Protein AF-0000000086633856 (afdb_homodimer)

Organism: NCBI:txid1208366

Structure (mmCIF, N/CA/C/O backbone):
data_AF-0000000086633856-model_v1
#
loop_
_entity.id
_entity.type
_entity.pdbx_description
1 polymer 'DUF218 domain-containing protein'
#
loop_
_atom_site.group_PDB
_atom_site.id
_atom_site.type_symbol
_atom_site.label_atom_id
_atom_site.label_alt_id
_atom_site.label_comp_id
_atom_site.label_asym_id
_atom_site.label_entity_id
_atom_site.label_seq_id
_atom_site.pdbx_PDB_ins_code
_atom_site.Cartn_x
_atom_site.Cartn_y
_atom_site.Cartn_z
_atom_site.occupancy
_atom_site.B_iso_or_equiv
_atom_site.auth_seq_id
_atom_site.auth_comp_id
_atom_site.auth_asym_id
_atom_site.auth_atom_id
_atom_site.pdbx_PDB_model_num
ATOM 1 N N . MET A 1 1 ? 33.844 15.508 12.047 1 53.72 1 MET A N 1
ATOM 2 C CA . MET A 1 1 ? 34.438 14.461 11.203 1 53.72 1 MET A CA 1
ATOM 3 C C . MET A 1 1 ? 33.688 14.359 9.883 1 53.72 1 MET A C 1
ATOM 5 O O . MET A 1 1 ? 32.469 14.633 9.82 1 53.72 1 MET A O 1
ATOM 9 N N . ALA A 1 2 ? 34.375 14.266 8.812 1 73.94 2 ALA A N 1
ATOM 10 C CA . ALA A 1 2 ? 33.875 14.258 7.438 1 73.94 2 ALA A CA 1
ATOM 11 C C . ALA A 1 2 ? 32.906 13.109 7.215 1 73.94 2 ALA A C 1
ATOM 13 O O . ALA A 1 2 ? 33.156 11.977 7.633 1 73.94 2 ALA A O 1
ATOM 14 N N . ILE A 1 3 ? 31.656 13.414 6.906 1 84 3 ILE A N 1
ATOM 15 C CA . ILE A 1 3 ? 30.625 12.422 6.602 1 84 3 ILE A CA 1
ATOM 16 C C . ILE A 1 3 ? 31.062 11.594 5.391 1 84 3 ILE A C 1
ATOM 18 O O . ILE A 1 3 ? 31.406 12.156 4.344 1 84 3 ILE A O 1
ATOM 22 N N . SER A 1 4 ? 31.234 10.32 5.566 1 88.31 4 SER A N 1
ATOM 23 C CA . SER A 1 4 ? 31.672 9.453 4.477 1 88.31 4 SER A CA 1
ATOM 24 C C . SER A 1 4 ? 30.531 9.156 3.514 1 88.31 4 SER A C 1
ATOM 26 O O . SER A 1 4 ? 29.359 9.219 3.891 1 88.31 4 SER A O 1
ATOM 28 N N . GLN A 1 5 ? 30.906 8.852 2.312 1 87.25 5 GLN A N 1
ATOM 29 C CA . GLN A 1 5 ? 29.938 8.461 1.3 1 87.25 5 GLN A CA 1
ATOM 30 C C . GLN A 1 5 ? 29.172 7.211 1.727 1 87.25 5 GLN A C 1
ATOM 32 O O . GLN A 1 5 ? 27.984 7.066 1.411 1 87.25 5 GLN A O 1
ATOM 37 N N . GLU A 1 6 ? 29.812 6.414 2.412 1 88.25 6 GLU A N 1
ATOM 38 C CA . GLU A 1 6 ? 29.188 5.191 2.902 1 88.25 6 GLU A CA 1
ATOM 39 C C . GLU A 1 6 ? 28.125 5.496 3.947 1 88.25 6 GLU A C 1
ATOM 41 O O . GLU A 1 6 ? 27.047 4.879 3.949 1 88.25 6 GLU A O 1
ATOM 46 N N . GLU A 1 7 ? 28.422 6.402 4.785 1 92.25 7 GLU A N 1
ATOM 47 C CA . GLU A 1 7 ? 27.453 6.812 5.793 1 92.25 7 GLU A CA 1
ATOM 48 C C . GLU A 1 7 ? 26.219 7.426 5.148 1 92.25 7 GLU A C 1
ATOM 50 O O . GLU A 1 7 ? 25.094 7.156 5.57 1 92.25 7 GLU A O 1
ATOM 55 N N . VAL A 1 8 ? 26.422 8.188 4.137 1 94 8 VAL A N 1
ATOM 56 C CA . VAL A 1 8 ? 25.328 8.82 3.428 1 94 8 VAL A CA 1
ATOM 57 C C . VAL A 1 8 ? 24.453 7.762 2.748 1 94 8 VAL A C 1
ATOM 59 O O . VAL A 1 8 ? 23.234 7.816 2.816 1 94 8 VAL A O 1
ATOM 62 N N . ARG A 1 9 ? 25.109 6.809 2.176 1 90.94 9 ARG A N 1
ATOM 63 C CA . ARG A 1 9 ? 24.391 5.727 1.515 1 90.94 9 ARG A CA 1
ATOM 64 C C . ARG A 1 9 ? 23.547 4.941 2.514 1 90.94 9 ARG A C 1
ATOM 66 O O . ARG A 1 9 ? 22.391 4.629 2.242 1 90.94 9 ARG A O 1
ATOM 73 N N . ARG A 1 10 ? 24.094 4.664 3.623 1 93.75 10 ARG A N 1
ATOM 74 C CA . ARG A 1 10 ? 23.391 3.939 4.672 1 93.75 10 ARG A CA 1
ATOM 75 C C . ARG A 1 10 ? 22.203 4.746 5.188 1 93.75 10 ARG A C 1
ATOM 77 O O . ARG A 1 10 ? 21.141 4.188 5.457 1 93.75 10 ARG A O 1
ATOM 84 N N . ALA A 1 11 ? 22.422 6.035 5.32 1 95.88 11 ALA A N 1
ATOM 85 C CA . ALA A 1 11 ? 21.344 6.914 5.785 1 95.88 11 ALA A CA 1
ATOM 86 C C . ALA A 1 11 ? 20.188 6.945 4.789 1 95.88 11 ALA A C 1
ATOM 88 O O . ALA A 1 11 ? 19.031 6.895 5.18 1 95.88 11 ALA A O 1
ATOM 89 N N . VAL A 1 12 ? 20.547 7.016 3.508 1 95.38 12 VAL A N 1
ATOM 90 C CA . VAL A 1 12 ? 19.531 7.035 2.449 1 95.38 12 VAL A CA 1
ATOM 91 C C . VAL A 1 12 ? 18.703 5.75 2.496 1 95.38 12 VAL A C 1
ATOM 93 O O . VAL A 1 12 ? 17.484 5.797 2.521 1 95.38 12 VAL A O 1
ATOM 96 N N . ASP A 1 13 ? 19.359 4.652 2.646 1 93.75 13 ASP A N 1
ATOM 97 C CA . ASP A 1 13 ? 18.688 3.355 2.652 1 93.75 13 ASP A CA 1
ATOM 98 C C . ASP A 1 13 ? 17.797 3.205 3.883 1 93.75 13 ASP A C 1
ATOM 100 O O . ASP A 1 13 ? 16.656 2.773 3.771 1 93.75 13 ASP A O 1
ATOM 104 N N . ALA A 1 14 ? 18.344 3.537 5.004 1 96.25 14 ALA A N 1
ATOM 105 C CA . ALA A 1 14 ? 17.594 3.426 6.254 1 96.25 14 ALA A CA 1
ATOM 106 C C . ALA A 1 14 ? 16.375 4.344 6.246 1 96.25 14 ALA A C 1
ATOM 108 O O . ALA A 1 14 ? 15.273 3.918 6.582 1 96.25 14 ALA A O 1
ATOM 109 N N . THR A 1 15 ? 16.578 5.59 5.781 1 97.56 15 THR A N 1
ATOM 110 C CA . THR A 1 15 ? 15.508 6.578 5.742 1 97.56 15 THR A CA 1
ATOM 111 C C . THR A 1 15 ? 14.383 6.113 4.82 1 97.56 15 THR A C 1
ATOM 113 O O . THR A 1 15 ? 13.211 6.145 5.199 1 97.56 15 THR A O 1
ATOM 116 N N . ASN A 1 16 ? 14.727 5.656 3.662 1 96.06 16 ASN A N 1
ATOM 117 C CA . ASN A 1 16 ? 13.727 5.25 2.682 1 96.06 16 ASN A CA 1
ATOM 118 C C . ASN A 1 16 ? 12.977 4 3.129 1 96.06 16 ASN A C 1
ATOM 120 O O . ASN A 1 16 ? 11.789 3.85 2.846 1 96.06 16 ASN A O 1
ATOM 124 N N . THR A 1 17 ? 13.656 3.111 3.828 1 95 17 THR A N 1
ATOM 125 C CA . THR A 1 17 ? 13.016 1.924 4.383 1 95 17 THR A CA 1
ATOM 126 C C . THR A 1 17 ? 11.969 2.311 5.426 1 95 17 THR A C 1
ATOM 128 O O . THR A 1 17 ? 10.828 1.855 5.367 1 95 17 THR A O 1
ATOM 131 N N . ILE A 1 18 ? 12.352 3.207 6.332 1 97.75 18 ILE A N 1
ATOM 132 C CA . ILE A 1 18 ? 11.453 3.646 7.391 1 97.75 18 ILE A CA 1
ATOM 133 C C . ILE A 1 18 ? 10.297 4.449 6.789 1 97.75 18 ILE A C 1
ATOM 135 O O . ILE A 1 18 ? 9.141 4.246 7.152 1 97.75 18 ILE A O 1
ATOM 139 N N . SER A 1 19 ? 10.633 5.336 5.859 1 98.06 19 SER A N 1
ATOM 140 C CA . SER A 1 19 ? 9.641 6.195 5.223 1 98.06 19 SER A CA 1
ATOM 141 C C . SER A 1 19 ? 8.562 5.371 4.527 1 98.06 19 SER A C 1
ATOM 143 O O . SER A 1 19 ? 7.371 5.648 4.684 1 98.06 19 SER A O 1
ATOM 145 N N . ALA A 1 20 ? 8.953 4.344 3.795 1 95.69 20 ALA A N 1
ATOM 146 C CA . ALA A 1 20 ? 8.008 3.479 3.104 1 95.69 20 ALA A CA 1
ATOM 147 C C . ALA A 1 20 ? 7.094 2.76 4.094 1 95.69 20 ALA A C 1
ATOM 149 O O . ALA A 1 20 ? 5.891 2.635 3.863 1 95.69 20 ALA A O 1
ATOM 150 N N . PHE A 1 21 ? 7.699 2.316 5.227 1 97 21 PHE A N 1
ATOM 151 C CA . PHE A 1 21 ? 6.945 1.584 6.234 1 97 21 PHE A CA 1
ATOM 152 C C . PHE A 1 21 ? 5.914 2.488 6.902 1 97 21 PHE A C 1
ATOM 154 O O . PHE A 1 21 ? 4.75 2.107 7.051 1 97 21 PHE A O 1
ATOM 161 N N . VAL A 1 22 ? 6.297 3.711 7.246 1 98.19 22 VAL A N 1
ATOM 162 C CA . VAL A 1 22 ? 5.426 4.59 8.023 1 98.19 22 VAL A CA 1
ATOM 163 C C . VAL A 1 22 ? 4.355 5.191 7.117 1 98.19 22 VAL A C 1
ATOM 165 O O . VAL A 1 22 ? 3.246 5.484 7.566 1 98.19 22 VAL A O 1
ATOM 168 N N . ALA A 1 23 ? 4.645 5.426 5.84 1 97.5 23 ALA A N 1
ATOM 169 C CA . ALA A 1 23 ? 3.66 5.965 4.902 1 97.5 23 ALA A CA 1
ATOM 170 C C . ALA A 1 23 ? 2.584 4.934 4.586 1 97.5 23 ALA A C 1
ATOM 172 O O . ALA A 1 23 ? 1.395 5.262 4.539 1 97.5 23 ALA A O 1
ATOM 173 N N . HIS A 1 24 ? 3.068 3.664 4.309 1 96.19 24 HIS A N 1
ATOM 174 C CA . HIS A 1 24 ? 2.172 2.547 4.043 1 96.19 24 HIS A CA 1
ATOM 175 C C . HIS A 1 24 ? 1.17 2.893 2.947 1 96.19 24 HIS A C 1
ATOM 177 O O . HIS A 1 24 ? -0.04 2.758 3.141 1 96.19 24 HIS A O 1
ATOM 183 N N . GLU A 1 25 ? 1.661 3.252 1.764 1 95.44 25 GLU A N 1
ATOM 184 C CA . GLU A 1 25 ? 0.795 3.746 0.697 1 95.44 25 GLU A CA 1
ATOM 185 C C . GLU A 1 25 ? -0.017 2.613 0.077 1 95.44 25 GLU A C 1
ATOM 187 O O . GLU A 1 25 ? 0.536 1.741 -0.596 1 95.44 25 GLU A O 1
ATOM 192 N N . CYS A 1 26 ? -1.345 2.67 0.316 1 93.12 26 CYS A N 1
ATOM 193 C CA . CYS A 1 26 ? -2.262 1.7 -0.272 1 93.12 26 CYS A CA 1
ATOM 194 C C . CYS A 1 26 ? -3.066 2.326 -1.405 1 93.12 26 CYS A C 1
ATOM 196 O O . CYS A 1 26 ? -3.645 1.615 -2.229 1 93.12 26 CYS A O 1
ATOM 198 N N . VAL A 1 27 ? -3.172 3.629 -1.395 1 94.12 27 VAL A N 1
ATOM 199 C CA . VAL A 1 27 ? -3.854 4.398 -2.432 1 94.12 27 VAL A CA 1
ATOM 200 C C . VAL A 1 27 ? -2.867 5.355 -3.096 1 94.12 27 VAL A C 1
ATOM 202 O O . VAL A 1 27 ? -2.221 6.16 -2.42 1 94.12 27 VAL A O 1
ATOM 205 N N . SER A 1 28 ? -2.678 5.246 -4.41 1 93 28 SER A N 1
ATOM 206 C CA . SER A 1 28 ? -1.742 6.137 -5.09 1 93 28 SER A CA 1
ATOM 207 C C . SER A 1 28 ? -2.377 6.766 -6.328 1 93 28 SER A C 1
ATOM 209 O O . SER A 1 28 ? -1.844 7.727 -6.883 1 93 28 SER A O 1
ATOM 211 N N . THR A 1 29 ? -3.531 6.223 -6.812 1 93.81 29 THR A N 1
ATOM 212 C CA . THR A 1 29 ? -4.203 6.73 -8.008 1 93.81 29 THR A CA 1
ATOM 213 C C . THR A 1 29 ? -5.699 6.887 -7.754 1 93.81 29 THR A C 1
ATOM 215 O O . THR A 1 29 ? -6.223 6.395 -6.754 1 93.81 29 THR A O 1
ATOM 218 N N . LEU A 1 30 ? -6.336 7.582 -8.688 1 93 30 LEU A N 1
ATOM 219 C CA . LEU A 1 30 ? -7.785 7.746 -8.602 1 93 30 LEU A CA 1
ATOM 220 C C . LEU A 1 30 ? -8.484 6.395 -8.641 1 93 30 LEU A C 1
ATOM 222 O O . LEU A 1 30 ? -9.469 6.18 -7.926 1 93 30 LEU A O 1
ATOM 226 N N . THR A 1 31 ? -7.969 5.473 -9.406 1 90.88 31 THR A N 1
ATOM 227 C CA . THR A 1 31 ? -8.555 4.141 -9.508 1 90.88 31 THR A CA 1
ATOM 228 C C . THR A 1 31 ? -8.43 3.391 -8.188 1 90.88 31 THR A C 1
ATOM 230 O O . THR A 1 31 ? -9.359 2.688 -7.777 1 90.88 31 THR A O 1
ATOM 233 N N . ASP A 1 32 ? -7.227 3.5 -7.555 1 91.62 32 ASP A N 1
ATOM 234 C CA . ASP A 1 32 ? -7.07 2.904 -6.23 1 91.62 32 ASP A CA 1
ATOM 235 C C . ASP A 1 32 ? -8.125 3.439 -5.258 1 91.62 32 ASP A C 1
ATOM 237 O O . ASP A 1 32 ? -8.734 2.672 -4.512 1 91.62 32 ASP A O 1
ATOM 241 N N . LEU A 1 33 ? -8.25 4.785 -5.289 1 91.75 33 LEU A N 1
ATOM 242 C CA . LEU A 1 33 ? -9.203 5.434 -4.398 1 91.75 33 LEU A CA 1
ATOM 243 C C . 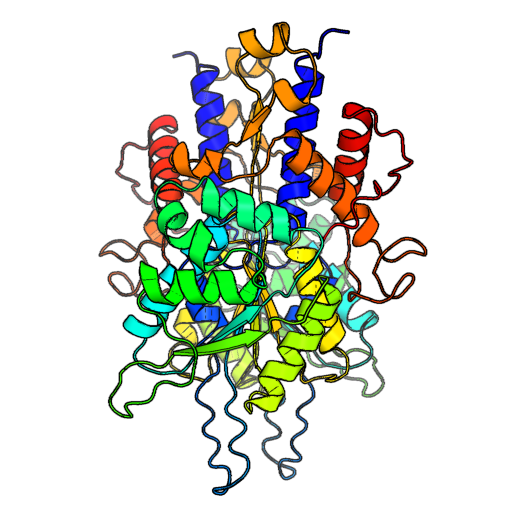LEU A 1 33 ? -10.625 4.957 -4.676 1 91.75 33 LEU A C 1
ATOM 245 O O . LEU A 1 33 ? -11.367 4.637 -3.746 1 91.75 33 LEU A O 1
ATOM 249 N N . ARG A 1 34 ? -10.977 4.887 -5.922 1 87.69 34 ARG A N 1
ATOM 250 C CA . ARG A 1 34 ? -12.305 4.445 -6.328 1 87.69 34 ARG A CA 1
ATOM 251 C C . ARG A 1 34 ? -12.602 3.045 -5.805 1 87.69 34 ARG A C 1
ATOM 253 O O . ARG A 1 34 ? -13.711 2.771 -5.34 1 87.69 34 ARG A O 1
ATOM 260 N N . ARG A 1 35 ? -11.633 2.217 -5.812 1 83.12 35 ARG A N 1
ATOM 261 C CA . ARG A 1 35 ? -11.797 0.835 -5.375 1 83.12 35 ARG A CA 1
ATOM 262 C C . ARG A 1 35 ? -12.031 0.761 -3.871 1 83.12 35 ARG A C 1
ATOM 264 O O . ARG A 1 35 ? -12.75 -0.122 -3.393 1 83.12 35 ARG A O 1
ATOM 271 N N . CYS A 1 36 ? -11.5 1.704 -3.154 1 83.5 36 CYS A N 1
ATOM 272 C CA . CYS A 1 36 ? -11.617 1.702 -1.7 1 83.5 36 CYS A CA 1
ATOM 273 C C . CYS A 1 36 ? -12.906 2.383 -1.253 1 83.5 36 CYS A C 1
ATOM 275 O O . CYS A 1 36 ? -13.445 2.057 -0.196 1 83.5 36 CYS A O 1
ATOM 277 N N . VAL A 1 37 ? -13.5 3.391 -1.965 1 76.19 37 VAL A N 1
ATOM 278 C CA . VAL A 1 37 ? -14.602 4.238 -1.52 1 76.19 37 VAL A CA 1
ATOM 279 C C . VAL A 1 37 ? -15.906 3.781 -2.176 1 76.19 37 VAL A C 1
ATOM 281 O O . VAL A 1 37 ? -16.969 3.84 -1.56 1 76.19 37 VAL A O 1
ATOM 284 N N . PHE A 1 38 ? -16.109 3.422 -3.363 1 63.16 38 PHE A N 1
ATOM 285 C CA . PHE A 1 38 ? -17.359 3.082 -4.035 1 63.16 38 PHE A CA 1
ATOM 286 C C . PHE A 1 38 ? -17.438 1.584 -4.305 1 63.16 38 PHE A C 1
ATOM 288 O O . PHE A 1 38 ? -18.234 1.138 -5.141 1 63.16 38 PHE A O 1
ATOM 295 N N . GLY A 1 39 ? -16.625 0.896 -3.613 1 54.38 39 GLY A N 1
ATOM 296 C CA . GLY A 1 39 ? -16.781 -0.531 -3.842 1 54.38 39 GLY A CA 1
ATOM 297 C C . GLY A 1 39 ? -18.094 -1.081 -3.305 1 54.38 39 GLY A C 1
ATOM 298 O O . GLY A 1 39 ? -18.688 -1.992 -3.895 1 54.38 39 GLY A O 1
ATOM 299 N N . SER A 1 40 ? -18.641 -0.629 -1.988 1 48.31 40 SER A N 1
ATOM 300 C CA . SER A 1 40 ? -19.734 -1.317 -1.307 1 48.31 40 SER A CA 1
ATOM 301 C C . SER A 1 40 ? -21.016 -0.508 -1.371 1 48.31 40 SER A C 1
ATOM 303 O O . SER A 1 40 ? -22.016 -0.868 -0.743 1 48.31 40 SER A O 1
ATOM 305 N N . SER A 1 41 ? -21.312 0.431 -2.102 1 41.75 41 SER A N 1
ATOM 306 C CA . SER A 1 41 ? -22.359 1.396 -1.742 1 41.75 41 SER A CA 1
ATOM 307 C C . SER A 1 41 ? -23.734 0.745 -1.724 1 41.75 41 SER A C 1
ATOM 309 O O . SER A 1 41 ? -24.672 1.28 -1.128 1 41.75 41 SER A O 1
ATOM 311 N N . THR A 1 42 ? -24.094 -0.079 -2.717 1 37.38 42 THR A N 1
ATOM 312 C CA . THR A 1 42 ? -25.531 -0.041 -2.965 1 37.38 42 THR A CA 1
ATOM 313 C C . THR A 1 42 ? -26.266 -0.992 -2.025 1 37.38 42 THR A C 1
ATOM 315 O O . THR A 1 42 ? -27.438 -1.311 -2.248 1 37.38 42 THR A O 1
ATOM 318 N N . ASN A 1 43 ? -25.844 -1.579 -1.084 1 34.66 43 ASN A N 1
ATOM 319 C CA . ASN A 1 43 ? -26.906 -2.387 -0.512 1 34.66 43 ASN A CA 1
ATOM 320 C C . ASN A 1 43 ? -28.062 -1.518 -0.021 1 34.66 43 ASN A C 1
ATOM 322 O O . ASN A 1 43 ? -27.953 -0.871 1.022 1 34.66 43 ASN A O 1
ATOM 326 N N . THR A 1 44 ? -28.75 -0.953 -0.934 1 31.62 44 THR A N 1
ATOM 327 C CA . THR A 1 44 ? -30.141 -0.697 -0.574 1 31.62 44 THR A CA 1
ATOM 328 C C . THR A 1 44 ? -30.812 -1.971 -0.068 1 31.62 44 THR A C 1
ATOM 330 O O . THR A 1 44 ? -31.391 -2.73 -0.852 1 31.62 44 THR A O 1
ATOM 333 N N . ARG A 1 45 ? -30.297 -2.857 0.707 1 31.19 45 ARG A N 1
ATOM 334 C CA . ARG A 1 45 ? -31.359 -3.604 1.367 1 31.19 45 ARG A CA 1
ATOM 335 C C . ARG A 1 45 ? -32.531 -2.697 1.698 1 31.19 45 ARG A C 1
ATOM 337 O O . ARG A 1 45 ? -32.344 -1.584 2.195 1 31.19 45 ARG A O 1
ATOM 344 N N . GLN A 1 46 ? -33.562 -2.938 0.997 1 29.78 46 GLN A N 1
ATOM 345 C CA . GLN A 1 46 ? -34.938 -2.508 1.328 1 29.78 46 GLN A CA 1
ATOM 346 C C . GLN A 1 46 ? -35.125 -2.4 2.838 1 29.78 46 GLN A C 1
ATOM 348 O O . GLN A 1 46 ? -35.375 -3.4 3.508 1 29.78 46 GLN A O 1
ATOM 353 N N . SER A 1 47 ? -34.219 -1.897 3.682 1 29.27 47 SER A N 1
ATOM 354 C CA . SER A 1 47 ? -34.812 -1.612 4.977 1 29.27 47 SER A CA 1
ATOM 355 C C . SER A 1 47 ? -36.219 -0.994 4.816 1 29.27 47 SER A C 1
ATOM 357 O O . SER A 1 47 ? -36.531 -0.406 3.775 1 29.27 47 SER A O 1
ATOM 359 N N . SER A 1 48 ? -37.156 -1.542 5.594 1 30 48 SER A N 1
ATOM 360 C CA . SER A 1 48 ? -38.25 -0.648 5.965 1 30 48 SER A CA 1
ATOM 361 C C . SER A 1 48 ? -37.781 0.802 6.02 1 30 48 SER A C 1
ATOM 363 O O . SER A 1 48 ? -36.594 1.07 6.23 1 30 48 SER A O 1
ATOM 365 N N . PRO A 1 49 ? -38.594 1.844 5.734 1 31.94 49 PRO A N 1
ATOM 366 C CA . PRO A 1 49 ? -38.344 3.289 5.777 1 31.94 49 PRO A CA 1
ATOM 367 C C . PRO A 1 49 ? -37.25 3.678 6.773 1 31.94 49 PRO A C 1
ATOM 369 O O . PRO A 1 49 ? -36.688 4.758 6.664 1 31.94 49 PRO A O 1
ATOM 372 N N . SER A 1 50 ? -37.156 3.121 7.984 1 32.59 50 SER A N 1
ATOM 373 C CA . SER A 1 50 ? -36.438 3.748 9.094 1 32.59 50 SER A CA 1
ATOM 374 C C . SER A 1 50 ? -34.938 3.668 8.898 1 32.59 50 SER A C 1
ATOM 376 O O . SER A 1 50 ? -34.219 4.668 9.055 1 32.59 50 SER A O 1
ATOM 378 N N . SER A 1 51 ? -34.125 2.504 9.297 1 32.66 51 SER A N 1
ATOM 379 C CA . SER A 1 51 ? -32.688 2.482 9.57 1 32.66 51 SER A CA 1
ATOM 380 C C . SER A 1 51 ? -31.891 2.254 8.297 1 32.66 51 SER A C 1
ATOM 382 O O . SER A 1 51 ? -31.578 1.112 7.949 1 32.66 51 SER A O 1
ATOM 384 N N . ALA A 1 52 ? -32.188 2.66 7.164 1 34.81 52 ALA A N 1
ATOM 385 C CA . ALA A 1 52 ? -31.328 2.635 5.98 1 34.81 52 ALA A CA 1
ATOM 386 C C . ALA A 1 52 ? -29.875 2.932 6.344 1 34.81 52 ALA A C 1
ATOM 388 O O . ALA A 1 52 ? -29.5 4.09 6.516 1 34.81 52 ALA A O 1
ATOM 389 N N . GLN A 1 53 ? -29.203 2.172 7.277 1 39.94 53 GLN A N 1
ATOM 390 C CA . GLN A 1 53 ? -27.781 2.35 7.582 1 39.94 53 GLN A CA 1
ATOM 391 C C . GLN A 1 53 ? -26.938 2.326 6.309 1 39.94 53 GLN A C 1
ATOM 393 O O . GLN A 1 53 ? -26.828 1.288 5.652 1 39.94 53 GLN A O 1
ATOM 398 N N . ALA A 1 54 ? -27 3.33 5.41 1 43.03 54 ALA A N 1
ATOM 399 C CA . ALA A 1 54 ? -26.25 3.5 4.164 1 43.03 54 ALA A CA 1
ATOM 400 C C . ALA A 1 54 ? -24.781 3.125 4.344 1 43.03 54 ALA A C 1
ATOM 402 O O . ALA A 1 54 ? -24.109 3.666 5.219 1 43.03 54 ALA A O 1
ATOM 403 N N . SER A 1 55 ? -24.422 1.847 4.047 1 52.12 55 SER A N 1
ATOM 404 C CA . SER A 1 55 ? -23 1.495 3.973 1 52.12 55 SER A CA 1
ATOM 405 C C . SER A 1 55 ? -22.219 2.512 3.146 1 52.12 55 SER A C 1
ATOM 407 O O . SER A 1 55 ? -22.609 2.828 2.02 1 52.12 55 SER A O 1
ATOM 409 N N . VAL A 1 56 ? -21.641 3.607 3.812 1 58.16 56 VAL A N 1
ATOM 410 C CA . VAL A 1 56 ? -20.922 4.66 3.107 1 58.16 56 VAL A CA 1
ATOM 411 C C . VAL A 1 56 ? -19.422 4.453 3.275 1 58.16 56 VAL A C 1
ATOM 413 O O . VAL A 1 56 ? -18.969 3.922 4.293 1 58.16 56 VAL A O 1
ATOM 416 N N . ASP A 1 57 ? -18.688 4.699 2.111 1 79.25 57 ASP A N 1
ATOM 417 C CA . ASP A 1 57 ? -17.219 4.746 2.146 1 79.25 57 ASP A CA 1
ATOM 418 C C . ASP A 1 57 ? -16.734 6.125 2.564 1 79.25 57 ASP A C 1
ATOM 420 O O . ASP A 1 57 ? -17.328 7.141 2.213 1 79.25 57 ASP A O 1
ATOM 424 N N . VAL A 1 58 ? -15.812 6.16 3.535 1 92.19 58 VAL A N 1
ATOM 425 C CA . VAL A 1 58 ? -15.383 7.379 4.211 1 92.19 58 VAL A CA 1
ATOM 426 C C . VAL A 1 58 ? -13.906 7.645 3.914 1 92.19 58 VAL A C 1
ATOM 428 O O . VAL A 1 58 ? -13.094 6.723 3.93 1 92.19 58 VAL A O 1
ATOM 431 N N . VAL A 1 59 ? -13.609 8.852 3.557 1 96.31 59 VAL A N 1
ATOM 432 C CA . VAL A 1 59 ? -12.234 9.344 3.535 1 96.31 59 VAL A CA 1
ATOM 433 C C . VAL A 1 59 ? -12.023 10.336 4.684 1 96.31 59 VAL A C 1
ATOM 435 O O . VAL A 1 59 ? -12.844 11.234 4.891 1 96.31 59 VAL A O 1
ATOM 438 N N . VAL A 1 60 ? -11.047 10.141 5.5 1 98.38 60 VAL A N 1
ATOM 439 C CA . VAL A 1 60 ? -10.68 11.078 6.555 1 98.38 60 VAL A CA 1
ATOM 440 C C . VAL A 1 60 ? -9.352 11.758 6.207 1 98.38 60 VAL A C 1
ATOM 442 O O . VAL A 1 60 ? -8.336 11.086 6.031 1 98.38 60 VAL A O 1
ATOM 445 N N . LEU A 1 61 ? -9.383 13.039 6.051 1 98.62 61 LEU A N 1
ATOM 446 C CA . LEU A 1 61 ? -8.172 13.836 5.84 1 98.62 61 LEU A CA 1
ATOM 447 C C . LEU A 1 61 ? -7.707 14.469 7.145 1 98.62 61 LEU A C 1
ATOM 449 O O . LEU A 1 61 ? -8.32 15.422 7.629 1 98.62 61 LEU A O 1
ATOM 453 N N . CYS A 1 62 ? -6.68 13.906 7.695 1 98.25 62 CYS A N 1
ATOM 454 C CA . CYS A 1 62 ? -6.07 14.5 8.875 1 98.25 62 CYS A CA 1
ATOM 455 C C . CYS A 1 62 ? -5.121 15.633 8.484 1 98.25 62 CYS A C 1
ATOM 457 O O . CYS A 1 62 ? -4.188 15.422 7.707 1 98.25 62 CYS A O 1
ATOM 459 N N . ALA A 1 63 ? -5.383 16.75 9.047 1 97.31 63 ALA A N 1
ATOM 460 C CA . ALA A 1 63 ? -4.652 17.953 8.664 1 97.31 63 ALA A CA 1
ATOM 461 C C . ALA A 1 63 ? -3.176 17.828 9.031 1 97.31 63 ALA A C 1
ATOM 463 O O . ALA A 1 63 ? -2.832 17.234 10.062 1 97.31 63 ALA A O 1
ATOM 464 N N . SER A 1 64 ? -2.357 18.391 8.211 1 95.44 64 SER A N 1
ATOM 465 C CA . SER A 1 64 ? -0.923 18.484 8.469 1 95.44 64 SER A CA 1
ATOM 466 C C . SER A 1 64 ? -0.324 19.719 7.789 1 95.44 64 SER A C 1
ATOM 468 O O . SER A 1 64 ? -0.983 20.359 6.973 1 95.44 64 SER A O 1
ATOM 470 N N . ALA A 1 65 ? 0.87 20.031 8.156 1 95.56 65 ALA A N 1
ATOM 471 C CA . ALA A 1 65 ? 1.578 21.156 7.566 1 95.56 65 ALA A CA 1
ATOM 472 C C . ALA A 1 65 ? 1.994 20.859 6.129 1 95.56 65 ALA A C 1
ATOM 474 O O . ALA A 1 65 ? 2.377 21.766 5.387 1 95.56 65 ALA A O 1
ATOM 475 N N . VAL A 1 66 ? 2.021 19.641 5.746 1 96.44 66 VAL A N 1
ATOM 476 C CA . VAL A 1 66 ? 2.289 19.266 4.363 1 96.44 66 VAL A CA 1
ATOM 477 C C . VAL A 1 66 ? 1.027 1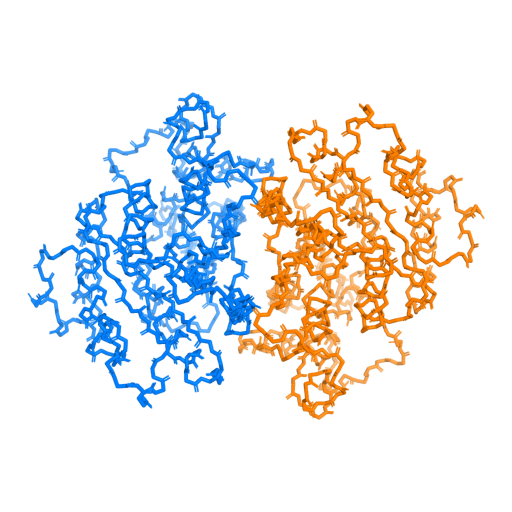9.453 3.523 1 96.44 66 VAL A C 1
ATOM 479 O O . VAL A 1 66 ? 0.28 18.5 3.295 1 96.44 66 VAL A O 1
ATOM 482 N N . LEU A 1 67 ? 0.84 20.578 2.98 1 97.25 67 LEU A N 1
ATOM 483 C CA . LEU A 1 67 ? -0.412 21 2.357 1 97.25 67 LEU A CA 1
ATOM 484 C C . LEU A 1 67 ? -0.657 20.234 1.064 1 97.25 67 LEU A C 1
ATOM 486 O O . LEU A 1 67 ? -1.796 20.125 0.601 1 97.25 67 LEU A O 1
ATOM 490 N N . SER A 1 68 ? 0.412 19.656 0.463 1 96.31 68 SER A N 1
ATOM 491 C CA . SER A 1 68 ? 0.256 18.891 -0.768 1 96.31 68 SER A CA 1
ATOM 492 C C . SER A 1 68 ? -0.64 17.672 -0.552 1 96.31 68 SER A C 1
ATOM 494 O O . SER A 1 68 ? -1.332 17.234 -1.473 1 96.31 68 SER A O 1
ATOM 496 N N . THR A 1 69 ? -0.622 17.094 0.678 1 97.31 69 THR A N 1
ATOM 497 C CA . THR A 1 69 ? -1.524 16 1.007 1 97.31 69 THR A CA 1
ATOM 498 C C . THR A 1 69 ? -2.98 16.438 0.837 1 97.31 69 THR A C 1
ATOM 500 O O . THR A 1 69 ? -3.758 15.75 0.166 1 97.31 69 THR A O 1
ATOM 503 N N . ALA A 1 70 ? -3.326 17.578 1.415 1 97.75 70 ALA A N 1
ATOM 504 C CA . ALA A 1 70 ? -4.684 18.109 1.302 1 97.75 70 ALA A CA 1
ATOM 505 C C . ALA A 1 70 ? -5.039 18.406 -0.152 1 97.75 70 ALA A C 1
ATOM 507 O O . ALA A 1 70 ? -6.152 18.125 -0.597 1 97.75 70 ALA A O 1
ATOM 508 N N . GLU A 1 71 ? -4.102 18.969 -0.88 1 97 71 GLU A N 1
ATOM 509 C CA . GLU A 1 71 ? -4.316 19.297 -2.287 1 97 71 GLU A CA 1
ATOM 510 C C . GLU A 1 71 ? -4.672 18.047 -3.09 1 97 71 GLU A C 1
ATOM 512 O O . GLU A 1 71 ? -5.625 18.047 -3.873 1 97 71 GLU A O 1
ATOM 517 N N . THR A 1 72 ? -3.871 17.016 -2.846 1 97 72 THR A N 1
ATOM 518 C CA . THR A 1 72 ? -4.098 15.773 -3.561 1 97 72 THR A CA 1
ATOM 519 C C . THR A 1 72 ? -5.453 15.172 -3.186 1 97 72 THR A C 1
ATOM 521 O O . THR A 1 72 ? -6.215 14.758 -4.059 1 97 72 THR A O 1
ATOM 524 N N . VAL A 1 73 ? -5.781 15.164 -1.93 1 98.06 73 VAL A N 1
ATOM 525 C CA . VAL A 1 73 ? -7.023 14.57 -1.45 1 98.06 73 VAL A CA 1
ATOM 526 C C . VAL A 1 73 ? -8.219 15.32 -2.037 1 98.06 73 VAL A C 1
ATOM 528 O O . VAL A 1 73 ? -9.125 14.711 -2.6 1 98.06 73 VAL A O 1
ATOM 531 N N . MET A 1 74 ? -8.234 16.625 -1.985 1 97.25 74 MET A N 1
ATOM 532 C CA . MET A 1 74 ? -9.367 17.438 -2.441 1 97.25 74 MET A CA 1
ATOM 533 C C . MET A 1 74 ? -9.531 17.344 -3.955 1 97.25 74 MET A C 1
ATOM 535 O O . MET A 1 74 ? -10.648 17.219 -4.457 1 97.25 74 MET A O 1
ATOM 539 N N . SER A 1 75 ? -8.383 17.375 -4.633 1 96.81 75 SER A N 1
ATOM 540 C CA . SER A 1 75 ? -8.43 17.25 -6.086 1 96.81 75 SER A CA 1
ATOM 541 C C . SER A 1 75 ? -8.977 15.891 -6.508 1 96.81 75 SER A C 1
ATOM 543 O O . SER A 1 75 ? -9.852 15.805 -7.371 1 96.81 75 SER A O 1
ATOM 545 N N . MET A 1 76 ? -8.484 14.828 -5.883 1 95.5 76 MET A N 1
ATOM 546 C CA . MET A 1 76 ? -8.898 13.484 -6.258 1 95.5 76 MET A CA 1
ATOM 547 C C . MET A 1 76 ? -10.352 13.227 -5.852 1 95.5 76 MET A C 1
ATOM 549 O O . MET A 1 76 ? -11.102 12.578 -6.586 1 95.5 76 MET A O 1
ATOM 553 N N . MET A 1 77 ? -10.781 13.711 -4.68 1 93.69 77 MET A N 1
ATOM 554 C CA . MET A 1 77 ? -12.164 13.539 -4.242 1 93.69 77 MET A CA 1
ATOM 555 C C . MET A 1 77 ? -13.125 14.25 -5.188 1 93.69 77 MET A C 1
ATOM 557 O O . MET A 1 77 ? -14.18 13.711 -5.52 1 93.69 77 MET A O 1
ATOM 561 N N . LYS A 1 78 ? -12.75 15.43 -5.582 1 92.44 78 LYS A N 1
ATOM 562 C CA . LYS A 1 78 ? -13.57 16.172 -6.539 1 92.44 78 LYS A CA 1
ATOM 563 C C . LYS A 1 78 ? -13.703 15.406 -7.855 1 92.44 78 LYS A C 1
ATOM 565 O O . LYS A 1 78 ? -14.812 15.219 -8.359 1 92.44 78 LYS A O 1
ATOM 570 N N . GLU A 1 79 ? -12.547 14.992 -8.336 1 92.19 79 GLU A N 1
ATOM 571 C CA . GLU A 1 79 ? -12.547 14.234 -9.586 1 92.19 79 GLU A CA 1
ATOM 572 C C . GLU A 1 79 ? -13.344 12.938 -9.445 1 92.19 79 GLU A C 1
ATOM 574 O O . GLU A 1 79 ? -14.055 12.539 -10.367 1 92.19 79 GLU A O 1
ATOM 579 N N . LEU A 1 80 ? -13.188 12.281 -8.32 1 89.25 80 LEU A N 1
ATOM 580 C CA . LEU A 1 80 ? -13.891 11.031 -8.055 1 89.25 80 LEU A CA 1
ATOM 581 C C . LEU A 1 80 ? -15.398 11.219 -8.148 1 89.25 80 LEU A C 1
ATOM 583 O O . LEU A 1 80 ? -16.078 10.453 -8.836 1 89.25 80 LEU A O 1
ATOM 587 N N . VAL A 1 81 ? -15.945 12.195 -7.535 1 85 81 VAL A N 1
ATOM 588 C CA . VAL A 1 81 ? -17.391 12.406 -7.492 1 85 81 VAL A CA 1
ATOM 589 C C . VAL A 1 81 ? -17.891 12.852 -8.867 1 85 81 VAL A C 1
ATOM 591 O O . VAL A 1 81 ? -19 12.516 -9.273 1 85 81 VAL A O 1
ATOM 594 N N . GLU A 1 82 ? -17.016 13.555 -9.578 1 86 82 GLU A N 1
ATOM 595 C CA . GLU A 1 82 ? -17.391 14.047 -10.898 1 86 82 GLU A CA 1
ATOM 596 C C . GLU A 1 82 ? -17.406 12.906 -11.922 1 86 82 GLU A C 1
ATOM 598 O O . GLU A 1 82 ? -18.141 12.969 -12.914 1 86 82 GLU A O 1
ATOM 603 N N . THR A 1 83 ? -16.625 11.914 -11.641 1 84.25 83 THR A N 1
ATOM 604 C CA . THR A 1 83 ? -16.469 10.883 -12.656 1 84.25 83 THR A CA 1
ATOM 605 C C . THR A 1 83 ? -17.188 9.602 -12.25 1 84.25 83 THR A C 1
ATOM 607 O O . THR A 1 83 ? -17.125 8.594 -12.961 1 84.25 83 THR A O 1
ATOM 610 N N . THR A 1 84 ? -17.75 9.57 -11.148 1 76.62 84 THR A N 1
ATOM 611 C CA . THR A 1 84 ? -18.484 8.383 -10.711 1 76.62 84 THR A CA 1
ATOM 612 C C . THR A 1 84 ? -19.984 8.617 -10.797 1 76.62 84 THR A C 1
ATOM 614 O O . THR A 1 84 ? -20.5 9.609 -10.289 1 76.62 84 THR A O 1
ATOM 617 N N . GLU A 1 85 ? -20.609 7.707 -11.484 1 69.25 85 GLU A N 1
ATOM 618 C CA . GLU A 1 85 ? -22.031 7.883 -11.789 1 69.25 85 GLU A CA 1
ATOM 619 C C . GLU A 1 85 ? -22.906 7.531 -10.586 1 69.25 85 GLU A C 1
ATOM 621 O O . GLU A 1 85 ? -23.969 8.117 -10.391 1 69.25 85 GLU A O 1
ATOM 626 N N . HIS A 1 86 ? -22.422 6.547 -9.852 1 68 86 HIS A N 1
ATOM 627 C CA . HIS A 1 86 ? -23.25 6.066 -8.75 1 68 86 HIS A CA 1
ATOM 628 C C . HIS A 1 86 ? -22.469 6.031 -7.441 1 68 86 HIS A C 1
ATOM 630 O O . HIS A 1 86 ? -21.25 5.848 -7.453 1 68 86 HIS A O 1
ATOM 636 N N . GLY A 1 87 ? -23.125 6.48 -6.426 1 69.81 87 GLY A N 1
ATOM 637 C CA . GLY A 1 87 ? -22.531 6.344 -5.105 1 69.81 87 GLY A CA 1
ATOM 638 C C . GLY A 1 87 ? -22.266 7.672 -4.426 1 69.81 87 GLY A C 1
ATOM 639 O O . GLY A 1 87 ? -22.297 8.727 -5.07 1 69.81 87 GLY A O 1
ATOM 640 N N . SER A 1 88 ? -22.203 7.668 -3.156 1 76.62 88 SER A N 1
ATOM 641 C CA . SER A 1 88 ? -21.891 8.836 -2.336 1 76.62 88 SER A CA 1
ATOM 642 C C . SER A 1 88 ? -20.641 8.602 -1.485 1 76.62 88 SER A C 1
ATOM 644 O O . SER A 1 88 ? -20.297 7.453 -1.19 1 76.62 88 SER A O 1
ATOM 646 N N . ALA A 1 89 ? -19.953 9.641 -1.328 1 85.06 89 ALA A N 1
ATOM 647 C CA . ALA A 1 89 ? -18.75 9.578 -0.486 1 85.06 89 ALA A CA 1
ATOM 648 C C . ALA A 1 89 ? -18.797 10.641 0.606 1 85.06 89 ALA A C 1
ATOM 650 O O . ALA A 1 89 ? -19.453 11.664 0.456 1 85.06 89 ALA A O 1
ATOM 651 N N . VAL A 1 90 ? -18.172 10.305 1.698 1 92.94 90 VAL A N 1
ATOM 652 C CA . VAL A 1 90 ? -18.047 11.242 2.807 1 92.94 90 VAL A CA 1
ATOM 653 C C . VAL A 1 90 ? -16.562 11.602 3.008 1 92.94 90 VAL A C 1
ATOM 655 O O . VAL A 1 90 ? -15.703 10.727 3 1 92.94 90 VAL A O 1
ATOM 658 N N . LEU A 1 91 ? -16.281 12.852 3.055 1 96.5 91 LEU A N 1
ATOM 659 C CA . LEU A 1 91 ? -14.953 13.352 3.393 1 96.5 91 LEU A CA 1
ATOM 660 C C . LEU A 1 91 ? -14.969 14.07 4.742 1 96.5 91 LEU A C 1
ATOM 662 O O . LEU A 1 91 ? -15.75 15 4.945 1 96.5 91 LEU A O 1
ATOM 666 N N . VAL A 1 92 ? -14.203 13.617 5.688 1 98.31 92 VAL A N 1
ATOM 667 C CA . VAL A 1 92 ? -14.062 14.281 6.98 1 98.31 92 VAL A CA 1
ATOM 668 C C . VAL A 1 92 ? -12.766 15.078 7.012 1 98.31 92 VAL A C 1
ATOM 670 O O . VAL A 1 92 ? -11.68 14.523 6.848 1 98.31 92 VAL A O 1
ATOM 673 N N . LEU A 1 93 ? -12.859 16.391 7.129 1 98.75 93 LEU A N 1
ATOM 674 C CA . LEU A 1 93 ? -11.703 17.219 7.445 1 98.75 93 LEU A CA 1
ATOM 675 C C . LEU A 1 93 ? -11.422 17.203 8.945 1 98.75 93 LEU A C 1
ATOM 677 O O . LEU A 1 93 ? -12.266 17.609 9.742 1 98.75 93 LEU A O 1
ATOM 681 N N . CYS A 1 94 ? -10.242 16.766 9.281 1 98.38 94 CYS A N 1
ATOM 682 C CA . CYS A 1 94 ? -10.008 16.422 10.68 1 98.38 94 CYS A CA 1
ATOM 683 C C . CYS A 1 94 ? -8.781 17.156 11.219 1 98.38 94 CYS A C 1
ATOM 685 O O . CYS A 1 94 ? -7.73 17.172 10.586 1 98.38 94 CYS A O 1
ATOM 687 N N . GLY A 1 95 ? -8.914 17.766 12.422 1 98.12 95 GLY A N 1
ATOM 688 C CA . GLY A 1 95 ? -7.805 18.359 13.148 1 98.12 95 GLY A CA 1
ATOM 689 C C . GLY A 1 95 ? -8.195 19.578 13.953 1 98.12 95 GLY A C 1
ATOM 690 O O . GLY A 1 95 ? -8.727 20.547 13.398 1 98.12 95 GLY A O 1
ATOM 691 N N . GLY A 1 96 ? -8.055 19.594 15.195 1 97.88 96 GLY A N 1
ATOM 692 C CA . GLY A 1 96 ? -8.211 20.75 16.047 1 97.88 96 GLY A CA 1
ATOM 693 C C . GLY A 1 96 ? -6.941 21.562 16.188 1 97.88 96 GLY A C 1
ATOM 694 O O . GLY A 1 96 ? -6.223 21.781 15.219 1 97.88 96 GLY A O 1
ATOM 695 N N . ILE A 1 97 ? -6.742 22.109 17.359 1 96.69 97 ILE A N 1
ATOM 696 C CA . ILE A 1 97 ? -5.523 22.859 17.672 1 96.69 97 ILE A CA 1
ATOM 697 C C . ILE A 1 97 ? -4.574 21.969 18.469 1 96.69 97 ILE A C 1
ATOM 699 O O . ILE A 1 97 ? -4.883 21.562 19.594 1 96.69 97 ILE A O 1
ATOM 703 N N . GLY A 1 98 ? -3.525 21.594 17.812 1 92 98 GLY A N 1
ATOM 704 C CA . GLY A 1 98 ? -2.521 20.766 18.453 1 92 98 GLY A CA 1
ATOM 705 C C . GLY A 1 98 ? -1.105 21.266 18.234 1 92 98 GLY A C 1
ATOM 706 O O . GLY A 1 98 ? -0.896 22.438 17.938 1 92 98 GLY A O 1
ATOM 707 N N . HIS A 1 99 ? -0.133 20.469 18.391 1 85.38 99 HIS A N 1
ATOM 708 C CA . HIS A 1 99 ? 1.285 20.812 18.391 1 85.38 99 HIS A CA 1
ATOM 709 C C . HIS A 1 99 ? 1.745 21.25 17 1 85.38 99 HIS A C 1
ATOM 711 O O . HIS A 1 99 ? 2.709 22 16.859 1 85.38 99 HIS A O 1
ATOM 717 N N . SER A 1 100 ? 1.055 20.75 16 1 86.69 100 SER A N 1
ATOM 718 C CA . SER A 1 100 ? 1.523 21 14.648 1 86.69 100 SER A CA 1
ATOM 719 C C . SER A 1 100 ? 0.711 22.109 13.977 1 86.69 100 SER A C 1
ATOM 721 O O . SER A 1 100 ? 0.965 22.469 12.828 1 86.69 100 SER A O 1
ATOM 723 N N . THR A 1 101 ? -0.214 22.672 14.703 1 94.62 101 THR A N 1
ATOM 724 C CA . THR A 1 101 ? -1.117 23.656 14.117 1 94.62 101 THR A CA 1
ATOM 725 C C . THR A 1 101 ? -0.346 24.875 13.633 1 94.62 101 THR A C 1
ATOM 727 O O . THR A 1 101 ? -0.605 25.391 12.539 1 94.62 101 THR A O 1
ATOM 730 N N . GLN A 1 102 ? 0.618 25.297 14.508 1 94.56 102 GLN A N 1
ATOM 731 C CA . GLN A 1 102 ? 1.391 26.469 14.117 1 94.56 102 GLN A CA 1
ATOM 732 C C . GLN A 1 102 ? 2.174 26.203 12.836 1 94.56 102 GLN A C 1
ATOM 734 O O . GLN A 1 102 ? 2.307 27.094 11.992 1 94.56 102 GLN A O 1
ATOM 739 N N . LEU A 1 103 ? 2.672 25.031 12.688 1 94.88 103 LEU A N 1
ATOM 740 C CA . LEU A 1 103 ? 3.395 24.688 11.469 1 94.88 103 LEU A CA 1
ATOM 741 C C . LEU A 1 103 ? 2.482 24.766 10.25 1 94.88 103 LEU A C 1
ATOM 743 O O . LEU A 1 103 ? 2.922 25.172 9.164 1 94.88 103 LEU A O 1
ATOM 747 N N . MET A 1 104 ? 1.265 24.344 10.414 1 96.19 104 MET A N 1
ATOM 748 C CA . MET A 1 104 ? 0.312 24.438 9.312 1 96.19 104 MET A CA 1
ATOM 749 C C . MET A 1 104 ? 0.009 25.891 8.977 1 96.19 104 MET A C 1
ATOM 751 O O . MET A 1 104 ? -0.065 26.266 7.801 1 96.19 104 MET A O 1
ATOM 755 N N . HIS A 1 105 ? -0.154 26.781 9.992 1 97.56 105 HIS A N 1
ATOM 756 C CA . HIS A 1 105 ? -0.339 28.203 9.758 1 97.56 105 HIS A CA 1
ATOM 757 C C . HIS A 1 105 ? 0.837 28.797 8.984 1 97.56 105 HIS A C 1
ATOM 759 O O . HIS A 1 105 ? 0.642 29.578 8.047 1 97.56 105 HIS A O 1
ATOM 765 N N . ASP A 1 106 ? 2.035 28.406 9.375 1 96.62 106 ASP A N 1
ATOM 766 C CA . ASP A 1 106 ? 3.234 28.891 8.695 1 96.62 106 ASP A CA 1
ATOM 767 C C . ASP A 1 106 ? 3.264 28.422 7.246 1 96.62 106 ASP A C 1
ATOM 769 O O . ASP A 1 106 ? 3.631 29.188 6.348 1 96.62 106 ASP A O 1
ATOM 773 N N . ALA A 1 107 ? 2.885 27.141 7.059 1 96.25 107 ALA A N 1
ATOM 774 C CA . ALA A 1 107 ? 2.854 26.594 5.707 1 96.25 107 ALA A CA 1
ATOM 775 C C . ALA A 1 107 ? 1.881 27.375 4.824 1 96.25 107 ALA A C 1
ATOM 777 O O . ALA A 1 107 ? 2.186 27.672 3.664 1 96.25 107 ALA A O 1
ATOM 778 N N . VAL A 1 108 ? 0.723 27.719 5.328 1 97.5 108 VAL A N 1
ATOM 779 C CA . VAL A 1 108 ? -0.271 28.484 4.586 1 97.5 108 VAL A CA 1
ATOM 780 C C . VAL A 1 108 ? 0.287 29.859 4.254 1 97.5 108 VAL A C 1
ATOM 782 O O . VAL A 1 108 ? 0.192 30.328 3.113 1 97.5 108 VAL A O 1
ATOM 785 N N . ALA A 1 109 ? 0.937 30.469 5.234 1 97.25 109 ALA A N 1
ATOM 786 C CA . ALA A 1 109 ? 1.464 31.812 5.078 1 97.25 109 ALA A CA 1
ATOM 787 C C . ALA A 1 109 ? 2.566 31.859 4.023 1 97.25 109 ALA A C 1
ATOM 789 O O . ALA A 1 109 ? 2.721 32.844 3.312 1 97.25 109 ALA A O 1
ATOM 790 N N . GLN A 1 110 ? 3.271 30.797 3.893 1 95.44 110 GLN A N 1
ATOM 791 C CA . GLN A 1 110 ? 4.43 30.766 3.008 1 95.44 110 GLN A CA 1
ATOM 792 C C . GLN A 1 110 ? 4.059 30.219 1.633 1 95.44 110 GLN A C 1
ATOM 794 O O . GLN A 1 110 ? 4.836 30.344 0.682 1 95.44 110 GLN A O 1
ATOM 799 N N . HIS A 1 111 ? 2.875 29.656 1.533 1 95.25 111 HIS A N 1
ATOM 800 C CA . HIS A 1 111 ? 2.467 29.016 0.288 1 95.25 111 HIS A CA 1
ATOM 801 C C . HIS A 1 111 ? 2.195 30.047 -0.8 1 95.25 111 HIS A C 1
ATOM 803 O O . HIS A 1 111 ? 1.575 31.078 -0.54 1 95.25 111 HIS A O 1
ATOM 809 N N . PRO A 1 112 ? 2.633 29.781 -1.997 1 93.56 112 PRO A N 1
ATOM 810 C CA . PRO A 1 112 ? 2.471 30.781 -3.059 1 93.56 112 PRO A CA 1
ATOM 811 C C . PRO A 1 112 ? 1.006 31.094 -3.363 1 93.56 112 PRO A C 1
ATOM 813 O O . PRO A 1 112 ? 0.672 32.219 -3.744 1 93.56 112 PRO A O 1
ATOM 816 N N . GLU A 1 113 ? 0.118 30.188 -3.188 1 94.69 113 GLU A N 1
ATOM 817 C CA . GLU A 1 113 ? -1.29 30.375 -3.527 1 94.69 113 GLU A CA 1
ATOM 818 C C . GLU A 1 113 ? -2.139 30.562 -2.273 1 94.69 113 GLU A C 1
ATOM 820 O O . GLU A 1 113 ? -3.021 31.422 -2.242 1 94.69 113 GLU A O 1
ATOM 825 N N . TYR A 1 114 ? -1.822 29.859 -1.228 1 96.69 114 TYR A N 1
ATOM 826 C CA . TYR A 1 114 ? -2.695 29.828 -0.059 1 96.69 114 TYR A CA 1
ATOM 827 C C . TYR A 1 114 ? -2.391 30.984 0.879 1 96.69 114 TYR A C 1
ATOM 829 O O . TYR A 1 114 ? -3.164 31.266 1.798 1 96.69 114 TYR A O 1
ATOM 837 N N . ASN A 1 115 ? -1.29 31.703 0.635 1 96.69 115 ASN A N 1
ATOM 838 C CA . ASN A 1 115 ? -0.943 32.812 1.51 1 96.69 115 ASN A CA 1
ATOM 839 C C . ASN A 1 115 ? -2.037 33.875 1.525 1 96.69 115 ASN A C 1
ATOM 841 O O . ASN A 1 115 ? -2.146 34.656 2.48 1 96.69 115 ASN A O 1
ATOM 845 N N . ARG A 1 116 ? -2.922 33.906 0.528 1 97.44 116 ARG A N 1
ATOM 846 C CA . ARG A 1 116 ? -3.98 34.906 0.428 1 97.44 116 ARG A CA 1
ATOM 847 C C . ARG A 1 116 ? -5.027 34.688 1.518 1 97.44 116 ARG A C 1
ATOM 849 O O . ARG A 1 116 ? -5.789 35.625 1.833 1 97.44 116 ARG A O 1
ATOM 856 N N . ILE A 1 117 ? -5.059 33.469 2.064 1 97.94 117 ILE A N 1
ATOM 857 C CA . ILE A 1 117 ? -6.059 33.219 3.1 1 97.94 117 ILE A CA 1
ATOM 858 C C . ILE A 1 117 ? -5.383 33.156 4.465 1 97.94 117 ILE A C 1
ATOM 860 O O . ILE A 1 117 ? -6.008 32.781 5.461 1 97.94 117 ILE A O 1
ATOM 864 N N . ALA A 1 118 ? -4.125 33.5 4.605 1 97.94 118 ALA A N 1
ATOM 865 C CA . ALA A 1 118 ? -3.354 33.344 5.836 1 97.94 118 ALA A CA 1
ATOM 866 C C . ALA A 1 118 ? -4 34.125 6.988 1 97.94 118 ALA A C 1
ATOM 868 O O . ALA A 1 118 ? -4.137 33.594 8.094 1 97.94 118 ALA A O 1
ATOM 869 N N . ASP A 1 119 ? -4.426 35.312 6.754 1 97.62 119 ASP A N 1
ATOM 870 C CA . ASP A 1 119 ? -5.047 36.156 7.789 1 97.62 119 ASP A CA 1
ATOM 871 C C . ASP A 1 119 ? -6.414 35.594 8.188 1 97.62 119 ASP A C 1
ATOM 873 O O . ASP A 1 119 ? -6.777 35.594 9.359 1 97.62 119 ASP A O 1
ATOM 877 N N . GLN A 1 120 ? -7.133 35.125 7.188 1 97.62 120 GLN A N 1
ATOM 878 C CA . GLN A 1 120 ? -8.477 34.594 7.391 1 97.62 120 GLN A CA 1
ATOM 879 C C . GLN A 1 120 ? -8.461 33.406 8.32 1 97.62 120 GLN A C 1
ATOM 881 O O . GLN A 1 120 ? -9.383 33.219 9.117 1 97.62 120 GLN A O 1
ATOM 886 N N . VAL A 1 121 ? -7.395 32.562 8.258 1 97.75 121 VAL A N 1
ATOM 887 C CA . VAL A 1 121 ? -7.434 31.281 8.969 1 97.75 121 VAL A CA 1
ATOM 888 C C . VAL A 1 121 ? -6.559 31.359 10.219 1 97.75 121 VAL A C 1
ATOM 890 O O . VAL A 1 121 ? -6.383 30.359 10.914 1 97.75 121 VAL A O 1
ATOM 893 N N . ARG A 1 122 ? -5.996 32.5 10.516 1 96.06 122 ARG A N 1
ATOM 894 C CA . ARG A 1 122 ? -5.109 32.688 11.664 1 96.06 122 ARG A CA 1
ATOM 895 C C . ARG A 1 122 ? -5.781 32.219 12.945 1 96.06 122 ARG A C 1
ATOM 897 O O . ARG A 1 122 ? -6.914 32.594 13.234 1 96.06 122 ARG A O 1
ATOM 904 N N . GLY A 1 123 ? -5.117 31.281 13.664 1 95.69 123 GLY A N 1
ATOM 905 C CA . GLY A 1 123 ? -5.594 30.844 14.961 1 95.69 123 GLY A CA 1
ATOM 906 C C . GLY A 1 123 ? -6.688 29.797 14.875 1 95.69 123 GLY A C 1
ATOM 907 O O . GLY A 1 123 ? -7.137 29.266 15.898 1 95.69 123 GLY A O 1
ATOM 908 N N . GLN A 1 124 ? -7.148 29.469 13.703 1 97.81 124 GLN A N 1
ATOM 909 C CA . GLN A 1 124 ? -8.227 28.5 13.523 1 97.81 124 GLN A CA 1
ATOM 910 C C . GLN A 1 124 ? -7.707 27.078 13.664 1 97.81 124 GLN A C 1
ATOM 912 O O . GLN A 1 124 ? -6.52 26.828 13.461 1 97.81 124 GLN A O 1
ATOM 917 N N . PRO A 1 125 ? -8.586 26.156 14.109 1 98.25 125 PRO A N 1
ATOM 918 C CA . PRO A 1 125 ? -8.219 24.734 14.07 1 98.25 125 PRO A CA 1
ATOM 919 C C . PRO A 1 125 ? -7.824 24.266 12.672 1 98.25 125 PRO A C 1
ATOM 921 O O . PRO A 1 125 ? -8.227 24.875 11.68 1 98.25 125 PRO A O 1
ATOM 924 N N . GLU A 1 126 ? -7.008 23.25 12.648 1 98.31 126 GLU A N 1
ATOM 925 C CA . GLU A 1 126 ? -6.449 22.734 11.398 1 98.31 126 GLU A CA 1
ATOM 926 C C . GLU A 1 126 ? -7.551 22.359 10.414 1 98.31 126 GLU A C 1
ATOM 928 O O . GLU A 1 126 ? -7.457 22.672 9.227 1 98.31 126 GLU A O 1
ATOM 933 N N . ALA A 1 127 ? -8.633 21.719 10.883 1 98.56 127 ALA A N 1
ATOM 934 C CA . ALA A 1 127 ? -9.734 21.312 10.016 1 98.56 127 ALA A CA 1
ATOM 935 C C . ALA A 1 127 ? -10.43 22.516 9.391 1 98.56 127 ALA A C 1
ATOM 937 O O . ALA A 1 127 ? -10.914 22.438 8.258 1 98.56 127 ALA A O 1
ATOM 938 N N . ARG A 1 128 ? -10.492 23.609 10.109 1 98.5 128 ARG A N 1
ATOM 939 C CA . ARG A 1 128 ? -11.117 24.828 9.602 1 98.5 128 ARG A CA 1
ATOM 940 C C . ARG A 1 128 ? -10.258 25.484 8.531 1 98.5 128 ARG A C 1
ATOM 942 O O . ARG A 1 128 ? -10.773 26.078 7.582 1 98.5 128 ARG A O 1
ATOM 949 N N . ILE A 1 129 ? -8.945 25.422 8.727 1 98.5 129 ILE A N 1
ATOM 950 C CA . ILE A 1 129 ? -8.039 25.859 7.668 1 98.5 129 ILE A CA 1
ATOM 951 C C . ILE A 1 129 ? -8.297 25.062 6.395 1 98.5 129 ILE A C 1
ATOM 953 O O . ILE A 1 129 ? -8.445 25.641 5.312 1 98.5 129 ILE A O 1
ATOM 957 N N . LEU A 1 130 ? -8.414 23.672 6.508 1 98.56 130 LEU A N 1
ATOM 958 C CA . LEU A 1 130 ? -8.711 22.812 5.371 1 98.56 130 LEU A CA 1
ATOM 959 C C . LEU A 1 130 ? -10.039 23.203 4.727 1 98.56 130 LEU A C 1
ATOM 961 O O . LEU A 1 130 ? -10.172 23.172 3.502 1 98.56 130 LEU A O 1
ATOM 965 N N . GLU A 1 131 ? -11.047 23.547 5.547 1 98.5 131 GLU A N 1
ATOM 966 C CA . GLU A 1 131 ? -12.352 23.938 5.043 1 98.5 131 GLU A CA 1
ATOM 967 C C . GLU A 1 131 ? -12.25 25.156 4.129 1 98.5 131 GLU A C 1
ATOM 969 O O . GLU A 1 131 ? -12.852 25.203 3.059 1 98.5 131 GLU A O 1
ATOM 974 N N . VAL A 1 132 ? -11.516 26.141 4.562 1 98.44 132 VAL A N 1
ATOM 975 C CA . VAL A 1 132 ? -11.344 27.359 3.773 1 98.44 132 VAL A CA 1
ATOM 976 C C . VAL A 1 132 ? -10.617 27.031 2.473 1 98.44 132 VAL A C 1
ATOM 978 O O . VAL A 1 132 ? -11 27.5 1.4 1 98.44 132 VAL A O 1
ATOM 981 N N . ILE A 1 133 ? -9.539 26.234 2.557 1 98.25 133 ILE A N 1
ATOM 982 C CA . ILE A 1 133 ? -8.812 25.828 1.358 1 98.25 133 ILE A CA 1
ATOM 983 C C . ILE A 1 133 ? -9.758 25.094 0.401 1 98.25 133 ILE A C 1
ATOM 985 O O . ILE A 1 133 ? -9.781 25.391 -0.797 1 98.25 133 ILE A O 1
ATOM 989 N N . ALA A 1 134 ? -10.578 24.156 0.923 1 97.88 134 ALA A N 1
ATOM 990 C CA . ALA A 1 134 ? -11.531 23.391 0.118 1 97.88 134 ALA A CA 1
ATOM 991 C C . ALA A 1 134 ? -12.5 24.312 -0.612 1 97.88 134 ALA A C 1
ATOM 993 O O . ALA A 1 134 ? -12.727 24.156 -1.814 1 97.88 134 ALA A O 1
ATOM 994 N N . ARG A 1 135 ? -13.008 25.266 0.079 1 96.94 135 ARG A N 1
ATOM 995 C CA . ARG A 1 135 ? -14.016 26.172 -0.458 1 96.94 135 ARG A CA 1
ATOM 996 C C . ARG A 1 135 ? -13.406 27.141 -1.475 1 96.94 135 ARG A C 1
ATOM 998 O O . ARG A 1 135 ? -13.914 27.266 -2.592 1 96.94 135 ARG A O 1
ATOM 1005 N N . GLU A 1 136 ? -12.328 27.703 -1.166 1 97.31 136 GLU A N 1
ATOM 1006 C CA . GLU A 1 136 ? -11.781 28.812 -1.938 1 97.31 136 GLU A CA 1
ATOM 1007 C C . GLU A 1 136 ? -10.992 28.312 -3.146 1 97.31 136 GLU A C 1
ATOM 1009 O O . GLU A 1 136 ? -10.914 29 -4.168 1 97.31 136 GLU A O 1
ATOM 1014 N N . PHE A 1 137 ? -10.414 27.188 -3.043 1 97.19 137 PHE A N 1
ATOM 1015 C CA . PHE A 1 137 ? -9.469 26.812 -4.086 1 97.19 137 PHE A CA 1
ATOM 1016 C C . PHE A 1 137 ? -9.93 25.547 -4.809 1 97.19 137 PHE A C 1
ATOM 1018 O O . PHE A 1 137 ? -9.43 25.234 -5.891 1 97.19 137 PHE A O 1
ATOM 1025 N N . PHE A 1 138 ? -10.914 24.797 -4.219 1 96.38 138 PHE A N 1
ATOM 1026 C CA . PHE A 1 138 ? -11.32 23.547 -4.852 1 96.38 138 PHE A CA 1
ATOM 1027 C C . PHE A 1 138 ? -12.828 23.531 -5.102 1 96.38 138 PHE A C 1
ATOM 1029 O O . PHE A 1 138 ? -13.359 22.562 -5.641 1 96.38 138 PHE A O 1
ATOM 1036 N N . ASP A 1 139 ? -13.586 24.516 -4.727 1 94.19 139 ASP A N 1
ATOM 1037 C CA . ASP A 1 139 ? -15.031 24.609 -4.898 1 94.19 139 ASP A CA 1
ATOM 1038 C C . ASP A 1 139 ? -15.75 23.453 -4.207 1 94.19 139 ASP A C 1
ATOM 1040 O O . ASP A 1 139 ? -16.641 22.844 -4.789 1 94.19 139 ASP A O 1
ATOM 1044 N N . LEU A 1 140 ? -15.211 23.094 -3.012 1 94.19 140 LEU A N 1
ATOM 1045 C CA . LEU A 1 140 ? -15.82 22.094 -2.16 1 94.19 140 LEU A CA 1
ATOM 1046 C C . LEU A 1 140 ? -16.391 22.719 -0.895 1 94.19 140 LEU A C 1
ATOM 1048 O O . LEU A 1 140 ? -15.695 23.438 -0.18 1 94.19 140 LEU A O 1
ATOM 1052 N N . LYS A 1 141 ? -17.609 22.438 -0.605 1 93.06 141 LYS A N 1
ATOM 1053 C CA . LYS A 1 141 ? -18.297 23.062 0.526 1 93.06 141 LYS A CA 1
ATOM 1054 C C . LYS A 1 141 ? -18.656 22.031 1.589 1 93.06 141 LYS A C 1
ATOM 1056 O O . LYS A 1 141 ? -19.125 20.938 1.266 1 93.06 141 LYS A O 1
ATOM 1061 N N . VAL A 1 142 ? -18.406 22.453 2.758 1 92.62 142 VAL A N 1
ATOM 1062 C CA . VAL A 1 142 ? -18.781 21.609 3.895 1 92.62 142 VAL A CA 1
ATOM 1063 C C . VAL A 1 142 ? -20.297 21.469 3.961 1 92.62 142 VAL A C 1
ATOM 1065 O O . VAL A 1 142 ? -21.031 22.438 3.732 1 92.62 142 VAL A O 1
ATOM 1068 N N . GLY A 1 143 ? -20.688 20.281 4.355 1 90.69 143 GLY A N 1
ATOM 1069 C CA . GLY A 1 143 ? -22.109 19.984 4.457 1 90.69 143 GLY A CA 1
ATOM 1070 C C . GLY A 1 143 ? -22.578 18.938 3.457 1 90.69 143 GLY A C 1
ATOM 1071 O O . GLY A 1 143 ? -21.766 18.391 2.703 1 90.69 143 GLY A O 1
ATOM 1072 N N . ARG A 1 144 ? -23.859 18.562 3.572 1 83.88 144 ARG A N 1
ATOM 1073 C CA . ARG A 1 144 ? -24.469 17.625 2.629 1 83.88 144 ARG A CA 1
ATOM 1074 C C . ARG A 1 144 ? -24.812 18.328 1.312 1 83.88 144 ARG A C 1
ATOM 1076 O O . ARG A 1 144 ? -25.109 19.516 1.291 1 83.88 144 ARG A O 1
ATOM 1083 N N . PRO A 1 145 ? -24.719 17.531 0.29 1 76 145 PRO A N 1
ATOM 1084 C CA . PRO A 1 145 ? -25.094 18.141 -0.98 1 76 145 PRO A CA 1
ATOM 1085 C C . PRO A 1 145 ? -26.547 18.609 -0.989 1 76 145 PRO A C 1
ATOM 1087 O O . PRO A 1 145 ? -27.422 17.969 -0.386 1 76 145 PRO A O 1
ATOM 1090 N N . THR A 1 146 ? -26.984 19.906 -1.057 1 62.06 146 THR A N 1
ATOM 1091 C CA . THR A 1 146 ? -28.328 20.469 -1.03 1 62.06 146 THR A CA 1
ATOM 1092 C C . THR A 1 146 ? -29.141 19.984 -2.229 1 62.06 146 THR A C 1
ATOM 1094 O O . THR A 1 146 ? -30.375 19.859 -2.146 1 62.06 146 THR A O 1
ATOM 1097 N N . ASP A 1 147 ? -28.734 20.203 -3.404 1 55.44 147 ASP A N 1
ATOM 1098 C CA . ASP A 1 147 ? -29.625 20.031 -4.547 1 55.44 147 ASP A CA 1
ATOM 1099 C C . ASP A 1 147 ? -29.656 18.578 -5 1 55.44 147 ASP A C 1
ATOM 1101 O O . ASP A 1 147 ? -28.609 17.969 -5.219 1 55.44 147 ASP A O 1
ATOM 1105 N N . SER A 1 148 ? -30.859 17.984 -4.656 1 50.84 148 SER A N 1
ATOM 1106 C CA . SER A 1 148 ? -31.172 16.625 -5.105 1 50.84 148 SER A CA 1
ATOM 1107 C C . SER A 1 148 ? -30.641 16.375 -6.512 1 50.84 148 SER A C 1
ATOM 1109 O O . SER A 1 148 ? -30.547 15.227 -6.949 1 50.84 148 SER A O 1
ATOM 1111 N N . THR A 1 149 ? -30.688 17.453 -7.137 1 49.03 149 THR A N 1
ATOM 1112 C CA . THR A 1 149 ? -30.281 17.391 -8.531 1 49.03 149 THR A CA 1
ATOM 1113 C C . THR A 1 149 ? -28.75 17.344 -8.648 1 49.03 149 THR A C 1
ATOM 1115 O O . THR A 1 149 ? -28.219 17.172 -9.734 1 49.03 149 THR A O 1
ATOM 1118 N N . SER A 1 150 ? -28.281 17.812 -7.602 1 48.59 150 SER A N 1
ATOM 1119 C CA . SER A 1 150 ? -26.844 18.016 -7.688 1 48.59 150 SER A CA 1
ATOM 1120 C C . SER A 1 150 ? -26.109 16.672 -7.715 1 48.59 150 SER A C 1
ATOM 1122 O O . SER A 1 150 ? -26.453 15.758 -6.969 1 48.59 150 SER A O 1
ATOM 1124 N N . LYS A 1 151 ? -25.578 16.578 -8.68 1 49.69 151 LYS A N 1
ATOM 1125 C CA . LYS A 1 151 ? -24.578 15.555 -8.992 1 49.69 151 LYS A CA 1
ATOM 1126 C C . LYS A 1 151 ? -23.594 15.391 -7.84 1 49.69 151 LYS A C 1
ATOM 1128 O O . LYS A 1 151 ? -22.688 14.547 -7.902 1 49.69 151 LYS A O 1
ATOM 1133 N N . GLN A 1 152 ? -23.781 16.391 -6.738 1 55.94 152 GLN A N 1
ATOM 1134 C CA . GLN A 1 152 ? -22.75 16.328 -5.715 1 55.94 152 GLN A CA 1
ATOM 1135 C C . GLN A 1 152 ? -23.016 15.188 -4.738 1 55.94 152 GLN A C 1
ATOM 1137 O O . GLN A 1 152 ? -24.062 15.156 -4.09 1 55.94 152 GLN A O 1
ATOM 1142 N N . ARG A 1 153 ? -22.359 14.258 -4.762 1 77.69 153 ARG A N 1
ATOM 1143 C CA . ARG A 1 153 ? -22.453 12.984 -4.055 1 77.69 153 ARG A CA 1
ATOM 1144 C C . ARG A 1 153 ? -21.391 12.867 -2.975 1 77.69 153 ARG A C 1
ATOM 1146 O O . ARG A 1 153 ? -21.078 11.766 -2.52 1 77.69 153 ARG A O 1
ATOM 1153 N N . LEU A 1 154 ? -20.906 14.25 -2.662 1 88.56 154 LEU A N 1
ATOM 1154 C CA . LEU A 1 154 ? -19.875 14.281 -1.637 1 88.56 154 LEU A CA 1
ATOM 1155 C C . LEU A 1 154 ? -20.344 15.055 -0.408 1 88.56 154 LEU A C 1
ATOM 1157 O O . LEU A 1 154 ? -20.688 16.234 -0.506 1 88.56 154 LEU A O 1
ATOM 1161 N N . THR A 1 155 ? -20.484 14.398 0.681 1 92.38 155 THR A N 1
ATOM 1162 C CA . THR A 1 155 ? -20.703 15.055 1.964 1 92.38 155 THR A CA 1
ATOM 1163 C C . THR A 1 155 ? -19.375 15.367 2.648 1 92.38 155 THR A C 1
ATOM 1165 O O . THR A 1 155 ? -18.531 14.484 2.791 1 92.38 155 THR A O 1
ATOM 1168 N N . ILE A 1 156 ? -19.172 16.578 2.998 1 96.25 156 ILE A N 1
ATOM 1169 C CA . ILE A 1 156 ? -17.953 16.984 3.684 1 96.25 156 ILE A CA 1
ATOM 1170 C C . ILE A 1 156 ? -18.266 17.359 5.125 1 96.25 156 ILE A C 1
ATOM 1172 O O . ILE A 1 156 ? -19.125 18.219 5.371 1 96.25 156 ILE A O 1
ATOM 1176 N N . LEU A 1 157 ? -17.672 16.703 6.062 1 97.81 157 LEU A N 1
ATOM 1177 C CA . LEU A 1 157 ? -17.828 16.953 7.488 1 97.81 157 LEU A CA 1
ATOM 1178 C C . LEU A 1 157 ? -16.547 17.547 8.078 1 97.81 157 LEU A C 1
ATOM 1180 O O . LEU A 1 157 ? -15.469 17.391 7.512 1 97.81 157 LEU A O 1
ATOM 1184 N N . VAL A 1 158 ? -16.672 18.266 9.227 1 98.38 158 VAL A N 1
ATOM 1185 C CA . VAL A 1 158 ? -15.523 18.891 9.875 1 98.38 158 VAL A CA 1
ATOM 1186 C C . VAL A 1 158 ? -15.391 18.375 11.305 1 98.38 158 VAL A C 1
ATOM 1188 O O . VAL A 1 158 ? -16.359 18.359 12.062 1 98.38 158 VAL A O 1
ATOM 1191 N N . GLU A 1 159 ? -14.328 17.812 11.625 1 98.56 159 GLU A N 1
ATOM 1192 C CA . GLU A 1 159 ? -13.906 17.484 12.984 1 98.56 159 GLU A CA 1
ATOM 1193 C C . GLU A 1 159 ? -12.766 18.391 13.445 1 98.56 159 GLU A C 1
ATOM 1195 O O . GLU A 1 159 ? -11.609 18.188 13.055 1 98.56 159 GLU A O 1
ATOM 1200 N N . ASP A 1 160 ? -13.031 19.438 14.281 1 98.31 160 ASP A N 1
ATOM 1201 C CA . ASP A 1 160 ? -12.039 20.484 14.539 1 98.31 160 ASP A CA 1
ATOM 1202 C C . ASP A 1 160 ? -11.648 20.5 16.016 1 98.31 160 ASP A C 1
ATOM 1204 O O . ASP A 1 160 ? -11.164 21.516 16.516 1 98.31 160 ASP A O 1
ATOM 1208 N N . THR A 1 161 ? -11.82 19.375 16.734 1 97.62 161 THR A N 1
ATOM 1209 C CA . THR A 1 161 ? -11.609 19.422 18.188 1 97.62 161 THR A CA 1
ATOM 1210 C C . THR A 1 161 ? -10.422 18.562 18.594 1 97.62 161 THR A C 1
ATOM 1212 O O . THR A 1 161 ? -9.875 18.719 19.688 1 97.62 161 THR A O 1
ATOM 1215 N N . SER A 1 162 ? -10.047 17.594 17.75 1 97.19 162 SER A N 1
ATOM 1216 C CA . SER A 1 162 ? -8.984 16.672 18.125 1 97.19 162 SER A CA 1
ATOM 1217 C C . SER A 1 162 ? -7.652 17.391 18.297 1 97.19 162 SER A C 1
ATOM 1219 O O . SER A 1 162 ? -7.34 18.312 17.547 1 97.19 162 SER A O 1
ATOM 1221 N N . THR A 1 163 ? -6.871 16.938 19.266 1 95.12 163 THR A N 1
ATOM 1222 C CA . THR A 1 163 ? -5.602 17.594 19.531 1 95.12 163 THR A CA 1
ATOM 1223 C C . THR A 1 163 ? -4.43 16.656 19.281 1 95.12 163 THR A C 1
ATOM 1225 O O . THR A 1 163 ? -3.27 17.062 19.406 1 95.12 163 THR A O 1
ATOM 1228 N N . ASN A 1 164 ? -4.676 15.406 19.078 1 92.75 164 ASN A N 1
ATOM 1229 C CA . ASN A 1 164 ? -3.635 14.43 18.766 1 92.75 164 ASN A CA 1
ATOM 1230 C C . ASN A 1 164 ? -4.16 13.32 17.875 1 92.75 164 ASN A C 1
ATOM 1232 O O . ASN A 1 164 ? -5.352 13.281 17.547 1 92.75 164 ASN A O 1
ATOM 1236 N N . CYS A 1 165 ? -3.309 12.461 17.438 1 92.62 165 CYS A N 1
ATOM 1237 C CA . CYS A 1 165 ? -3.602 11.422 16.453 1 92.62 165 CYS A CA 1
ATOM 1238 C C . CYS A 1 165 ? -4.719 10.508 16.953 1 92.62 165 CYS A C 1
ATOM 1240 O O . CYS A 1 165 ? -5.66 10.219 16.203 1 92.62 165 CYS A O 1
ATOM 1242 N N . ALA A 1 166 ? -4.648 10.047 18.219 1 94.5 166 ALA A N 1
ATOM 1243 C CA . ALA A 1 166 ? -5.664 9.164 18.781 1 94.5 166 ALA A CA 1
ATOM 1244 C C . ALA A 1 166 ? -7.039 9.828 18.781 1 94.5 166 ALA A C 1
ATOM 1246 O O . ALA A 1 166 ? -8.039 9.203 18.406 1 94.5 166 ALA A O 1
ATOM 1247 N N . LEU A 1 167 ? -7.031 11.102 19.125 1 96.69 167 LEU A N 1
ATOM 1248 C CA . LEU A 1 167 ? -8.289 11.836 19.188 1 96.69 167 LEU A CA 1
ATOM 1249 C C . LEU A 1 167 ? -8.805 12.148 17.781 1 96.69 167 LEU A C 1
ATOM 1251 O O . LEU A 1 167 ? -10.016 12.266 17.578 1 96.69 167 LEU A O 1
ATOM 1255 N N . ASN A 1 168 ? -7.906 12.336 16.781 1 97.12 168 ASN A N 1
ATOM 1256 C CA . ASN A 1 168 ? -8.359 12.438 15.406 1 97.12 168 ASN A CA 1
ATOM 1257 C C . ASN A 1 168 ? -9.281 11.289 15.031 1 97.12 168 ASN A C 1
ATOM 1259 O O . ASN A 1 168 ? -10.352 11.508 14.461 1 97.12 168 ASN A O 1
ATOM 1263 N N . ALA A 1 169 ? -8.852 10.047 15.398 1 97.88 169 ALA A N 1
ATOM 1264 C CA . ALA A 1 169 ? -9.609 8.844 15.062 1 97.88 169 ALA A CA 1
ATOM 1265 C C . ALA A 1 169 ? -10.922 8.781 15.844 1 97.88 169 ALA A C 1
ATOM 1267 O O . ALA A 1 169 ? -11.992 8.609 15.258 1 97.88 169 ALA A O 1
ATOM 1268 N N . LYS A 1 170 ? -10.852 9.031 17.141 1 97.88 170 LYS A N 1
ATOM 1269 C CA . LYS A 1 170 ? -12.016 8.953 18 1 97.88 170 LYS A CA 1
ATOM 1270 C C . LYS A 1 170 ? -13.055 10.008 17.625 1 97.88 170 LYS A C 1
ATOM 1272 O O . LYS A 1 170 ? -14.234 9.695 17.438 1 97.88 170 LYS A O 1
ATOM 1277 N N . ASN A 1 171 ? -12.609 11.273 17.516 1 98.5 171 ASN A N 1
ATOM 1278 C CA . ASN A 1 171 ? -13.523 12.375 17.234 1 98.5 171 ASN A CA 1
ATOM 1279 C C . ASN A 1 171 ? -14.102 12.273 15.82 1 98.5 171 ASN A C 1
ATOM 1281 O O . ASN A 1 171 ? -15.242 12.672 15.586 1 98.5 171 ASN A O 1
ATOM 1285 N N . SER A 1 172 ? -13.305 11.75 14.875 1 98.12 172 SER A N 1
ATOM 1286 C CA . SER A 1 172 ? -13.828 11.523 13.531 1 98.12 172 SER A CA 1
ATOM 1287 C C . SER A 1 172 ? -14.969 10.516 13.547 1 98.12 172 SER A C 1
ATOM 1289 O O . SER A 1 172 ? -15.992 10.703 12.883 1 98.12 172 SER A O 1
ATOM 1291 N N . ARG A 1 173 ? -14.758 9.414 14.281 1 97.12 173 ARG A N 1
ATOM 1292 C CA . ARG A 1 173 ? -15.844 8.438 14.406 1 97.12 173 ARG A CA 1
ATOM 1293 C C . ARG A 1 173 ? -17.094 9.086 14.992 1 97.12 173 ARG A C 1
ATOM 1295 O O . ARG A 1 173 ? -18.203 8.852 14.5 1 97.12 173 ARG A O 1
ATOM 1302 N N . GLU A 1 174 ? -16.938 9.93 16 1 97.75 174 GLU A N 1
ATOM 1303 C CA . GLU A 1 174 ? -18.062 10.602 16.641 1 97.75 174 GLU A CA 1
ATOM 1304 C C . GLU A 1 174 ? -18.797 11.508 15.656 1 97.75 174 GLU A C 1
ATOM 1306 O O . GLU A 1 174 ? -20.031 11.523 15.617 1 97.75 174 GLU A O 1
ATOM 1311 N N . VAL A 1 175 ? -18.016 12.234 14.891 1 97.69 175 VAL A N 1
ATOM 1312 C CA . VAL A 1 175 ? -18.609 13.109 13.883 1 97.69 175 VAL A CA 1
ATOM 1313 C C . VAL A 1 175 ? -19.375 12.289 12.859 1 97.69 175 VAL A C 1
ATOM 1315 O O . VAL A 1 175 ? -20.484 12.648 12.469 1 97.69 175 VAL A O 1
ATOM 1318 N N . LEU A 1 176 ? -18.781 11.156 12.406 1 95.5 176 LEU A N 1
ATOM 1319 C CA . LEU A 1 176 ? -19.453 10.273 11.453 1 95.5 176 LEU A CA 1
ATOM 1320 C C . LEU A 1 176 ? -20.75 9.734 12.023 1 95.5 176 LEU A C 1
ATOM 1322 O O . LEU A 1 176 ? -21.812 9.844 11.391 1 95.5 176 LEU A O 1
ATOM 1326 N N . GLU A 1 177 ? -20.719 9.258 13.227 1 94.38 177 GLU A N 1
ATOM 1327 C CA . GLU A 1 177 ? -21.891 8.664 13.867 1 94.38 177 GLU A CA 1
ATOM 1328 C C . GLU A 1 177 ? -22.984 9.711 14.086 1 94.38 177 GLU A C 1
ATOM 1330 O O . GLU A 1 177 ? -24.156 9.445 13.852 1 94.38 177 GLU A O 1
ATOM 1335 N N . SER A 1 178 ? -22.562 10.875 14.484 1 95.5 178 SER A N 1
ATOM 1336 C CA . SER A 1 178 ? -23.531 11.945 14.734 1 95.5 178 SER A CA 1
ATOM 1337 C C . SER A 1 178 ? -24.188 12.414 13.445 1 95.5 178 SER A C 1
ATOM 1339 O O . SER A 1 178 ? -25.25 13.055 13.484 1 95.5 178 SER A O 1
ATOM 1341 N N . ASN A 1 179 ? -23.625 12.078 12.312 1 93.19 179 ASN A N 1
ATOM 1342 C CA . ASN A 1 179 ? -24.188 12.453 11.023 1 93.19 179 ASN A CA 1
ATOM 1343 C C . ASN A 1 179 ? -24.781 11.25 10.305 1 93.19 179 ASN A C 1
ATOM 1345 O O . ASN A 1 179 ? -25.047 11.312 9.102 1 93.19 179 ASN A O 1
ATOM 1349 N N . GLY A 1 180 ? -24.875 10.102 10.969 1 89.56 180 GLY A N 1
ATOM 1350 C CA . GLY A 1 180 ? -25.625 8.961 10.461 1 89.56 180 GLY A CA 1
ATOM 1351 C C . GLY A 1 180 ? -24.734 7.906 9.82 1 89.56 180 GLY A C 1
ATOM 1352 O O . GLY A 1 180 ? -25.234 6.926 9.258 1 89.56 180 GLY A O 1
ATOM 1353 N N . TYR A 1 181 ? -23.469 8.117 9.898 1 90.06 181 TYR A N 1
ATOM 1354 C CA . TYR A 1 181 ? -22.547 7.133 9.336 1 90.06 181 TYR A CA 1
ATOM 1355 C C . TYR A 1 181 ? -21.969 6.238 10.43 1 90.06 181 TYR A C 1
ATOM 1357 O O . TYR A 1 181 ? -20.828 6.43 10.859 1 90.06 181 TYR A O 1
ATOM 1365 N N . THR A 1 182 ? -22.688 5.16 10.75 1 88.31 182 THR A N 1
ATOM 1366 C CA . THR A 1 182 ? -22.375 4.395 11.945 1 88.31 182 THR A CA 1
ATOM 1367 C C . THR A 1 182 ? -21.578 3.135 11.602 1 88.31 182 THR A C 1
ATOM 1369 O O . THR A 1 182 ? -20.953 2.523 12.469 1 88.31 182 THR A O 1
ATOM 1372 N N . SER A 1 183 ? -21.656 2.719 10.367 1 82.62 183 SER A N 1
ATOM 1373 C CA . SER A 1 183 ? -21.016 1.472 9.969 1 82.62 183 SER A CA 1
ATOM 1374 C C . SER A 1 183 ? -20.328 1.605 8.609 1 82.62 183 SER A C 1
ATOM 1376 O O . SER A 1 183 ? -20.703 0.924 7.656 1 82.62 183 SER A O 1
ATOM 1378 N N . PRO A 1 184 ? -19.297 2.422 8.648 1 85.62 184 PRO A N 1
ATOM 1379 C CA . PRO A 1 184 ? -18.594 2.508 7.363 1 85.62 184 PRO A CA 1
ATOM 1380 C C . PRO A 1 184 ? -17.969 1.182 6.949 1 85.62 184 PRO A C 1
ATOM 1382 O O . PRO A 1 184 ? -17.469 0.435 7.797 1 85.62 184 PRO A O 1
ATOM 1385 N N . TYR A 1 185 ? -18.031 0.875 5.656 1 79.5 185 TYR A N 1
ATOM 1386 C CA . TYR A 1 185 ? -17.406 -0.321 5.105 1 79.5 185 TYR A CA 1
ATOM 1387 C C . TYR A 1 185 ? -15.883 -0.177 5.078 1 79.5 185 TYR A C 1
ATOM 1389 O O . TYR A 1 185 ? -15.164 -1.113 5.426 1 79.5 185 TYR A O 1
ATOM 1397 N N . SER A 1 186 ? -15.492 0.996 4.707 1 86.81 186 SER A N 1
ATOM 1398 C CA . SER A 1 186 ? -14.062 1.302 4.637 1 86.81 186 SER A CA 1
ATOM 1399 C C . SER A 1 186 ? -13.781 2.738 5.07 1 86.81 186 SER A C 1
ATOM 1401 O O . SER A 1 186 ? -14.656 3.605 4.961 1 86.81 186 SER A O 1
ATOM 1403 N N . ILE A 1 187 ? -12.648 2.938 5.617 1 92.88 187 ILE A N 1
ATOM 1404 C CA . ILE A 1 187 ? -12.148 4.266 5.949 1 92.88 187 ILE A CA 1
ATOM 1405 C C . ILE A 1 187 ? -10.773 4.469 5.328 1 92.88 187 ILE A C 1
ATOM 1407 O O . ILE A 1 187 ? -9.82 3.762 5.664 1 92.88 187 ILE A O 1
ATOM 1411 N N . VAL A 1 188 ? -10.703 5.32 4.348 1 95.31 188 VAL A N 1
ATOM 1412 C CA . VAL A 1 188 ? -9.422 5.723 3.783 1 95.31 188 VAL A CA 1
ATOM 1413 C C . VAL A 1 188 ? -8.836 6.875 4.602 1 95.31 188 VAL A C 1
ATOM 1415 O O . VAL A 1 188 ? -9.453 7.934 4.727 1 95.31 188 VAL A O 1
ATOM 1418 N N . VAL A 1 189 ? -7.691 6.68 5.125 1 97.56 189 VAL A N 1
ATOM 1419 C CA . VAL A 1 189 ? -7.059 7.672 5.988 1 97.56 189 VAL A CA 1
ATOM 1420 C C . VAL A 1 189 ? -5.949 8.391 5.223 1 97.56 189 VAL A C 1
ATOM 1422 O O . VAL A 1 189 ? -4.922 7.789 4.898 1 97.56 189 VAL A O 1
ATOM 1425 N N . ALA A 1 190 ? -6.195 9.633 4.941 1 98.31 190 ALA A N 1
ATOM 1426 C CA . ALA A 1 190 ? -5.16 10.5 4.375 1 98.31 190 ALA A CA 1
ATOM 1427 C C . ALA A 1 190 ? -4.48 11.328 5.465 1 98.31 190 ALA A C 1
ATOM 1429 O O . ALA A 1 190 ? -5.148 12.047 6.215 1 98.31 190 ALA A O 1
ATOM 1430 N N . GLN A 1 191 ? -3.221 11.227 5.562 1 97.56 191 GLN A N 1
ATOM 1431 C CA . GLN A 1 191 ? -2.438 11.852 6.621 1 97.56 191 GLN A CA 1
ATOM 1432 C C . GLN A 1 191 ? -1.019 12.164 6.148 1 97.56 191 GLN A C 1
ATOM 1434 O O . GLN A 1 191 ? -0.6 11.703 5.086 1 97.56 191 GLN A O 1
ATOM 1439 N N . ASP A 1 192 ? -0.356 13.07 6.871 1 97.44 192 ASP A N 1
ATOM 1440 C CA . ASP A 1 192 ? 1.089 13.211 6.723 1 97.44 192 ASP A CA 1
ATOM 1441 C C . ASP A 1 192 ? 1.759 11.852 6.543 1 97.44 192 ASP A C 1
ATOM 1443 O O . ASP A 1 192 ? 1.581 10.953 7.367 1 97.44 192 ASP A O 1
ATOM 1447 N N . PRO A 1 193 ? 2.533 11.688 5.434 1 97.94 193 PRO A N 1
ATOM 1448 C CA . PRO A 1 193 ? 3.129 10.383 5.148 1 97.94 193 PRO A CA 1
ATOM 1449 C C . PRO A 1 193 ? 3.947 9.836 6.316 1 97.94 193 PRO A C 1
ATOM 1451 O O . PRO A 1 193 ? 4.062 8.617 6.48 1 97.94 193 PRO A O 1
ATOM 1454 N N . THR A 1 194 ? 4.5 10.68 7.188 1 97.75 194 THR A N 1
ATOM 1455 C CA . THR A 1 194 ? 5.375 10.227 8.266 1 97.75 194 THR A CA 1
ATOM 1456 C C . THR A 1 194 ? 4.562 9.672 9.43 1 97.75 194 THR A C 1
ATOM 1458 O O . THR A 1 194 ? 5.117 9.07 10.352 1 97.75 194 THR A O 1
ATOM 1461 N N . MET A 1 195 ? 3.236 9.781 9.344 1 97 195 MET A N 1
ATOM 1462 C CA . MET A 1 195 ? 2.395 9.359 10.469 1 97 195 MET A CA 1
ATOM 1463 C C . MET A 1 195 ? 1.246 8.484 9.984 1 97 195 MET A C 1
ATOM 1465 O O . MET A 1 195 ? 0.362 8.125 10.758 1 97 195 MET A O 1
ATOM 1469 N N . CYS A 1 196 ? 1.237 8.211 8.773 1 97.88 196 CYS A N 1
ATOM 1470 C CA . CYS A 1 196 ? 0.046 7.637 8.156 1 97.88 196 CYS A CA 1
ATOM 1471 C C . CYS A 1 196 ? -0.257 6.254 8.727 1 97.88 196 CYS A C 1
ATOM 1473 O O . CYS A 1 196 ? -1.396 5.973 9.109 1 97.88 196 CYS A O 1
ATOM 1475 N N . ARG A 1 197 ? 0.756 5.414 8.867 1 97.88 197 ARG A N 1
ATOM 1476 C CA . ARG A 1 197 ? 0.546 4.066 9.391 1 97.88 197 ARG A CA 1
ATOM 1477 C C . ARG A 1 197 ? 0.035 4.113 10.828 1 97.88 197 ARG A C 1
ATOM 1479 O O . ARG A 1 197 ? -0.865 3.354 11.195 1 97.88 197 ARG A O 1
ATOM 1486 N N . ARG A 1 198 ? 0.64 4.957 11.656 1 97.81 198 ARG A N 1
ATOM 1487 C CA . ARG A 1 198 ? 0.19 5.086 13.039 1 97.81 198 ARG A CA 1
ATOM 1488 C C . ARG A 1 198 ? -1.261 5.555 13.102 1 97.81 198 ARG A C 1
ATOM 1490 O O . ARG A 1 198 ? -2.033 5.086 13.945 1 97.81 198 ARG A O 1
ATOM 1497 N N . THR A 1 199 ? -1.618 6.508 12.203 1 98 199 THR A N 1
ATOM 1498 C CA . THR A 1 199 ? -2.984 7.02 12.18 1 98 199 THR A CA 1
ATOM 1499 C C . THR A 1 199 ? -3.965 5.922 11.773 1 98 199 THR A C 1
ATOM 1501 O O . THR A 1 199 ? -5.055 5.816 12.344 1 98 199 THR A O 1
ATOM 1504 N N . VAL A 1 200 ? -3.594 5.113 10.836 1 97.12 200 VAL A N 1
ATOM 1505 C CA . VAL A 1 200 ? -4.402 3.963 10.453 1 97.12 200 VAL A CA 1
ATOM 1506 C C . VAL A 1 200 ? -4.609 3.053 11.664 1 97.12 200 VAL A C 1
ATOM 1508 O O . VAL A 1 200 ? -5.727 2.596 11.914 1 97.12 200 VAL A O 1
ATOM 1511 N N . ALA A 1 201 ? -3.531 2.816 12.445 1 97.25 201 ALA A N 1
ATOM 1512 C CA . ALA A 1 201 ? -3.615 1.975 13.633 1 97.25 201 ALA A CA 1
ATOM 1513 C C . ALA A 1 201 ? -4.527 2.6 14.68 1 97.25 201 ALA A C 1
ATOM 1515 O O . ALA A 1 201 ? -5.207 1.887 15.43 1 97.25 201 ALA A O 1
ATOM 1516 N N . ALA A 1 202 ? -4.531 3.934 14.75 1 97.88 202 ALA A N 1
ATOM 1517 C CA . ALA A 1 202 ? -5.438 4.621 15.672 1 97.88 202 ALA A CA 1
ATOM 1518 C C . ALA A 1 202 ? -6.895 4.398 15.273 1 97.88 202 ALA A C 1
ATOM 1520 O O . ALA A 1 202 ? -7.742 4.125 16.125 1 97.88 202 ALA A O 1
ATOM 1521 N N . PHE A 1 203 ? -7.172 4.512 14 1 96.69 203 PHE A N 1
ATOM 1522 C CA . PHE A 1 203 ? -8.531 4.273 13.516 1 96.69 203 PHE A CA 1
ATOM 1523 C C . PHE A 1 203 ? -8.938 2.82 13.742 1 96.69 203 PHE A C 1
ATOM 1525 O O . PHE A 1 203 ? -10.078 2.541 14.109 1 96.69 203 PHE A O 1
ATOM 1532 N N . ALA A 1 204 ? -8 1.927 13.5 1 93.56 204 ALA A N 1
ATOM 1533 C CA . ALA A 1 204 ? -8.281 0.517 13.758 1 93.56 204 ALA A CA 1
ATOM 1534 C C . ALA A 1 204 ? -8.641 0.285 15.227 1 93.56 204 ALA A C 1
ATOM 1536 O O . ALA A 1 204 ? -9.57 -0.463 15.531 1 93.56 204 ALA A O 1
ATOM 1537 N N . GLN A 1 205 ? -7.91 0.915 16.094 1 95.25 205 GLN A N 1
ATOM 1538 C CA . GLN A 1 205 ? -8.148 0.78 17.531 1 95.25 205 GLN A CA 1
ATOM 1539 C C . GLN A 1 205 ? -9.547 1.278 17.906 1 95.25 205 GLN A C 1
ATOM 1541 O O . GLN A 1 205 ? -10.25 0.645 18.688 1 95.25 205 GLN A O 1
ATOM 1546 N N . VAL A 1 206 ? -9.977 2.373 17.344 1 95.81 206 VAL A N 1
ATOM 1547 C CA . VAL A 1 206 ? -11.242 3.025 17.672 1 95.81 206 VAL A CA 1
ATOM 1548 C C . VAL A 1 206 ? -12.406 2.133 17.25 1 95.81 206 VAL A C 1
ATOM 1550 O O . VAL A 1 206 ? -13.453 2.125 17.891 1 95.81 206 VAL A O 1
ATOM 1553 N N . TYR A 1 207 ? -12.203 1.336 16.266 1 91.81 207 TYR A N 1
ATOM 1554 C CA . TYR A 1 207 ? -13.289 0.513 15.742 1 91.81 207 TYR A CA 1
ATOM 1555 C C . TYR A 1 207 ? -13.156 -0.931 16.219 1 91.81 207 TYR A C 1
ATOM 1557 O O . TYR A 1 207 ? -13.859 -1.818 15.727 1 91.81 207 TYR A O 1
ATOM 1565 N N . GLU A 1 208 ? -12.227 -1.186 17.156 1 87.62 208 GLU A N 1
ATOM 1566 C CA . GLU A 1 208 ? -12.016 -2.535 17.672 1 87.62 208 GLU A CA 1
ATOM 1567 C C . GLU A 1 208 ? -13.266 -3.062 18.359 1 87.62 208 GLU A C 1
ATOM 1569 O O . GLU A 1 208 ? -13.453 -4.273 18.484 1 87.62 208 GLU A O 1
ATOM 1574 N N . ASP A 1 209 ? -14.078 -2.154 18.891 1 86.69 209 ASP A N 1
ATOM 1575 C CA . ASP A 1 209 ? -15.297 -2.539 19.594 1 86.69 209 ASP A CA 1
ATOM 1576 C C . ASP A 1 209 ? -16.328 -3.135 18.641 1 86.69 209 ASP A C 1
ATOM 1578 O O . ASP A 1 209 ? -17.297 -3.77 19.078 1 86.69 209 ASP A O 1
ATOM 1582 N N . LYS A 1 210 ? -16.203 -2.869 17.422 1 79.88 210 LYS A N 1
ATOM 1583 C CA . LYS A 1 210 ? -17.109 -3.416 16.406 1 79.88 210 LYS A CA 1
ATOM 1584 C C . LYS A 1 210 ? -16.562 -4.727 15.844 1 79.88 210 LYS A C 1
ATOM 1586 O O . LYS A 1 210 ? -16.359 -4.855 14.633 1 79.88 210 LYS A O 1
ATOM 1591 N N . LYS A 1 211 ? -16.344 -5.668 16.734 1 65.25 211 LYS A N 1
ATOM 1592 C CA . LYS A 1 211 ? -15.781 -6.953 16.344 1 65.25 211 LYS A CA 1
ATOM 1593 C C . LYS A 1 211 ? -16.609 -7.598 15.234 1 65.25 211 LYS A C 1
ATOM 1595 O O . LYS A 1 211 ? -17.844 -7.652 15.32 1 65.25 211 LYS A O 1
ATOM 1600 N N . GLY A 1 212 ? -16 -7.922 14.156 1 64.62 212 GLY A N 1
ATOM 1601 C CA . GLY A 1 212 ? -16.672 -8.57 13.039 1 64.62 212 GLY A CA 1
ATOM 1602 C C . GLY A 1 212 ? -17.297 -7.59 12.078 1 64.62 212 GLY A C 1
ATOM 1603 O O . GLY A 1 212 ? -17.734 -7.973 10.984 1 64.62 212 GLY A O 1
ATOM 1604 N N . GLU A 1 213 ? -17.391 -6.262 12.531 1 73.56 213 GLU A N 1
ATOM 1605 C CA . GLU A 1 213 ? -18 -5.266 11.648 1 73.56 213 GLU A CA 1
ATOM 1606 C C . GLU A 1 213 ? -17.094 -4.043 11.5 1 73.56 213 GLU A C 1
ATOM 1608 O O . GLU A 1 213 ? -17.547 -2.975 11.094 1 73.56 213 GLU A O 1
ATOM 1613 N N . ALA A 1 214 ? -15.898 -4.215 11.867 1 82.75 214 ALA A N 1
ATOM 1614 C CA . ALA A 1 214 ? -14.984 -3.084 11.75 1 82.75 214 ALA A CA 1
ATOM 1615 C C . ALA A 1 214 ? -14.68 -2.764 10.289 1 82.75 214 ALA A C 1
ATOM 1617 O O . ALA A 1 214 ? -14.594 -3.668 9.453 1 82.75 214 ALA A O 1
ATOM 1618 N N . PRO A 1 215 ? -14.617 -1.512 9.953 1 86.06 215 PRO A N 1
ATOM 1619 C CA . PRO A 1 215 ? -14.273 -1.145 8.578 1 86.06 215 PRO A CA 1
ATOM 1620 C C . PRO A 1 215 ? -12.852 -1.525 8.195 1 86.06 215 PRO A C 1
ATOM 1622 O O . PRO A 1 215 ? -11.977 -1.607 9.062 1 86.06 215 PRO A O 1
ATOM 1625 N N . VAL A 1 216 ? -12.688 -1.831 6.969 1 84.25 216 VAL A N 1
ATOM 1626 C CA . VAL A 1 216 ? -11.328 -1.896 6.438 1 84.25 216 VAL A CA 1
ATOM 1627 C C . VAL A 1 216 ? -10.695 -0.506 6.457 1 84.25 216 VAL A C 1
ATOM 1629 O O . VAL A 1 216 ? -11.273 0.449 5.926 1 84.25 216 VAL A O 1
ATOM 1632 N N . VAL A 1 217 ? -9.602 -0.326 7.121 1 91.25 217 VAL A N 1
ATOM 1633 C CA . VAL A 1 217 ? -8.914 0.962 7.18 1 91.25 217 VAL A CA 1
ATOM 1634 C C . VAL A 1 217 ? -7.723 0.958 6.23 1 91.25 217 VAL A C 1
ATOM 1636 O O . VAL A 1 217 ? -6.867 0.07 6.301 1 91.25 217 VAL A O 1
ATOM 1639 N N . VAL A 1 218 ? -7.68 1.91 5.34 1 92.25 218 VAL A N 1
ATOM 1640 C CA . VAL A 1 218 ? -6.684 1.94 4.273 1 92.25 218 VAL A CA 1
ATOM 1641 C C . VAL A 1 218 ? -5.84 3.209 4.391 1 92.25 218 VAL A C 1
ATOM 1643 O O . VAL A 1 218 ? -6.367 4.289 4.672 1 92.25 218 VAL A O 1
ATOM 1646 N N . SER A 1 219 ? -4.562 3.078 4.121 1 96.25 219 SER A N 1
ATOM 1647 C CA . SER A 1 219 ? -3.605 4.172 4.246 1 96.25 219 SER A CA 1
ATOM 1648 C C . SER A 1 219 ? -3.457 4.93 2.932 1 96.25 219 SER A C 1
ATOM 1650 O O . SER A 1 219 ? -3.227 4.324 1.883 1 96.25 219 SER A O 1
ATOM 1652 N N . TRP A 1 220 ? -3.568 6.238 2.984 1 97.5 220 TRP A N 1
ATOM 1653 C CA . TRP A 1 220 ? -3.398 7.102 1.819 1 97.5 220 TRP A CA 1
ATOM 1654 C C . TRP A 1 220 ? -2.51 8.297 2.15 1 97.5 220 TRP A C 1
ATOM 1656 O O . TRP A 1 220 ? -3.002 9.414 2.316 1 97.5 220 TRP A O 1
ATOM 1666 N N . PRO A 1 221 ? -1.181 8.086 2.109 1 97.75 221 PRO A N 1
ATOM 1667 C CA . PRO A 1 221 ? -0.254 9.188 2.391 1 97.75 221 PRO A CA 1
ATOM 1668 C C . PRO A 1 221 ? -0.145 10.172 1.232 1 97.75 221 PRO A C 1
ATOM 1670 O O . PRO A 1 221 ? 0.43 11.25 1.391 1 97.75 221 PRO A O 1
ATOM 1673 N N . THR A 1 222 ? -0.656 9.883 0.063 1 96.44 222 THR A N 1
ATOM 1674 C CA . THR A 1 222 ? -0.694 10.672 -1.167 1 96.44 222 THR A CA 1
ATOM 1675 C C . THR A 1 222 ? 0.674 10.68 -1.843 1 96.44 222 THR A C 1
ATOM 1677 O O . THR A 1 222 ? 0.79 11.039 -3.018 1 96.44 222 THR A O 1
ATOM 1680 N N . PHE A 1 223 ? 1.761 10.43 -1.167 1 95.06 223 PHE A N 1
ATOM 1681 C CA . PHE A 1 223 ? 3.098 10.172 -1.689 1 95.06 223 PHE A CA 1
ATOM 1682 C C . PHE A 1 223 ? 3.973 9.508 -0.634 1 95.06 223 PHE A C 1
ATOM 1684 O O . PHE A 1 223 ? 3.65 9.539 0.556 1 95.06 223 PHE A O 1
ATOM 1691 N N . VAL A 1 224 ? 4.977 8.836 -1.07 1 95.75 224 VAL A N 1
ATOM 1692 C CA . VAL A 1 224 ? 5.977 8.273 -0.172 1 95.75 224 VAL A CA 1
ATOM 1693 C C . VAL A 1 224 ? 7.273 9.07 -0.271 1 95.75 224 VAL A C 1
ATOM 1695 O O . VAL A 1 224 ? 7.953 9.039 -1.3 1 95.75 224 VAL A O 1
ATOM 1698 N N . PRO A 1 225 ? 7.613 9.828 0.802 1 96.75 225 PRO A N 1
ATOM 1699 C CA . PRO A 1 225 ? 8.867 10.586 0.729 1 96.75 225 PRO A CA 1
ATOM 1700 C C . PRO A 1 225 ? 10.086 9.688 0.542 1 96.75 225 PRO A C 1
ATOM 1702 O O . PRO A 1 225 ? 10.203 8.648 1.195 1 96.75 225 PRO A O 1
ATOM 1705 N N . LYS A 1 226 ? 10.906 10.055 -0.35 1 94.56 226 LYS A N 1
ATOM 1706 C CA . LYS A 1 226 ? 12.203 9.414 -0.567 1 94.56 226 LYS A CA 1
ATOM 1707 C C . LYS A 1 226 ? 13.336 10.438 -0.515 1 94.56 226 LYS A C 1
ATOM 1709 O O . LYS A 1 226 ? 13.133 11.617 -0.828 1 94.56 226 LYS A O 1
ATOM 1714 N N . VAL A 1 227 ? 14.445 9.969 -0.073 1 95.88 227 VAL A N 1
ATOM 1715 C CA . VAL A 1 227 ? 15.609 10.852 -0.051 1 95.88 227 VAL A CA 1
ATOM 1716 C C . VAL A 1 227 ? 16.734 10.25 -0.875 1 95.88 227 VAL A C 1
ATOM 1718 O O . VAL A 1 227 ? 16.734 9.047 -1.15 1 95.88 227 VAL A O 1
ATOM 1721 N N . ALA A 1 228 ? 17.594 11.047 -1.337 1 92.75 228 ALA A N 1
ATOM 1722 C CA . ALA A 1 228 ? 18.828 10.695 -2.041 1 92.75 228 ALA A CA 1
ATOM 1723 C C . ALA A 1 228 ? 20 11.562 -1.571 1 92.75 228 ALA A C 1
ATOM 1725 O O . ALA A 1 228 ? 19.797 12.578 -0.907 1 92.75 228 ALA A O 1
ATOM 1726 N N . SER A 1 229 ? 21.188 11.047 -1.868 1 92.88 229 SER A N 1
ATOM 1727 C CA . SER A 1 229 ? 22.391 11.82 -1.57 1 92.88 229 SER A CA 1
ATOM 1728 C C . SER A 1 229 ? 22.516 13.031 -2.49 1 92.88 229 SER A C 1
ATOM 1730 O O . SER A 1 229 ? 22.234 12.93 -3.689 1 92.88 229 SER A O 1
ATOM 1732 N N . LYS A 1 230 ? 22.891 14.109 -1.931 1 91.31 230 LYS A N 1
ATOM 1733 C CA . LYS A 1 230 ? 23.297 15.227 -2.777 1 91.31 230 LYS A CA 1
ATOM 1734 C C . LYS A 1 230 ? 24.594 14.906 -3.521 1 91.31 230 LYS A C 1
ATOM 1736 O O . LYS A 1 230 ? 25.203 13.852 -3.305 1 91.31 230 LYS A O 1
ATOM 1741 N N . GLU A 1 231 ? 24.953 15.75 -4.375 1 86.06 231 GLU A N 1
ATOM 1742 C CA . GLU A 1 231 ? 26.188 15.562 -5.141 1 86.06 231 GLU A CA 1
ATOM 1743 C C . GLU A 1 231 ? 27.406 15.492 -4.223 1 86.06 231 GLU A C 1
ATOM 1745 O O . GLU A 1 231 ? 27.422 16.094 -3.148 1 86.06 231 GLU A O 1
ATOM 1750 N N . SER A 1 232 ? 28.391 14.781 -4.746 1 80.5 232 SER A N 1
ATOM 1751 C CA . SER A 1 232 ? 29.594 14.492 -3.955 1 80.5 232 SER A CA 1
ATOM 1752 C C . SER A 1 232 ? 30.234 15.773 -3.443 1 80.5 232 SER A C 1
ATOM 1754 O O . SER A 1 232 ? 30.719 15.82 -2.311 1 80.5 232 SER A O 1
ATOM 1756 N N . THR A 1 233 ? 30.234 16.703 -4.273 1 78.38 233 THR A N 1
ATOM 1757 C CA . THR A 1 233 ? 30.875 17.969 -3.898 1 78.38 233 THR A CA 1
ATOM 1758 C C . THR A 1 233 ? 30.219 18.562 -2.656 1 78.38 233 THR A C 1
ATOM 1760 O O . THR A 1 233 ? 30.906 19.125 -1.797 1 78.38 233 THR A O 1
ATOM 1763 N N . PHE A 1 234 ? 28.938 18.359 -2.549 1 77.75 234 PHE A N 1
ATOM 1764 C CA . PHE A 1 234 ? 28.203 18.875 -1.405 1 77.75 234 PHE A CA 1
ATOM 1765 C C . PHE A 1 234 ? 28.422 18.016 -0.175 1 77.75 234 PHE A C 1
ATOM 1767 O O . PHE A 1 234 ? 28.531 18.516 0.941 1 77.75 234 PHE A O 1
ATOM 1774 N N . VAL A 1 235 ? 28.531 16.781 -0.43 1 81.31 235 VAL A N 1
ATOM 1775 C CA . VAL A 1 235 ? 28.719 15.836 0.661 1 81.31 235 VAL A CA 1
ATOM 1776 C C . VAL A 1 235 ? 30.078 16.078 1.336 1 81.31 235 VAL A C 1
ATOM 1778 O O . VAL A 1 235 ? 30.172 16.047 2.564 1 81.31 235 VAL A O 1
ATOM 1781 N N . GLU A 1 236 ? 31.078 16.359 0.558 1 80.94 236 GLU A N 1
ATOM 1782 C CA . GLU A 1 236 ? 32.438 16.562 1.068 1 80.94 236 GLU A CA 1
ATOM 1783 C C . GLU A 1 236 ? 32.5 17.812 1.94 1 80.94 236 GLU A C 1
ATOM 1785 O O . GLU A 1 236 ? 33.344 17.891 2.834 1 80.94 236 GLU A O 1
ATOM 1790 N N . GLN A 1 237 ? 31.594 18.703 1.686 1 81.25 237 GLN A N 1
ATOM 1791 C CA . GLN A 1 237 ? 31.641 19.984 2.398 1 81.25 237 GLN A CA 1
ATOM 1792 C C . GLN A 1 237 ? 30.562 20.031 3.482 1 81.25 237 GLN A C 1
ATOM 1794 O O . GLN A 1 237 ? 30.438 21.047 4.184 1 81.25 237 GLN A O 1
ATOM 1799 N N . ALA A 1 238 ? 29.875 18.953 3.598 1 83.12 238 ALA A N 1
ATOM 1800 C CA . ALA A 1 238 ? 28.703 18.984 4.469 1 83.12 238 ALA A CA 1
ATOM 1801 C C . ALA A 1 238 ? 29.109 18.938 5.938 1 83.12 238 ALA A C 1
ATOM 1803 O O . ALA A 1 238 ? 30.109 18.312 6.297 1 83.12 238 ALA A O 1
ATOM 1804 N N . SER A 1 239 ? 28.281 19.609 6.777 1 84.88 239 SER A N 1
ATOM 1805 C CA . SER A 1 239 ? 28.531 19.703 8.211 1 84.88 239 SER A CA 1
ATOM 1806 C C . SER A 1 239 ? 27.703 18.672 8.977 1 84.88 239 SER A C 1
ATOM 1808 O O . SER A 1 239 ? 27.938 18.422 10.156 1 84.88 239 SER A O 1
ATOM 1810 N N . SER A 1 240 ? 26.75 18.203 8.383 1 89.5 240 SER A N 1
ATOM 1811 C CA . SER A 1 240 ? 25.859 17.219 9.008 1 89.5 240 SER A CA 1
ATOM 1812 C C . SER A 1 240 ? 25.344 16.203 7.988 1 89.5 240 SER A C 1
ATOM 1814 O O . SER A 1 240 ? 25.375 16.469 6.781 1 89.5 240 SER A O 1
ATOM 1816 N N . LEU A 1 241 ? 24.922 15.141 8.492 1 92 241 LEU A N 1
ATOM 1817 C CA . LEU A 1 241 ? 24.391 14.086 7.633 1 92 241 LEU A CA 1
ATOM 1818 C C . LEU A 1 241 ? 23.172 14.578 6.863 1 92 241 LEU A C 1
ATOM 1820 O O . LEU A 1 241 ? 23.047 14.312 5.664 1 92 241 LEU A O 1
ATOM 1824 N N . THR A 1 242 ? 22.25 15.305 7.508 1 94 242 THR A N 1
ATOM 1825 C CA . THR A 1 242 ? 21.016 15.734 6.883 1 94 242 THR A CA 1
ATOM 1826 C C . THR A 1 242 ? 21.281 16.734 5.762 1 94 242 THR A C 1
ATOM 1828 O O . THR A 1 242 ? 20.516 16.828 4.805 1 94 242 THR A O 1
ATOM 1831 N N . SER A 1 243 ? 22.422 17.422 5.871 1 93 243 SER A N 1
ATOM 1832 C CA . SER A 1 243 ? 22.781 18.391 4.832 1 93 243 SER A CA 1
ATOM 1833 C C . SER A 1 243 ? 23.25 17.672 3.562 1 93 243 SER A C 1
ATOM 1835 O O . SER A 1 243 ? 23.359 18.297 2.504 1 93 243 SER A O 1
ATOM 1837 N N . CYS A 1 244 ? 23.5 16.422 3.705 1 94.81 244 CYS A N 1
ATOM 1838 C CA . CYS A 1 244 ? 23.969 15.633 2.566 1 94.81 244 CYS A CA 1
ATOM 1839 C C . CYS A 1 244 ? 22.781 15.023 1.808 1 94.81 244 CYS A C 1
ATOM 1841 O O . CYS A 1 244 ? 22.969 14.414 0.751 1 94.81 244 CYS A O 1
ATOM 1843 N N . LEU A 1 245 ? 21.609 15.203 2.328 1 95.5 245 LEU A N 1
ATOM 1844 C CA . LEU A 1 245 ? 20.438 14.523 1.779 1 95.5 245 LEU A CA 1
ATOM 1845 C C . LEU A 1 245 ? 19.484 15.516 1.115 1 95.5 245 LEU A C 1
ATOM 1847 O O . LEU A 1 245 ? 19.453 16.688 1.487 1 95.5 245 LEU A O 1
ATOM 1851 N N . ARG A 1 246 ? 18.797 15.055 0.148 1 94.19 246 ARG A N 1
ATOM 1852 C CA . ARG A 1 246 ? 17.734 15.797 -0.513 1 94.19 246 ARG A CA 1
ATOM 1853 C C . ARG A 1 246 ? 16.516 14.914 -0.745 1 94.19 246 ARG A C 1
ATOM 1855 O O . ARG A 1 246 ? 16.641 13.695 -0.851 1 94.19 246 ARG A O 1
ATOM 1862 N N . PHE A 1 247 ? 15.32 15.516 -0.78 1 95.06 247 PHE A N 1
ATOM 1863 C CA . PHE A 1 247 ? 14.133 14.758 -1.174 1 95.06 247 PHE A CA 1
ATOM 1864 C C . PHE A 1 247 ? 14.211 14.352 -2.641 1 95.06 247 PHE A C 1
ATOM 1866 O O . PHE A 1 247 ? 14.641 15.141 -3.486 1 95.06 247 PHE A O 1
ATOM 1873 N N . ASP A 1 248 ? 13.969 13.117 -2.818 1 91.5 248 ASP A N 1
ATOM 1874 C CA . ASP A 1 248 ? 13.961 12.539 -4.156 1 91.5 248 ASP A CA 1
ATOM 1875 C C . ASP A 1 248 ? 12.539 12.195 -4.598 1 91.5 248 ASP A C 1
ATOM 1877 O O . ASP A 1 248 ? 12.117 11.039 -4.516 1 91.5 248 ASP A O 1
ATOM 1881 N N . LEU A 1 249 ? 11.789 13.156 -5.051 1 88.31 249 LEU A N 1
ATOM 1882 C CA . LEU A 1 249 ? 10.406 13.016 -5.508 1 88.31 249 LEU A CA 1
ATOM 1883 C C . LEU A 1 249 ? 10.281 13.398 -6.977 1 88.31 249 LEU A C 1
ATOM 1885 O O . LEU A 1 249 ? 10.211 14.578 -7.312 1 88.31 249 LEU A O 1
ATOM 1889 N N . SER A 1 250 ? 10.352 12.375 -7.824 1 77.25 250 SER A N 1
ATOM 1890 C CA . SER A 1 250 ? 10.328 12.586 -9.266 1 77.25 250 SER A CA 1
ATOM 1891 C C . SER A 1 250 ? 9.016 13.227 -9.711 1 77.25 250 SER A C 1
ATOM 1893 O O . SER A 1 250 ? 7.945 12.836 -9.242 1 77.25 250 SER A O 1
ATOM 1895 N N . GLY A 1 251 ? 9.109 14.266 -10.492 1 75.56 251 GLY A N 1
ATOM 1896 C CA . GLY A 1 251 ? 7.941 14.891 -11.094 1 75.56 251 GLY A CA 1
ATOM 1897 C C . GLY A 1 251 ? 7.418 16.062 -10.289 1 75.56 251 GLY A C 1
ATOM 1898 O O . GLY A 1 251 ? 6.562 16.812 -10.758 1 75.56 251 GLY A O 1
ATOM 1899 N N . TRP A 1 252 ? 7.953 16.188 -9.062 1 86.38 252 TRP A N 1
ATOM 1900 C CA . TRP A 1 252 ? 7.48 17.312 -8.258 1 86.38 252 TRP A CA 1
ATOM 1901 C C . TRP A 1 252 ? 8.211 18.594 -8.625 1 86.38 252 TRP A C 1
ATOM 1903 O O . TRP A 1 252 ? 9.422 18.594 -8.844 1 86.38 252 TRP A O 1
ATOM 1913 N N . GLU A 1 253 ? 7.48 19.656 -8.664 1 85.19 253 GLU A N 1
ATOM 1914 C CA . GLU A 1 253 ? 8.078 20.984 -8.812 1 85.19 253 GLU A CA 1
ATOM 1915 C C . GLU A 1 253 ? 8.797 21.406 -7.531 1 85.19 253 GLU A C 1
ATOM 1917 O O . GLU A 1 253 ? 8.445 20.953 -6.441 1 85.19 253 GLU A O 1
ATOM 1922 N N . ASP A 1 254 ? 9.703 22.281 -7.68 1 82.69 254 ASP A N 1
ATOM 1923 C CA . ASP A 1 254 ? 10.492 22.766 -6.547 1 82.69 254 ASP A CA 1
ATOM 1924 C C . ASP A 1 254 ? 9.602 23.438 -5.5 1 82.69 254 ASP A C 1
ATOM 1926 O O . ASP A 1 254 ? 9.828 23.281 -4.301 1 82.69 254 ASP A O 1
ATOM 1930 N N . SER A 1 255 ? 8.633 24.172 -5.984 1 81 255 SER A N 1
ATOM 1931 C CA . SER A 1 255 ? 7.73 24.859 -5.062 1 81 255 SER A CA 1
ATOM 1932 C C . SER A 1 255 ? 6.984 23.859 -4.18 1 81 255 SER A C 1
ATOM 1934 O O . SER A 1 255 ? 6.727 24.141 -3.008 1 81 255 SER A O 1
ATOM 1936 N N . ARG A 1 256 ? 6.676 22.75 -4.723 1 85.19 256 ARG A N 1
ATOM 1937 C CA . ARG A 1 256 ? 5.984 21.703 -3.965 1 85.19 256 ARG A CA 1
ATOM 1938 C C . ARG A 1 256 ? 6.922 21.047 -2.967 1 85.19 256 ARG A C 1
ATOM 1940 O O . ARG A 1 256 ? 6.52 20.719 -1.845 1 85.19 256 ARG A O 1
ATOM 1947 N N . LYS A 1 257 ? 8.125 20.906 -3.375 1 88.31 257 LYS A N 1
ATOM 1948 C CA . LYS A 1 257 ? 9.117 20.297 -2.494 1 88.31 257 LYS A CA 1
ATOM 1949 C C . LYS A 1 257 ? 9.445 21.219 -1.32 1 88.31 257 LYS A C 1
ATOM 1951 O O . LYS A 1 257 ? 9.719 20.75 -0.215 1 88.31 257 LYS A O 1
ATOM 1956 N N . ASP A 1 258 ? 9.336 22.531 -1.593 1 87.38 258 ASP A N 1
ATOM 1957 C CA . ASP A 1 258 ? 9.633 23.516 -0.559 1 87.38 258 ASP A CA 1
ATOM 1958 C C . ASP A 1 258 ? 8.586 23.469 0.552 1 87.38 258 ASP A C 1
ATOM 1960 O O . ASP A 1 258 ? 8.836 23.953 1.664 1 87.38 258 ASP A O 1
ATOM 1964 N N . GLY A 1 259 ? 7.41 22.938 0.243 1 91.81 259 GLY A N 1
ATOM 1965 C CA . GLY A 1 259 ? 6.34 22.859 1.223 1 91.81 259 GLY A CA 1
ATOM 1966 C C . GLY A 1 259 ? 6.434 21.641 2.117 1 91.81 259 GLY A C 1
ATOM 1967 O O . GLY A 1 259 ? 5.594 21.438 2.998 1 91.81 259 GLY A O 1
ATOM 1968 N N . LEU A 1 260 ? 7.566 20.859 1.922 1 95 260 LEU A N 1
ATOM 1969 C CA . LEU A 1 260 ? 7.77 19.672 2.732 1 95 260 LEU A CA 1
ATOM 1970 C C . LEU A 1 260 ? 8.508 20 4.023 1 95 260 LEU A C 1
ATOM 1972 O O . LEU A 1 260 ? 8.688 21.188 4.352 1 95 260 LEU A O 1
ATOM 1976 N N . TRP A 1 261 ? 8.859 19.094 4.77 1 94.25 261 TRP A N 1
ATOM 1977 C CA . TRP A 1 261 ? 9.648 19.25 5.992 1 94.25 261 TRP A CA 1
ATOM 1978 C C . TRP A 1 261 ? 11.078 19.672 5.672 1 94.25 261 TRP A C 1
ATOM 1980 O O . TRP A 1 261 ? 11.602 19.359 4.598 1 94.25 261 TRP A O 1
ATOM 1990 N N . SER A 1 262 ? 11.594 20.469 6.648 1 93.69 262 SER A N 1
ATOM 1991 C CA . SER A 1 262 ? 13.055 20.438 6.594 1 93.69 262 SER A CA 1
ATOM 1992 C C . SER A 1 262 ? 13.586 19.016 6.727 1 93.69 262 SER A C 1
ATOM 1994 O O . SER A 1 262 ? 12.922 18.156 7.301 1 93.69 262 SER A O 1
ATOM 1996 N N . MET A 1 263 ? 14.734 18.797 6.203 1 95.44 263 MET A N 1
ATOM 1997 C CA . MET A 1 263 ? 15.312 17.453 6.281 1 95.44 263 MET A CA 1
ATOM 1998 C C . MET A 1 263 ? 15.516 17.031 7.73 1 95.44 263 MET A C 1
ATOM 2000 O O . MET A 1 263 ? 15.266 15.875 8.086 1 95.44 263 MET A O 1
ATOM 2004 N N . ASP A 1 264 ? 15.945 17.969 8.602 1 94.25 264 ASP A N 1
ATOM 2005 C CA . ASP A 1 264 ? 16.109 17.672 10.016 1 94.25 264 ASP A CA 1
ATOM 2006 C C . ASP A 1 264 ? 14.797 17.25 10.656 1 94.25 264 ASP A C 1
ATOM 2008 O O . ASP A 1 264 ? 14.75 16.281 11.422 1 94.25 264 ASP A O 1
ATOM 2012 N N . ARG A 1 265 ? 13.75 18 10.375 1 93.19 265 ARG A N 1
ATOM 2013 C CA . ARG A 1 265 ? 12.438 17.672 10.922 1 93.19 265 ARG A CA 1
ATOM 2014 C C . ARG A 1 265 ? 11.938 16.328 10.414 1 93.19 265 ARG A C 1
ATOM 2016 O O . ARG A 1 265 ? 11.391 15.531 11.172 1 93.19 265 ARG A O 1
ATOM 2023 N N . PHE A 1 266 ? 12.125 16.156 9.117 1 96.81 266 PHE A N 1
ATOM 2024 C CA . PHE A 1 266 ? 11.719 14.898 8.508 1 96.81 266 PHE A CA 1
ATOM 2025 C C . PHE A 1 266 ? 12.383 13.719 9.211 1 96.81 266 PHE A C 1
ATOM 2027 O O . PHE A 1 266 ? 11.719 12.75 9.57 1 96.81 266 PHE A O 1
ATOM 2034 N N . MET A 1 267 ? 13.672 13.805 9.461 1 96.25 267 MET A N 1
ATOM 2035 C CA . MET A 1 267 ? 14.414 12.742 10.141 1 96.25 267 MET A CA 1
ATOM 2036 C C . MET A 1 267 ? 13.891 12.539 11.562 1 96.25 267 MET A C 1
ATOM 2038 O O . MET A 1 267 ? 13.727 11.406 12.008 1 96.25 267 MET A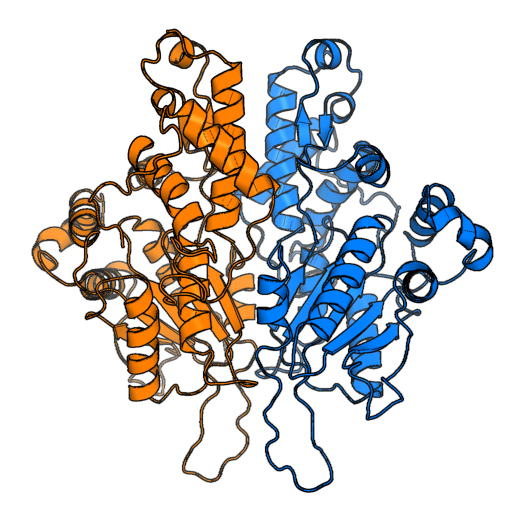 O 1
ATOM 2042 N N . SER A 1 268 ? 13.641 13.594 12.164 1 94.25 268 SER A N 1
ATOM 2043 C CA . SER A 1 268 ? 13.141 13.516 13.531 1 94.25 268 SER A CA 1
ATOM 2044 C C . SER A 1 268 ? 11.789 12.82 13.594 1 94.25 268 SER A C 1
ATOM 2046 O O . SER A 1 268 ? 11.531 12.031 14.508 1 94.25 268 SER A O 1
ATOM 2048 N N . LEU A 1 269 ? 10.914 13.125 12.664 1 95.12 269 LEU A N 1
ATOM 2049 C CA . LEU A 1 269 ? 9.602 12.477 12.602 1 95.12 269 LEU A CA 1
ATOM 2050 C C . LEU A 1 269 ? 9.75 10.977 12.391 1 95.12 269 LEU A C 1
ATOM 2052 O O . LEU A 1 269 ? 9.125 10.188 13.102 1 95.12 269 LEU A O 1
ATOM 2056 N N . LEU A 1 270 ? 10.609 10.594 11.461 1 96.94 270 LEU A N 1
ATOM 2057 C CA . LEU A 1 270 ? 10.789 9.172 11.164 1 96.94 270 LEU A CA 1
ATOM 2058 C C . LEU A 1 270 ? 11.336 8.43 12.383 1 96.94 270 LEU A C 1
ATOM 2060 O O . LEU A 1 270 ? 10.82 7.379 12.758 1 96.94 270 LEU A O 1
ATOM 2064 N N . VAL A 1 271 ? 12.336 8.992 12.977 1 96.06 271 VAL A N 1
ATOM 2065 C CA . VAL A 1 271 ? 12.992 8.359 14.117 1 96.06 271 VAL A CA 1
ATOM 2066 C C . VAL A 1 271 ? 12.008 8.242 15.281 1 96.06 271 VAL A C 1
ATOM 2068 O O . VAL A 1 271 ? 12.008 7.242 16 1 96.06 271 VAL A O 1
ATOM 2071 N N . GLY A 1 272 ? 11.172 9.188 15.422 1 95.5 272 GLY A N 1
ATOM 2072 C CA . GLY A 1 272 ? 10.234 9.188 16.531 1 95.5 272 GLY A CA 1
ATOM 2073 C C . GLY A 1 272 ? 9.047 8.281 16.312 1 95.5 272 GLY A C 1
ATOM 2074 O O . GLY A 1 272 ? 8.398 7.852 17.281 1 95.5 272 GLY A O 1
ATOM 2075 N N . GLU A 1 273 ? 8.758 7.961 15.07 1 96.81 273 GLU A N 1
ATOM 2076 C CA . GLU A 1 273 ? 7.523 7.25 14.742 1 96.81 273 GLU A CA 1
ATOM 2077 C C . GLU A 1 273 ? 7.629 5.77 15.102 1 96.81 273 GLU A C 1
ATOM 2079 O O . GLU A 1 273 ? 6.652 5.164 15.555 1 96.81 273 GLU A O 1
ATOM 2084 N N . ILE A 1 274 ? 8.828 5.172 14.977 1 97.44 274 ILE A N 1
ATOM 2085 C CA . ILE A 1 274 ? 8.992 3.736 15.156 1 97.44 274 ILE A CA 1
ATOM 2086 C C . ILE A 1 274 ? 8.758 3.375 16.625 1 97.44 274 ILE A C 1
ATOM 2088 O O . ILE A 1 274 ? 7.914 2.527 16.938 1 97.44 274 ILE A O 1
ATOM 2092 N N . PRO A 1 275 ? 9.391 4.082 17.641 1 97 275 PRO A N 1
ATOM 2093 C CA . PRO A 1 275 ? 9.094 3.76 19.031 1 97 275 PRO A CA 1
ATOM 2094 C C . PRO A 1 275 ? 7.625 3.977 19.391 1 97 275 PRO A C 1
ATOM 2096 O O . PRO A 1 275 ? 7.062 3.221 20.188 1 97 275 PRO A O 1
ATOM 2099 N N . ARG A 1 276 ? 7.008 4.969 18.828 1 96.62 276 ARG A N 1
ATOM 2100 C CA . ARG A 1 276 ? 5.602 5.238 19.109 1 96.62 276 ARG A CA 1
ATOM 2101 C C . ARG A 1 276 ? 4.723 4.07 18.672 1 96.62 276 ARG A C 1
ATOM 2103 O O . ARG A 1 276 ? 3.756 3.725 19.359 1 96.62 276 ARG A O 1
ATOM 2110 N N . MET A 1 277 ? 5.074 3.426 17.594 1 97.62 277 MET A N 1
ATOM 2111 C CA . MET A 1 277 ? 4.227 2.379 17.031 1 97.62 277 MET A CA 1
ATOM 2112 C C . MET A 1 277 ? 4.527 1.029 17.672 1 97.62 277 MET A C 1
ATOM 2114 O O . MET A 1 277 ? 3.785 0.066 17.484 1 97.62 277 MET A O 1
ATOM 2118 N N . ARG A 1 278 ? 5.594 0.957 18.422 1 97.12 278 ARG A N 1
ATOM 2119 C CA . ARG A 1 278 ? 5.93 -0.31 19.062 1 97.12 278 ARG A CA 1
ATOM 2120 C C . ARG A 1 278 ? 4.855 -0.713 20.078 1 97.12 278 ARG A C 1
ATOM 2122 O O . ARG A 1 278 ? 4.164 0.144 20.625 1 97.12 278 ARG A O 1
ATOM 2129 N N . ASP A 1 279 ? 4.652 -2.01 20.266 1 97 279 ASP A N 1
ATOM 2130 C CA . ASP A 1 279 ? 3.719 -2.568 21.234 1 97 279 ASP A CA 1
ATOM 2131 C C . ASP A 1 279 ? 4.453 -3.068 22.484 1 97 279 ASP A C 1
ATOM 2133 O O . ASP A 1 279 ? 4.457 -4.27 22.766 1 97 279 ASP A O 1
ATOM 2137 N N . ASP A 1 280 ? 5.086 -2.217 23.141 1 96.06 280 ASP A N 1
ATOM 2138 C CA . ASP A 1 280 ? 5.785 -2.445 24.406 1 96.06 280 ASP A CA 1
ATOM 2139 C C . ASP A 1 280 ? 5.457 -1.354 25.422 1 96.06 280 ASP A C 1
ATOM 2141 O O . ASP A 1 280 ? 4.566 -0.53 25.188 1 96.06 280 ASP A O 1
ATOM 2145 N N . GLU A 1 281 ? 6.008 -1.321 26.516 1 96.06 281 GLU A N 1
ATOM 2146 C CA . GLU A 1 281 ? 5.652 -0.458 27.641 1 96.06 281 GLU A CA 1
ATOM 2147 C C . GLU A 1 281 ? 5.805 1.016 27.266 1 96.06 281 GLU A C 1
ATOM 2149 O O . GLU A 1 281 ? 5.113 1.873 27.828 1 96.06 281 GLU A O 1
ATOM 2154 N N . ASN A 1 282 ? 6.625 1.346 26.312 1 94.88 282 ASN A N 1
ATOM 2155 C CA . ASN A 1 282 ? 6.902 2.734 25.953 1 94.88 282 ASN A CA 1
ATOM 2156 C C . ASN A 1 282 ? 6.145 3.156 24.703 1 94.88 282 ASN A C 1
ATOM 2158 O O . ASN A 1 282 ? 6.168 4.328 24.328 1 94.88 282 ASN A O 1
ATOM 2162 N N . GLY A 1 283 ? 5.555 2.225 24.016 1 96.56 283 GLY A N 1
ATOM 2163 C CA . GLY A 1 283 ? 4.891 2.5 22.75 1 96.56 283 GLY A CA 1
ATOM 2164 C C . GLY A 1 283 ? 3.414 2.816 22.906 1 96.56 283 GLY A C 1
ATOM 2165 O O . GLY A 1 283 ? 2.914 2.916 24.031 1 96.56 283 GLY A O 1
ATOM 2166 N N . TYR A 1 284 ? 2.777 3.068 21.812 1 96.94 284 TYR A N 1
ATOM 2167 C CA . TYR A 1 284 ? 1.378 3.477 21.797 1 96.94 284 TYR A CA 1
ATOM 2168 C C . TYR A 1 284 ? 0.462 2.279 21.578 1 96.94 284 TYR A C 1
ATOM 2170 O O . TYR A 1 284 ? -0.764 2.408 21.641 1 96.94 284 TYR A O 1
ATOM 2178 N N . GLY A 1 285 ? 0.993 1.027 21.422 1 96.12 285 GLY A N 1
ATOM 2179 C CA . GLY A 1 285 ? 0.211 -0.182 21.234 1 96.12 285 GLY A CA 1
ATOM 2180 C C . GLY A 1 285 ? -0.481 -0.66 22.484 1 96.12 285 GLY A C 1
ATOM 2181 O O . GLY A 1 285 ? -0.444 0.018 23.516 1 96.12 285 GLY A O 1
ATOM 2182 N N . PRO A 1 286 ? -1.138 -1.78 22.438 1 96.44 286 PRO A N 1
ATOM 2183 C CA . PRO A 1 286 ? -1.939 -2.301 23.547 1 96.44 286 PRO A CA 1
ATOM 2184 C C . PRO A 1 286 ? -1.11 -2.561 24.812 1 96.44 286 PRO A C 1
ATOM 2186 O O . PRO A 1 286 ? -1.625 -2.461 25.922 1 96.44 286 PRO A O 1
ATOM 2189 N N . ARG A 1 287 ? 0.113 -2.883 24.734 1 97 287 ARG A N 1
ATOM 2190 C CA . ARG A 1 287 ? 0.954 -3.162 25.891 1 97 287 ARG A CA 1
ATOM 2191 C C . ARG A 1 287 ? 1.541 -1.877 26.469 1 97 287 ARG A C 1
ATOM 2193 O O . ARG A 1 287 ? 2.232 -1.904 27.484 1 97 287 ARG A O 1
ATOM 2200 N N . GLY A 1 288 ? 1.363 -0.81 25.75 1 96.94 288 GLY A N 1
ATOM 2201 C CA . GLY A 1 288 ? 1.775 0.508 26.219 1 96.94 288 GLY A CA 1
ATOM 2202 C C . GLY A 1 288 ? 0.608 1.433 26.5 1 96.94 288 GLY A C 1
ATOM 2203 O O . GLY A 1 288 ? -0.278 1.096 27.281 1 96.94 288 GLY A O 1
ATOM 2204 N N . LYS A 1 289 ? 0.532 2.6 25.812 1 95.31 289 LYS A N 1
ATOM 2205 C CA . LYS A 1 289 ? -0.491 3.615 26.047 1 95.31 289 LYS A CA 1
ATOM 2206 C C . LYS A 1 289 ? -1.858 3.141 25.578 1 95.31 289 LYS A C 1
ATOM 2208 O O . LYS A 1 289 ? -2.889 3.691 25.969 1 95.31 289 LYS A O 1
ATOM 2213 N N . GLY A 1 290 ? -1.883 2.258 24.609 1 96.06 290 GLY A N 1
ATOM 2214 C CA . GLY A 1 290 ? -3.135 1.684 24.141 1 96.06 290 GLY A CA 1
ATOM 2215 C C . GLY A 1 290 ? -3.924 2.621 23.25 1 96.06 290 GLY A C 1
ATOM 2216 O O . GLY A 1 290 ? -5.145 2.494 23.125 1 96.06 290 GLY A O 1
ATOM 2217 N N . SER A 1 291 ? -3.244 3.615 22.641 1 96.5 291 SER A N 1
ATOM 2218 C CA . SER A 1 291 ? -3.92 4.609 21.812 1 96.5 291 SER A CA 1
ATOM 2219 C C . SER A 1 291 ? -3.998 4.16 20.359 1 96.5 291 SER A C 1
ATOM 2221 O O . SER A 1 291 ? -4.703 4.77 19.562 1 96.5 291 SER A O 1
ATOM 2223 N N . ILE A 1 292 ? -3.264 3.086 19.984 1 97.06 292 ILE A N 1
ATOM 2224 C CA . ILE A 1 292 ? -3.348 2.518 18.641 1 97.06 292 ILE A CA 1
ATOM 2225 C C . ILE A 1 292 ? -3.443 0.996 18.734 1 97.06 292 ILE A C 1
ATOM 2227 O O . ILE A 1 292 ? -3.111 0.407 19.766 1 97.06 292 ILE A O 1
ATOM 2231 N N . ALA A 1 293 ? -4.008 0.351 17.703 1 95.31 293 ALA A N 1
ATOM 2232 C CA . ALA A 1 293 ? -3.971 -1.104 17.578 1 95.31 293 ALA A CA 1
ATOM 2233 C C . ALA A 1 293 ? -2.539 -1.605 17.406 1 95.31 293 ALA A C 1
ATOM 2235 O O . ALA A 1 293 ? -1.633 -0.825 17.109 1 95.31 293 ALA A O 1
ATOM 2236 N N . HIS A 1 294 ? -2.342 -2.822 17.656 1 95.88 294 HIS A N 1
ATOM 2237 C CA . HIS A 1 294 ? -1.029 -3.438 17.484 1 95.88 294 HIS A CA 1
ATOM 2238 C C . HIS A 1 294 ? -0.502 -3.238 16.062 1 95.88 294 HIS A C 1
ATOM 2240 O O . HIS A 1 294 ? -1.251 -3.369 15.094 1 95.88 294 HIS A O 1
ATOM 2246 N N . VAL A 1 295 ? 0.77 -2.887 15.93 1 96.5 295 VAL A N 1
ATOM 2247 C CA . VAL A 1 295 ? 1.483 -2.781 14.664 1 96.5 295 VAL A CA 1
ATOM 2248 C C . VAL A 1 295 ? 2.695 -3.711 14.672 1 96.5 295 VAL A C 1
ATOM 2250 O O . VAL A 1 295 ? 3.521 -3.654 15.586 1 96.5 295 VAL A O 1
ATOM 2253 N N . ASP A 1 296 ? 2.789 -4.621 13.688 1 96.44 296 ASP A N 1
ATOM 2254 C CA . ASP A 1 296 ? 4.008 -5.402 13.492 1 96.44 296 ASP A CA 1
ATOM 2255 C C . ASP A 1 296 ? 5.094 -4.57 12.82 1 96.44 296 ASP A C 1
ATOM 2257 O O . ASP A 1 296 ? 4.879 -4.016 11.742 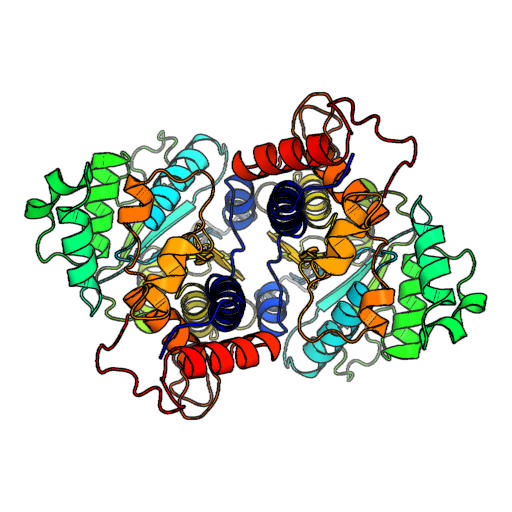1 96.44 296 ASP A O 1
ATOM 2261 N N . ILE A 1 297 ? 6.152 -4.438 13.469 1 97.06 297 ILE A N 1
ATOM 2262 C CA . ILE A 1 297 ? 7.281 -3.76 12.844 1 97.06 297 ILE A CA 1
ATOM 2263 C C . ILE A 1 297 ? 8.312 -4.785 12.391 1 97.06 297 ILE A C 1
ATOM 2265 O O . ILE A 1 297 ? 8.938 -5.461 13.211 1 97.06 297 ILE A O 1
ATOM 2269 N N . PRO A 1 298 ? 8.508 -4.93 11.109 1 94.38 298 PRO A N 1
ATOM 2270 C CA . PRO A 1 298 ? 9.445 -5.922 10.586 1 94.38 298 PRO A CA 1
ATOM 2271 C C . PRO A 1 298 ? 10.883 -5.664 11.039 1 94.38 298 PRO A C 1
ATOM 2273 O O . PRO A 1 298 ? 11.258 -4.516 11.289 1 94.38 298 PRO A O 1
ATOM 2276 N N . GLN A 1 299 ? 11.656 -6.664 11.062 1 93.19 299 GLN A N 1
ATOM 2277 C CA . GLN A 1 299 ? 13.031 -6.582 11.547 1 93.19 299 GLN A CA 1
ATOM 2278 C C . GLN A 1 299 ? 13.867 -5.637 10.688 1 93.19 299 GLN A C 1
ATOM 2280 O O . GLN A 1 299 ? 14.719 -4.906 11.203 1 93.19 299 GLN A O 1
ATOM 2285 N N . ASN A 1 300 ? 13.656 -5.66 9.398 1 92.5 300 ASN A N 1
ATOM 2286 C CA . ASN A 1 300 ? 14.422 -4.777 8.531 1 92.5 300 ASN A CA 1
ATOM 2287 C C . ASN A 1 300 ? 14.141 -3.307 8.836 1 92.5 300 ASN A C 1
ATOM 2289 O O . ASN A 1 300 ? 15.023 -2.459 8.688 1 92.5 300 ASN A O 1
ATOM 2293 N N . VAL A 1 301 ? 12.922 -2.996 9.234 1 96.25 301 VAL A N 1
ATOM 2294 C CA . VAL A 1 301 ? 12.562 -1.632 9.609 1 96.25 301 VAL A CA 1
ATOM 2295 C C . VAL A 1 301 ? 13.227 -1.269 10.938 1 96.25 301 VAL A C 1
ATOM 2297 O O . VAL A 1 301 ? 13.773 -0.172 11.086 1 96.25 301 VAL A O 1
ATOM 2300 N N . GLU A 1 302 ? 13.234 -2.209 11.906 1 96.5 302 GLU A N 1
ATOM 2301 C CA . GLU A 1 302 ? 13.922 -1.997 13.172 1 96.5 302 GLU A CA 1
ATOM 2302 C C . GLU A 1 302 ? 15.414 -1.743 12.953 1 96.5 302 GLU A C 1
ATOM 2304 O O . GLU A 1 302 ? 15.992 -0.84 13.562 1 96.5 302 GLU A O 1
ATOM 2309 N N . ASP A 1 303 ? 16 -2.547 12.102 1 96.06 303 ASP A N 1
ATOM 2310 C CA . ASP A 1 303 ? 17.422 -2.395 11.797 1 96.06 303 ASP A CA 1
ATOM 2311 C C . ASP A 1 303 ? 17.703 -1.039 11.148 1 96.06 303 ASP A C 1
ATOM 2313 O O . ASP A 1 303 ? 18.688 -0.382 11.477 1 96.06 303 ASP A O 1
ATOM 2317 N N . ALA A 1 304 ? 16.828 -0.653 10.219 1 96.69 304 ALA A N 1
ATOM 2318 C CA . ALA A 1 304 ? 16.969 0.651 9.578 1 96.69 304 ALA A CA 1
ATOM 2319 C C . ALA A 1 304 ? 16.859 1.78 10.602 1 96.69 304 ALA A C 1
ATOM 2321 O O . ALA A 1 304 ? 17.609 2.756 10.531 1 96.69 304 ALA A O 1
ATOM 2322 N N . TRP A 1 305 ? 15.938 1.647 11.492 1 97.5 305 TRP A N 1
ATOM 2323 C CA . TRP A 1 305 ? 15.75 2.645 12.539 1 97.5 305 TRP A CA 1
ATOM 2324 C C . TRP A 1 305 ? 17 2.781 13.398 1 97.5 305 TRP A C 1
ATOM 2326 O O . TRP A 1 305 ? 17.453 3.895 13.672 1 97.5 305 TRP A O 1
ATOM 2336 N N . LYS A 1 306 ? 17.562 1.644 13.82 1 96.88 306 LYS A N 1
ATOM 2337 C CA . LYS A 1 306 ? 18.781 1.654 14.617 1 96.88 306 LYS A CA 1
ATOM 2338 C C . LYS A 1 306 ? 19.938 2.33 13.867 1 96.88 306 LYS A C 1
ATOM 2340 O O . LYS A 1 306 ? 20.656 3.141 14.438 1 96.88 306 LYS A O 1
ATOM 2345 N N . THR A 1 307 ? 20.047 1.977 12.625 1 96.44 307 THR A N 1
ATOM 2346 C CA . THR A 1 307 ? 21.094 2.562 11.781 1 96.44 307 THR A CA 1
ATOM 2347 C C . THR A 1 307 ? 20.922 4.078 11.703 1 96.44 307 THR A C 1
ATOM 2349 O O . THR A 1 307 ? 21.906 4.82 11.867 1 96.44 307 THR A O 1
ATOM 2352 N N . LEU A 1 308 ? 19.703 4.512 11.438 1 96.56 308 LEU A N 1
ATOM 2353 C CA . LEU A 1 308 ? 19.453 5.941 11.289 1 96.56 308 LEU A CA 1
ATOM 2354 C C . LEU A 1 308 ? 19.719 6.676 12.602 1 96.56 308 LEU A C 1
ATOM 2356 O O . LEU A 1 308 ? 20.328 7.746 12.602 1 96.56 308 LEU A O 1
ATOM 2360 N N . CYS A 1 309 ? 19.312 6.102 13.695 1 95.69 309 CYS A N 1
ATOM 2361 C CA . CYS A 1 309 ? 19.562 6.691 15.008 1 95.69 309 CYS A CA 1
ATOM 2362 C C . CYS A 1 309 ? 21.062 6.852 15.258 1 95.69 309 CYS A C 1
ATOM 2364 O O . CYS A 1 309 ? 21.5 7.898 15.727 1 95.69 309 CYS A O 1
ATOM 2366 N N . GLU A 1 310 ? 21.797 5.812 14.938 1 94.44 310 GLU A N 1
ATOM 2367 C CA . GLU A 1 310 ? 23.25 5.84 15.109 1 94.44 310 GLU A CA 1
ATOM 2368 C C . GLU A 1 310 ? 23.891 6.941 14.266 1 94.44 310 GLU A C 1
ATOM 2370 O O . GLU A 1 310 ? 24.719 7.703 14.758 1 94.44 310 GLU A O 1
ATOM 2375 N N . LEU A 1 311 ? 23.469 7.031 13.094 1 94 311 LEU A N 1
ATOM 2376 C CA . LEU A 1 311 ? 24.078 7.973 12.156 1 94 311 LEU A CA 1
ATOM 2377 C C . LEU A 1 311 ? 23.719 9.406 12.523 1 94 311 LEU A C 1
ATOM 2379 O O . LEU A 1 311 ? 24.484 10.336 12.242 1 94 311 LEU A O 1
ATOM 2383 N N . LEU A 1 312 ? 22.531 9.586 13.148 1 93.12 312 LEU A N 1
ATOM 2384 C CA . LEU A 1 312 ? 22.078 10.914 13.531 1 93.12 312 LEU A CA 1
ATOM 2385 C C . LEU A 1 312 ? 22.578 11.273 14.93 1 93.12 312 LEU A C 1
ATOM 2387 O O . LEU A 1 312 ? 22.344 12.391 15.406 1 93.12 312 LEU A O 1
ATOM 2391 N N . GLY A 1 313 ? 23.359 10.375 15.539 1 85.38 313 GLY A N 1
ATOM 2392 C CA . GLY A 1 313 ? 23.906 10.625 16.859 1 85.38 313 GLY A CA 1
ATOM 2393 C C . GLY A 1 313 ? 22.859 10.523 17.969 1 85.38 313 GLY A C 1
ATOM 2394 O O . GLY A 1 313 ? 22.984 11.172 19 1 85.38 313 GLY A O 1
ATOM 2395 N N . GLN A 1 314 ? 21.703 9.992 17.672 1 72.12 314 GLN A N 1
ATOM 2396 C CA . GLN A 1 314 ? 20.656 9.82 18.672 1 72.12 314 GLN A CA 1
ATOM 2397 C C . GLN A 1 314 ? 20.781 8.477 19.375 1 72.12 314 GLN A C 1
ATOM 2399 O O . GLN A 1 314 ? 20.109 7.512 19.016 1 72.12 314 GLN A O 1
ATOM 2404 N N . ASN A 1 315 ? 21.984 8.156 19.938 1 54.34 315 ASN A N 1
ATOM 2405 C CA . ASN A 1 315 ? 22.234 6.906 20.641 1 54.34 315 ASN A CA 1
ATOM 2406 C C . ASN A 1 315 ? 21.078 6.543 21.578 1 54.34 315 ASN A C 1
ATOM 2408 O O . ASN A 1 315 ? 20.938 7.133 22.641 1 54.34 315 ASN A O 1
ATOM 2412 N N . GLY A 1 316 ? 20.094 5.605 21.234 1 49.09 316 GLY A N 1
ATOM 2413 C CA . GLY A 1 316 ? 19.031 4.84 21.875 1 49.09 316 GLY A CA 1
ATOM 2414 C C . GLY A 1 316 ? 17.984 5.711 22.531 1 49.09 316 GLY A C 1
ATOM 2415 O O . GLY A 1 316 ? 16.953 5.215 22.969 1 49.09 316 GLY A O 1
ATOM 2416 N N . ARG A 1 317 ? 18.469 6.762 23.219 1 41.41 317 ARG A N 1
ATOM 2417 C CA . ARG A 1 317 ? 17.531 7.469 24.094 1 41.41 317 ARG A CA 1
ATOM 2418 C C . ARG A 1 317 ? 16.641 8.406 23.281 1 41.41 317 ARG A C 1
ATOM 2420 O O . ARG A 1 317 ? 17.078 9.492 22.891 1 41.41 317 ARG A O 1
ATOM 2427 N N . TRP A 1 318 ? 16 7.871 22.312 1 45.72 318 TRP A N 1
ATOM 2428 C CA . TRP A 1 318 ? 15.008 8.789 21.781 1 45.72 318 TRP A CA 1
ATOM 2429 C C . TRP A 1 318 ? 14.328 9.562 22.891 1 45.72 318 TRP A C 1
ATOM 2431 O O . TRP A 1 318 ? 13.617 8.984 23.719 1 45.72 318 TRP A O 1
ATOM 2441 N N . ASN A 1 319 ? 15.047 10.438 23.438 1 38.62 319 ASN A N 1
ATOM 2442 C CA . ASN A 1 319 ? 14.242 11.328 24.281 1 38.62 319 ASN A CA 1
ATOM 2443 C C . ASN A 1 319 ? 13.148 12.016 23.469 1 38.62 319 ASN A C 1
ATOM 2445 O O . ASN A 1 319 ? 13.43 12.656 22.453 1 38.62 319 ASN A O 1
ATOM 2449 N N . ALA A 1 320 ? 12.078 11.344 23.266 1 41.5 320 ALA A N 1
ATOM 2450 C CA . ALA A 1 320 ? 10.953 12.031 22.641 1 41.5 320 ALA A CA 1
ATOM 2451 C C . ALA A 1 320 ? 11.07 13.539 22.781 1 41.5 320 ALA A C 1
ATOM 2453 O O . ALA A 1 320 ? 11.117 14.062 23.906 1 41.5 320 ALA A O 1
ATOM 2454 N N . PRO A 1 321 ? 11.977 14.109 22 1 39.09 321 PRO A N 1
ATOM 2455 C CA . PRO A 1 321 ? 11.891 15.539 22.281 1 39.09 321 PRO A CA 1
ATOM 2456 C C . PRO A 1 321 ? 10.484 15.977 22.703 1 39.09 321 PRO A C 1
ATOM 2458 O O . PRO A 1 321 ? 9.5 15.32 22.359 1 39.09 321 PRO A O 1
ATOM 2461 N N . LYS A 1 322 ? 10.461 16.891 23.703 1 35.66 322 LYS A N 1
ATOM 2462 C CA . LYS A 1 322 ? 9.258 17.516 24.219 1 35.66 322 LYS A CA 1
ATOM 2463 C C . LYS A 1 322 ? 8.305 17.906 23.109 1 35.66 322 LYS A C 1
ATOM 2465 O O . LYS A 1 322 ? 7.289 18.562 23.344 1 35.66 322 LYS A O 1
ATOM 2470 N N . TYR A 1 323 ? 8.805 18 21.891 1 36.44 323 TYR A N 1
ATOM 2471 C CA . TYR A 1 323 ? 7.746 18.453 21 1 36.44 323 TYR A CA 1
ATOM 2472 C C . TYR A 1 323 ? 6.691 17.359 20.812 1 36.44 323 TYR A C 1
ATOM 2474 O O . TYR A 1 323 ? 7.004 16.25 20.375 1 36.44 323 TYR A O 1
ATOM 2482 N N . ARG A 1 324 ? 5.922 17.141 21.75 1 39.53 324 ARG A N 1
ATOM 2483 C CA . ARG A 1 324 ? 4.641 16.438 21.734 1 39.53 324 ARG A CA 1
ATOM 2484 C C . ARG A 1 324 ? 4.02 16.469 20.344 1 39.53 324 ARG A C 1
ATOM 2486 O O . ARG A 1 324 ? 3.514 17.516 19.906 1 39.53 324 ARG A O 1
ATOM 2493 N N . TYR A 1 325 ? 4.695 15.805 19.516 1 39.84 325 TYR A N 1
ATOM 2494 C CA . TYR A 1 325 ? 4.277 15.688 18.109 1 39.84 325 TYR A CA 1
ATOM 2495 C C . TYR A 1 325 ? 2.807 15.305 18.016 1 39.84 325 TYR A C 1
ATOM 2497 O O . TYR A 1 325 ? 2.227 14.789 18.984 1 39.84 325 TYR A O 1
ATOM 2505 N N . LYS A 1 326 ? 2.135 15.453 16.828 1 40.28 326 LYS A N 1
ATOM 2506 C CA . LYS A 1 326 ? 0.706 15.273 16.594 1 40.28 326 LYS A CA 1
ATOM 2507 C C . LYS A 1 326 ? 0.255 13.875 16.984 1 40.28 326 LYS A C 1
ATOM 2509 O O . LYS A 1 326 ? 0.975 12.898 16.75 1 40.28 326 LYS A O 1
ATOM 2514 N N . MET B 1 1 ? 29.828 -0.887 -25.797 1 53.69 1 MET B N 1
ATOM 2515 C CA . MET B 1 1 ? 30.156 0.373 -25.125 1 53.69 1 MET B CA 1
ATOM 2516 C C . MET B 1 1 ? 30 0.251 -23.625 1 53.69 1 MET B C 1
ATOM 2518 O O . MET B 1 1 ? 29.172 -0.52 -23.141 1 53.69 1 MET B O 1
ATOM 2522 N N . ALA B 1 2 ? 30.938 0.722 -22.875 1 73.88 2 ALA B N 1
ATOM 2523 C CA . ALA B 1 2 ? 31.047 0.632 -21.422 1 73.88 2 ALA B CA 1
ATOM 2524 C C . ALA B 1 2 ? 29.828 1.256 -20.75 1 73.88 2 ALA B C 1
ATOM 2526 O O . ALA B 1 2 ? 29.391 2.344 -21.125 1 73.88 2 ALA B O 1
ATOM 2527 N N . ILE B 1 3 ? 29.062 0.469 -20 1 84 3 ILE B N 1
ATOM 2528 C CA . ILE B 1 3 ? 27.922 0.95 -19.25 1 84 3 ILE B CA 1
ATOM 2529 C C . ILE B 1 3 ? 28.375 1.982 -18.219 1 84 3 ILE B C 1
ATOM 2531 O O . ILE B 1 3 ? 29.297 1.726 -17.438 1 84 3 ILE B O 1
ATOM 2535 N N . SER B 1 4 ? 27.891 3.191 -18.312 1 88.31 4 SER B N 1
ATOM 2536 C CA . SER B 1 4 ? 28.297 4.254 -17.406 1 88.31 4 SER B CA 1
ATOM 2537 C C . SER B 1 4 ? 27.594 4.117 -16.062 1 88.31 4 SER B C 1
ATOM 2539 O O . SER B 1 4 ? 26.531 3.516 -15.969 1 88.31 4 SER B O 1
ATOM 2541 N N . GLN B 1 5 ? 28.234 4.672 -15.078 1 87.19 5 GLN B N 1
ATOM 2542 C CA . GLN B 1 5 ? 27.641 4.691 -13.742 1 87.19 5 GLN B CA 1
ATOM 2543 C C . GLN B 1 5 ? 26.312 5.441 -13.727 1 87.19 5 GLN B C 1
ATOM 2545 O O . GLN B 1 5 ? 25.406 5.094 -12.969 1 87.19 5 GLN B O 1
ATOM 2550 N N . GLU B 1 6 ? 26.25 6.379 -14.539 1 88.12 6 GLU B N 1
ATOM 2551 C CA . GLU B 1 6 ? 25.031 7.164 -14.641 1 88.12 6 GLU B CA 1
ATOM 2552 C C . GLU B 1 6 ? 23.891 6.336 -15.219 1 88.12 6 GLU B C 1
ATOM 2554 O O . GLU B 1 6 ? 22.75 6.422 -14.758 1 88.12 6 GLU B O 1
ATOM 2559 N N . GLU B 1 7 ? 24.203 5.566 -16.188 1 92.25 7 GLU B N 1
ATOM 2560 C CA . GLU B 1 7 ? 23.203 4.688 -16.781 1 92.25 7 GLU B CA 1
ATOM 2561 C C . GLU B 1 7 ? 22.703 3.662 -15.766 1 92.25 7 GLU B C 1
ATOM 2563 O O . GLU B 1 7 ? 21.5 3.383 -15.703 1 92.25 7 GLU B O 1
ATOM 2568 N N . VAL B 1 8 ? 23.594 3.174 -14.984 1 94 8 VAL B N 1
ATOM 2569 C CA . VAL B 1 8 ? 23.234 2.188 -13.969 1 94 8 VAL B CA 1
ATOM 2570 C C . VAL B 1 8 ? 22.328 2.828 -12.922 1 94 8 VAL B C 1
ATOM 2572 O O . VAL B 1 8 ? 21.312 2.244 -12.523 1 94 8 VAL B O 1
ATOM 2575 N N . ARG B 1 9 ? 22.656 4.012 -12.555 1 90.94 9 ARG B N 1
ATOM 2576 C CA . ARG B 1 9 ? 21.859 4.734 -11.57 1 90.94 9 ARG B CA 1
ATOM 2577 C C . ARG B 1 9 ? 20.453 4.988 -12.102 1 90.94 9 ARG B C 1
ATOM 2579 O O . ARG B 1 9 ? 19.469 4.793 -11.375 1 90.94 9 ARG B O 1
ATOM 2586 N N . ARG B 1 10 ? 20.359 5.375 -13.312 1 93.81 10 ARG B N 1
ATOM 2587 C CA . ARG B 1 10 ? 19.078 5.629 -13.938 1 93.81 10 ARG B CA 1
ATOM 2588 C C . ARG B 1 10 ? 18.25 4.344 -14.039 1 93.81 10 ARG B C 1
ATOM 2590 O O . ARG B 1 10 ? 17.047 4.363 -13.828 1 93.81 10 ARG B O 1
ATOM 2597 N N . ALA B 1 11 ? 18.938 3.266 -14.352 1 95.75 11 ALA B N 1
ATOM 2598 C CA . ALA B 1 11 ? 18.266 1.974 -14.453 1 95.75 11 ALA B CA 1
ATOM 2599 C C . ALA B 1 11 ? 17.703 1.538 -13.094 1 95.75 11 ALA B C 1
ATOM 2601 O O . ALA B 1 11 ? 16.578 1.045 -13 1 95.75 11 ALA B O 1
ATOM 2602 N N . VAL B 1 12 ? 18.516 1.733 -12.062 1 95.38 12 VAL B N 1
ATOM 2603 C CA . VAL B 1 12 ? 18.109 1.38 -10.703 1 95.38 12 VAL B CA 1
ATOM 2604 C C . VAL B 1 12 ? 16.859 2.174 -10.32 1 95.38 12 VAL B C 1
ATOM 2606 O O . VAL B 1 12 ? 15.867 1.601 -9.875 1 95.38 12 VAL B O 1
ATOM 2609 N N . ASP B 1 13 ? 16.859 3.428 -10.602 1 93.69 13 ASP B N 1
ATOM 2610 C CA . ASP B 1 13 ? 15.758 4.301 -10.234 1 93.69 13 ASP B CA 1
ATOM 2611 C C . ASP B 1 13 ? 14.492 3.945 -11.016 1 93.69 13 ASP B C 1
ATOM 2613 O O . ASP B 1 13 ? 13.406 3.848 -10.43 1 93.69 13 ASP B O 1
ATOM 2617 N N . ALA B 1 14 ? 14.656 3.777 -12.281 1 96.31 14 ALA B N 1
ATOM 2618 C CA . ALA B 1 14 ? 13.523 3.439 -13.133 1 96.31 14 ALA B CA 1
ATOM 2619 C C . ALA B 1 14 ? 12.922 2.094 -12.742 1 96.31 14 ALA B C 1
ATOM 2621 O O . ALA B 1 14 ? 11.703 1.969 -12.594 1 96.31 14 ALA B O 1
ATOM 2622 N N . THR B 1 15 ? 13.797 1.106 -12.508 1 97.56 15 THR B N 1
ATOM 2623 C CA . THR B 1 15 ? 13.359 -0.237 -12.148 1 97.56 15 THR B CA 1
ATOM 2624 C C . THR B 1 15 ? 12.594 -0.22 -10.836 1 97.56 15 THR B C 1
ATOM 2626 O O . THR B 1 15 ? 11.5 -0.786 -10.734 1 97.56 15 THR B O 1
ATOM 2629 N N . ASN B 1 16 ? 13.109 0.442 -9.859 1 96.12 16 ASN B N 1
ATOM 2630 C CA . ASN B 1 16 ? 12.492 0.468 -8.531 1 96.12 16 ASN B CA 1
ATOM 2631 C C . ASN B 1 16 ? 11.172 1.227 -8.547 1 96.12 16 ASN B C 1
ATOM 2633 O O . ASN B 1 16 ? 10.242 0.876 -7.82 1 96.12 16 ASN B O 1
ATOM 2637 N N . THR B 1 17 ? 11.086 2.25 -9.375 1 95.06 17 THR B N 1
ATOM 2638 C CA . THR B 1 17 ? 9.836 2.99 -9.531 1 95.06 17 THR B CA 1
ATOM 2639 C C . THR B 1 17 ? 8.75 2.102 -10.133 1 95.06 17 THR B C 1
ATOM 2641 O O . THR B 1 17 ? 7.641 2.023 -9.602 1 95.06 17 THR B O 1
ATOM 2644 N N . ILE B 1 18 ? 9.109 1.381 -11.188 1 97.75 18 ILE B N 1
ATOM 2645 C CA . ILE B 1 18 ? 8.156 0.503 -11.859 1 97.75 18 ILE B CA 1
ATOM 2646 C C . ILE B 1 18 ? 7.785 -0.656 -10.938 1 97.75 18 ILE B C 1
ATOM 2648 O O . ILE B 1 18 ? 6.605 -1.004 -10.812 1 97.75 18 ILE B O 1
ATOM 2652 N N . SER B 1 19 ? 8.781 -1.229 -10.297 1 98 19 SER B N 1
ATOM 2653 C CA . SER B 1 19 ? 8.586 -2.373 -9.406 1 98 19 SER B CA 1
ATOM 2654 C C . SER B 1 19 ? 7.617 -2.039 -8.281 1 98 19 SER B C 1
ATOM 2656 O O . SER B 1 19 ? 6.699 -2.811 -7.996 1 98 19 SER B O 1
ATOM 2658 N N . ALA B 1 20 ? 7.793 -0.878 -7.66 1 95.81 20 ALA B N 1
ATOM 2659 C CA . ALA B 1 20 ? 6.906 -0.445 -6.582 1 95.81 20 ALA B CA 1
ATOM 2660 C C . ALA B 1 20 ? 5.477 -0.282 -7.082 1 95.81 20 ALA B C 1
ATOM 2662 O O . ALA B 1 20 ? 4.523 -0.668 -6.398 1 95.81 20 ALA B O 1
ATOM 2663 N N . PHE B 1 21 ? 5.348 0.258 -8.25 1 96.62 21 PHE B N 1
ATOM 2664 C CA . PHE B 1 21 ? 4.027 0.507 -8.812 1 96.62 21 PHE B CA 1
ATOM 2665 C C . PHE B 1 21 ? 3.316 -0.805 -9.125 1 96.62 21 PHE B C 1
ATOM 2667 O O . PHE B 1 21 ? 2.146 -0.98 -8.781 1 96.62 21 PHE B O 1
ATOM 2674 N N . VAL B 1 22 ? 4.02 -1.746 -9.758 1 98.12 22 VAL B N 1
ATOM 2675 C CA . VAL B 1 22 ? 3.387 -2.979 -10.219 1 98.12 22 VAL B CA 1
ATOM 2676 C C . VAL B 1 22 ? 3.115 -3.896 -9.031 1 98.12 22 VAL B C 1
ATOM 2678 O O . VAL B 1 22 ? 2.158 -4.676 -9.047 1 98.12 22 VAL B O 1
ATOM 2681 N N . ALA B 1 23 ? 3.932 -3.873 -7.992 1 97.5 23 ALA B N 1
ATOM 2682 C CA . ALA B 1 23 ? 3.717 -4.695 -6.805 1 97.5 23 ALA B CA 1
ATOM 2683 C C . ALA B 1 23 ? 2.514 -4.199 -6.008 1 97.5 23 ALA B C 1
ATOM 2685 O O . ALA B 1 23 ? 1.698 -5 -5.543 1 97.5 23 ALA B O 1
ATOM 2686 N N . HIS B 1 24 ? 2.48 -2.846 -5.82 1 96.12 24 HIS B N 1
ATOM 2687 C CA . HIS B 1 24 ? 1.371 -2.201 -5.129 1 96.12 24 HIS B CA 1
ATOM 2688 C C . HIS B 1 24 ? 1.122 -2.844 -3.768 1 96.12 24 HIS B C 1
ATOM 2690 O O . HIS B 1 24 ? -0 -3.258 -3.467 1 96.12 24 HIS B O 1
ATOM 2696 N N . GLU B 1 25 ? 2.139 -2.863 -2.893 1 95.38 25 GLU B N 1
ATOM 2697 C CA . GLU B 1 25 ? 2.051 -3.584 -1.627 1 95.38 25 GLU B CA 1
ATOM 2698 C C . GLU B 1 25 ? 1.141 -2.859 -0.641 1 95.38 25 GLU B C 1
ATOM 2700 O O . GLU B 1 25 ? 1.48 -1.781 -0.15 1 95.38 25 GLU B O 1
ATOM 2705 N N . CYS B 1 26 ? -0.021 -3.498 -0.367 1 93 26 CYS B N 1
ATOM 2706 C CA . CYS B 1 26 ? -0.962 -2.965 0.611 1 93 26 CYS B CA 1
ATOM 2707 C C . CYS B 1 26 ? -0.922 -3.773 1.903 1 93 26 CYS B C 1
ATOM 2709 O O . CYS B 1 26 ? -1.391 -3.309 2.945 1 93 26 CYS B O 1
ATOM 2711 N N . VAL B 1 27 ? -0.455 -4.988 1.822 1 94.12 27 VAL B N 1
ATOM 2712 C CA . VAL B 1 27 ? -0.284 -5.879 2.967 1 94.12 27 VAL B CA 1
ATOM 2713 C C . VAL B 1 27 ? 1.188 -6.254 3.113 1 94.12 27 VAL B C 1
ATOM 2715 O O . VAL B 1 27 ? 1.805 -6.758 2.17 1 94.12 27 VAL B O 1
ATOM 2718 N N . SER B 1 28 ? 1.794 -5.957 4.258 1 93.06 28 SER B N 1
ATOM 2719 C CA . SER B 1 28 ? 3.203 -6.289 4.445 1 93.06 28 SER B CA 1
ATOM 2720 C C . SER B 1 28 ? 3.428 -7.012 5.766 1 93.06 28 SER B C 1
ATOM 2722 O O . SER B 1 28 ? 4.492 -7.594 5.988 1 93.06 28 SER B O 1
ATOM 2724 N N . THR B 1 29 ? 2.447 -6.977 6.707 1 93.75 29 THR B N 1
ATOM 2725 C CA . THR B 1 29 ? 2.572 -7.613 8.016 1 93.75 29 THR B CA 1
ATOM 2726 C C . THR B 1 29 ? 1.32 -8.422 8.352 1 93.75 29 THR B C 1
ATOM 2728 O O . THR B 1 29 ? 0.297 -8.297 7.672 1 93.75 29 THR B O 1
ATOM 2731 N N . LEU B 1 30 ? 1.456 -9.234 9.383 1 93 30 LEU B N 1
ATOM 2732 C CA . LEU B 1 30 ? 0.311 -10.016 9.844 1 93 30 LEU B CA 1
ATOM 2733 C C . LEU B 1 30 ? -0.83 -9.102 10.273 1 93 30 LEU B C 1
ATOM 2735 O O . LEU B 1 30 ? -1.999 -9.391 10.016 1 93 30 LEU B O 1
ATOM 2739 N N . THR B 1 31 ? -0.507 -7.98 10.867 1 90.88 31 THR B N 1
ATOM 2740 C CA . THR B 1 31 ? -1.519 -7.027 11.305 1 90.88 31 THR B CA 1
ATOM 2741 C C . THR B 1 31 ? -2.25 -6.426 10.109 1 90.88 31 THR B C 1
ATOM 2743 O O . THR B 1 31 ? -3.467 -6.234 10.156 1 90.88 31 THR B O 1
ATOM 2746 N N . ASP B 1 32 ? -1.469 -6.066 9.047 1 91.44 32 ASP B N 1
ATOM 2747 C CA . ASP B 1 32 ? -2.105 -5.586 7.828 1 91.44 32 ASP B CA 1
ATOM 2748 C C . ASP B 1 32 ? -3.105 -6.605 7.289 1 91.44 32 ASP B C 1
ATOM 2750 O O . ASP B 1 32 ? -4.219 -6.25 6.902 1 91.44 32 ASP B O 1
ATOM 2754 N N . LEU B 1 33 ? -2.613 -7.859 7.246 1 91.69 33 LEU B N 1
ATOM 2755 C CA . LEU B 1 33 ? -3.453 -8.938 6.734 1 91.69 33 LEU B CA 1
ATOM 2756 C C . LEU B 1 33 ? -4.715 -9.094 7.578 1 91.69 33 LEU B C 1
ATOM 2758 O O . LEU B 1 33 ? -5.816 -9.211 7.039 1 91.69 33 LEU B O 1
ATOM 2762 N N . ARG B 1 34 ? -4.559 -9.078 8.867 1 87.69 34 ARG B N 1
ATOM 2763 C CA . ARG B 1 34 ? -5.68 -9.211 9.789 1 87.69 34 ARG B CA 1
ATOM 2764 C C . ARG B 1 34 ? -6.727 -8.133 9.547 1 87.69 34 ARG B C 1
ATOM 2766 O O . ARG B 1 34 ? -7.926 -8.406 9.57 1 87.69 34 ARG B O 1
ATOM 2773 N N . ARG B 1 35 ? -6.297 -6.969 9.258 1 83 35 ARG B N 1
ATOM 2774 C CA . ARG B 1 35 ? -7.195 -5.84 9.039 1 83 35 ARG B CA 1
ATOM 2775 C C . ARG B 1 35 ? -7.992 -6.012 7.754 1 83 35 ARG B C 1
ATOM 2777 O O . ARG B 1 35 ? -9.141 -5.57 7.664 1 83 35 ARG B O 1
ATOM 2784 N N . CYS B 1 36 ? -7.406 -6.688 6.801 1 83.38 36 CYS B N 1
ATOM 2785 C CA . CYS B 1 36 ? -8.055 -6.871 5.508 1 83.38 36 CYS B CA 1
ATOM 2786 C C . CYS B 1 36 ? -8.992 -8.07 5.527 1 83.38 36 CYS B C 1
ATOM 2788 O O . CYS B 1 36 ? -9.984 -8.109 4.801 1 83.38 36 CYS B O 1
ATOM 2790 N N . VAL B 1 37 ? -8.781 -9.172 6.32 1 76.38 37 VAL B N 1
ATOM 2791 C CA . VAL B 1 37 ? -9.484 -10.445 6.258 1 76.38 37 VAL B CA 1
ATOM 2792 C C . VAL B 1 37 ? -10.492 -10.539 7.398 1 76.38 37 VAL B C 1
ATOM 2794 O O . VAL B 1 37 ? -11.578 -11.109 7.238 1 76.38 37 VAL B O 1
ATOM 2797 N N . PHE B 1 38 ? -10.367 -10.188 8.602 1 63.19 38 PHE B N 1
ATOM 2798 C CA . PHE B 1 38 ? -11.281 -10.359 9.727 1 63.19 38 PHE B CA 1
ATOM 2799 C C . PHE B 1 38 ? -11.891 -9.031 10.141 1 63.19 38 PHE B C 1
ATOM 2801 O O . PHE B 1 38 ? -12.414 -8.898 11.242 1 63.19 38 PHE B O 1
ATOM 2808 N N . GLY B 1 39 ? -11.789 -8.109 9.25 1 54.28 39 GLY B N 1
ATOM 2809 C CA . GLY B 1 39 ? -12.445 -6.875 9.656 1 54.28 39 GLY B CA 1
ATOM 2810 C C . GLY B 1 39 ? -13.953 -6.992 9.711 1 54.28 39 GLY B C 1
ATOM 2811 O O . GLY B 1 39 ? -14.602 -6.383 10.562 1 54.28 39 GLY B O 1
ATOM 2812 N N . SER B 1 40 ? -14.711 -7.719 8.656 1 48.28 40 SER B N 1
ATOM 2813 C CA . SER B 1 40 ? -16.156 -7.617 8.508 1 48.28 40 SER B CA 1
ATOM 2814 C C . SER B 1 40 ? -16.859 -8.891 8.969 1 48.28 40 SER B C 1
ATOM 2816 O O . SER B 1 40 ? -18.062 -9.039 8.805 1 48.28 40 SER B O 1
ATOM 2818 N N . SER B 1 41 ? -16.422 -9.82 9.648 1 42.03 41 SER B N 1
ATOM 2819 C CA . SER B 1 41 ? -17.016 -11.156 9.609 1 42.03 41 SER B CA 1
ATOM 2820 C C . SER B 1 41 ? -18.406 -11.164 10.211 1 42.03 41 SER B C 1
ATOM 2822 O O . SER B 1 41 ? -19.188 -12.102 9.984 1 42.03 41 SER B O 1
ATOM 2824 N N . THR B 1 42 ? -18.672 -10.492 11.328 1 37.56 42 THR B N 1
ATOM 2825 C CA . THR B 1 42 ? -19.734 -11.102 12.109 1 37.56 42 THR B CA 1
ATOM 2826 C C . THR B 1 42 ? -21.094 -10.625 11.633 1 37.56 42 THR B C 1
ATOM 2828 O O . THR B 1 42 ? -22.109 -10.797 12.328 1 37.56 42 THR B O 1
ATOM 2831 N N . ASN B 1 43 ? -21.359 -10 10.648 1 34.66 43 ASN B N 1
ATOM 2832 C CA . ASN B 1 43 ? -22.797 -9.766 10.602 1 34.66 43 ASN B CA 1
ATOM 2833 C C . ASN B 1 43 ? -23.578 -11.078 10.508 1 34.66 43 ASN B C 1
ATOM 2835 O O . ASN B 1 43 ? -23.625 -11.703 9.453 1 34.66 43 ASN B O 1
ATOM 2839 N N . THR B 1 44 ? -23.562 -11.797 11.555 1 31.61 44 THR B N 1
ATOM 2840 C CA . THR B 1 44 ? -24.734 -12.656 11.734 1 31.61 44 THR B CA 1
ATOM 2841 C C . THR B 1 44 ? -26.016 -11.844 11.648 1 31.61 44 THR B C 1
ATOM 2843 O O . THR B 1 44 ? -26.5 -11.336 12.664 1 31.61 44 THR B O 1
ATOM 2846 N N . ARG B 1 45 ? -26.281 -10.891 10.82 1 30.91 45 ARG B N 1
ATOM 2847 C CA . ARG B 1 45 ? -27.734 -10.734 10.703 1 30.91 45 ARG B CA 1
ATOM 2848 C C . ARG B 1 45 ? -28.438 -12.086 10.758 1 30.91 45 ARG B C 1
ATOM 2850 O O . ARG B 1 45 ? -28 -13.047 10.109 1 30.91 45 ARG B O 1
ATOM 2857 N N . GLN B 1 46 ? -29.078 -12.266 11.82 1 29.61 46 GLN B N 1
ATOM 2858 C CA . GLN B 1 46 ? -30.141 -13.266 12.008 1 29.61 46 GLN B CA 1
ATOM 2859 C C . GLN B 1 46 ? -30.859 -13.539 10.695 1 29.61 46 GLN B C 1
ATOM 2861 O O . GLN B 1 46 ? -31.797 -12.828 10.336 1 29.61 46 GLN B O 1
ATOM 2866 N N . SER B 1 47 ? -30.297 -13.562 9.484 1 29.12 47 SER B N 1
ATOM 2867 C CA . SER B 1 47 ? -31.234 -14.172 8.531 1 29.12 47 SER B CA 1
ATOM 2868 C C . SER B 1 47 ? -31.922 -15.398 9.133 1 29.12 47 SER B C 1
ATOM 2870 O O . SER B 1 47 ? -31.406 -16 10.078 1 29.12 47 SER B O 1
ATOM 2872 N N . SER B 1 48 ? -33.219 -15.508 8.82 1 29.75 48 SER B N 1
ATOM 2873 C CA . SER B 1 48 ? -33.844 -16.828 8.859 1 29.75 48 SER B CA 1
ATOM 2874 C C . SER B 1 48 ? -32.812 -17.922 8.531 1 29.75 48 SER B C 1
ATOM 2876 O O . SER B 1 48 ? -31.828 -17.656 7.867 1 29.75 48 SER B O 1
ATOM 2878 N N . PRO B 1 49 ? -32.906 -19.156 9.055 1 32.03 49 PRO B N 1
ATOM 2879 C CA . PRO B 1 49 ? -32.094 -20.359 8.836 1 32.03 49 PRO B CA 1
ATOM 2880 C C . PRO B 1 49 ? -31.422 -20.375 7.473 1 32.03 49 PRO B C 1
ATOM 2882 O O . PRO B 1 49 ? -30.406 -21.062 7.289 1 32.03 49 PRO B O 1
ATOM 2885 N N . SER B 1 50 ? -32.031 -19.984 6.336 1 32.38 50 SER B N 1
ATOM 2886 C CA . SER B 1 50 ? -31.578 -20.391 5.008 1 32.38 50 SER B CA 1
ATOM 2887 C C . SER B 1 50 ? -30.297 -19.656 4.609 1 32.38 50 SER B C 1
ATOM 2889 O O . SER B 1 50 ? -29.344 -20.281 4.152 1 32.38 50 SER B O 1
ATOM 2891 N N . SER B 1 51 ? -30.297 -18.359 3.965 1 32.41 51 SER B N 1
ATOM 2892 C CA . SER B 1 51 ? -29.219 -17.797 3.164 1 32.41 51 SER B CA 1
ATOM 2893 C C . SER B 1 51 ? -28.203 -17.094 4.043 1 32.41 51 SER B C 1
ATOM 2895 O O . SER B 1 51 ? -28.328 -15.898 4.324 1 32.41 51 SER B O 1
ATOM 2897 N N . ALA B 1 52 ? -27.828 -17.422 5.172 1 35.03 52 ALA B N 1
ATOM 2898 C CA . ALA B 1 52 ? -26.703 -16.906 5.938 1 35.03 52 ALA B CA 1
ATOM 2899 C C . ALA B 1 52 ? -25.531 -16.562 5.023 1 35.03 52 ALA B C 1
ATOM 2901 O O . ALA B 1 52 ? -24.781 -17.453 4.613 1 35.03 52 ALA B O 1
ATOM 2902 N N . GLN B 1 53 ? -25.656 -15.703 3.963 1 39.72 53 GLN B N 1
ATOM 2903 C CA . GLN B 1 53 ? -24.531 -15.281 3.121 1 39.72 53 GLN B CA 1
ATOM 2904 C C . GLN B 1 53 ? -23.375 -14.773 3.965 1 39.72 53 GLN B C 1
ATOM 2906 O O . GLN B 1 53 ? -23.469 -13.727 4.605 1 39.72 53 GLN B O 1
ATOM 2911 N N . ALA B 1 54 ? -22.641 -15.617 4.734 1 43.28 54 ALA B N 1
ATOM 2912 C CA . ALA B 1 54 ? -21.484 -15.336 5.578 1 43.28 54 ALA B CA 1
ATOM 2913 C C . ALA B 1 54 ? -20.516 -14.391 4.875 1 43.28 54 ALA B C 1
ATOM 2915 O O . ALA B 1 54 ? -20.062 -14.672 3.766 1 43.28 54 ALA B O 1
ATOM 2916 N N . SER B 1 55 ? -20.656 -13.062 5.121 1 52.12 55 SER B N 1
ATOM 2917 C CA . SER B 1 55 ? -19.625 -12.133 4.668 1 52.12 55 SER B CA 1
ATOM 2918 C C . SER B 1 55 ? -18.234 -12.617 5.051 1 52.12 55 SER B C 1
ATOM 2920 O O . SER B 1 55 ? -17.984 -12.961 6.207 1 52.12 55 SER B O 1
ATOM 2922 N N . VAL B 1 56 ? -17.547 -13.422 4.125 1 57.88 56 VAL B N 1
ATOM 2923 C CA . VAL B 1 56 ? -16.234 -13.977 4.406 1 57.88 56 VAL B CA 1
ATOM 2924 C C . VAL B 1 56 ? -15.156 -13.148 3.693 1 57.88 56 VAL B C 1
ATOM 2926 O O . VAL B 1 56 ? -15.414 -12.578 2.631 1 57.88 56 VAL B O 1
ATOM 2929 N N . ASP B 1 57 ? -14 -12.938 4.457 1 79.19 57 ASP B N 1
ATOM 2930 C CA . ASP B 1 57 ? -12.812 -12.352 3.852 1 79.19 57 ASP B CA 1
ATOM 2931 C C . ASP B 1 57 ? -11.969 -13.414 3.154 1 79.19 57 ASP B C 1
ATOM 2933 O O . ASP B 1 57 ? -11.883 -14.555 3.625 1 79.19 57 ASP B O 1
ATOM 2937 N N . VAL B 1 58 ? -11.578 -13.148 1.91 1 92.12 58 VAL B N 1
ATOM 2938 C CA . VAL B 1 58 ? -10.969 -14.125 1.013 1 92.12 58 VAL B CA 1
ATOM 2939 C C . VAL B 1 58 ? -9.531 -13.703 0.694 1 92.12 58 VAL B C 1
ATOM 2941 O O . VAL B 1 58 ? -9.273 -12.523 0.448 1 92.12 58 VAL B O 1
ATOM 2944 N N . VAL B 1 59 ? -8.625 -14.625 0.8 1 96.31 59 VAL B N 1
ATOM 2945 C CA . VAL B 1 59 ? -7.285 -14.477 0.246 1 96.31 59 VAL B CA 1
ATOM 2946 C C . VAL B 1 59 ? -7.133 -15.383 -0.978 1 96.31 59 VAL B C 1
ATOM 2948 O O . VAL B 1 59 ? -7.496 -16.562 -0.939 1 96.31 59 VAL B O 1
ATOM 2951 N N . VAL B 1 60 ? -6.723 -14.859 -2.09 1 98.38 60 VAL B N 1
ATOM 2952 C CA . VAL B 1 60 ? -6.422 -15.641 -3.287 1 98.38 60 VAL B CA 1
ATOM 2953 C C . VAL B 1 60 ? -4.914 -15.641 -3.535 1 98.38 60 VAL B C 1
ATOM 2955 O O . VAL B 1 60 ? -4.309 -14.578 -3.709 1 98.38 60 VAL B O 1
ATOM 2958 N N . LEU B 1 61 ? -4.316 -16.797 -3.486 1 98.62 61 LEU B N 1
ATOM 2959 C CA . LEU B 1 61 ? -2.91 -16.969 -3.824 1 98.62 61 LEU B CA 1
ATOM 2960 C C . LEU B 1 61 ? -2.752 -17.453 -5.262 1 98.62 61 LEU B C 1
ATOM 2962 O O . LEU B 1 61 ? -3.021 -18.625 -5.555 1 98.62 61 LEU B O 1
ATOM 2966 N N . CYS B 1 62 ? -2.377 -16.562 -6.113 1 98.19 62 CYS B N 1
ATOM 2967 C CA . CYS B 1 62 ? -2.07 -16.938 -7.484 1 98.19 62 CYS B CA 1
ATOM 2968 C C . CYS B 1 62 ? -0.661 -17.5 -7.594 1 98.19 62 CYS B C 1
ATOM 2970 O O . CYS B 1 62 ? 0.309 -16.844 -7.207 1 98.19 62 CYS B O 1
ATOM 2972 N N . ALA B 1 63 ? -0.604 -18.672 -8.102 1 97.38 63 ALA B N 1
ATOM 2973 C CA . ALA B 1 63 ? 0.66 -19.391 -8.141 1 97.38 63 ALA B CA 1
ATOM 2974 C C . ALA B 1 63 ? 1.674 -18.688 -9.039 1 97.38 63 ALA B C 1
ATOM 2976 O O . ALA B 1 63 ? 1.307 -18.109 -10.062 1 97.38 63 ALA B O 1
ATOM 2977 N N . SER B 1 64 ? 2.893 -18.766 -8.648 1 95.44 64 SER B N 1
ATOM 2978 C CA . SER B 1 64 ? 4.008 -18.25 -9.438 1 95.44 64 SER B CA 1
ATOM 2979 C C . SER B 1 64 ? 5.289 -19.031 -9.156 1 95.44 64 SER B C 1
ATOM 2981 O O . SER B 1 64 ? 5.344 -19.828 -8.219 1 95.44 64 SER B O 1
ATOM 2983 N N . ALA B 1 65 ? 6.258 -18.828 -9.984 1 95.56 65 ALA B N 1
ATOM 2984 C CA . ALA B 1 65 ? 7.551 -19.484 -9.82 1 95.56 65 ALA B CA 1
ATOM 2985 C C . ALA B 1 65 ? 8.312 -18.922 -8.625 1 95.56 65 ALA B C 1
ATOM 2987 O O . ALA B 1 65 ? 9.305 -19.5 -8.172 1 95.56 65 ALA B O 1
ATOM 2988 N N . VAL B 1 66 ? 7.957 -17.781 -8.18 1 96.38 66 VAL B N 1
ATOM 2989 C CA . VAL B 1 66 ? 8.547 -17.203 -6.977 1 96.38 66 VAL B CA 1
ATOM 2990 C C . VAL B 1 66 ? 7.91 -17.828 -5.738 1 96.38 66 VAL B C 1
ATOM 2992 O O . VAL B 1 66 ? 6.977 -17.281 -5.16 1 96.38 66 VAL B O 1
ATOM 2995 N N . LEU B 1 67 ? 8.453 -18.875 -5.266 1 97.25 67 LEU B N 1
ATOM 2996 C CA . LEU B 1 67 ? 7.844 -19.734 -4.25 1 97.25 67 LEU B CA 1
ATOM 2997 C C . LEU B 1 67 ? 7.809 -19.031 -2.898 1 97.25 67 LEU B C 1
ATOM 2999 O O . LEU B 1 67 ? 7.016 -19.391 -2.027 1 97.25 67 LEU B O 1
ATOM 3003 N N . SER B 1 68 ? 8.664 -18 -2.707 1 96.31 68 SER B N 1
ATOM 3004 C CA . SER B 1 68 ? 8.68 -17.266 -1.446 1 96.31 68 SER B CA 1
ATOM 3005 C C . SER B 1 68 ? 7.34 -16.578 -1.191 1 96.31 68 SER B C 1
ATOM 3007 O O . SER B 1 68 ? 6.938 -16.406 -0.04 1 96.31 68 SER B O 1
ATOM 3009 N N . THR B 1 69 ? 6.641 -16.188 -2.275 1 97.25 69 THR B N 1
ATOM 3010 C CA . THR B 1 69 ? 5.305 -15.617 -2.133 1 97.25 69 THR B CA 1
ATOM 3011 C C . THR B 1 69 ? 4.363 -16.609 -1.457 1 97.25 69 THR B C 1
ATOM 3013 O O . THR B 1 69 ? 3.689 -16.281 -0.481 1 97.25 69 THR B O 1
ATOM 3016 N N . ALA B 1 70 ? 4.355 -17.844 -1.959 1 97.75 70 ALA B N 1
ATOM 3017 C CA . ALA B 1 70 ? 3.516 -18.891 -1.381 1 97.75 70 ALA B CA 1
ATOM 3018 C C . ALA B 1 70 ? 3.912 -19.172 0.065 1 97.75 70 ALA B C 1
ATOM 3020 O O . ALA B 1 70 ? 3.051 -19.359 0.928 1 97.75 70 ALA B O 1
ATOM 3021 N N . GLU B 1 71 ? 5.195 -19.203 0.321 1 97 71 GLU B N 1
ATOM 3022 C CA . GLU B 1 71 ? 5.695 -19.453 1.668 1 97 71 GLU B CA 1
ATOM 3023 C C . GLU B 1 71 ? 5.172 -18.422 2.654 1 97 71 GLU B C 1
ATOM 3025 O O . GLU B 1 71 ? 4.699 -18.766 3.738 1 97 71 GLU B O 1
ATOM 3030 N N . THR B 1 72 ? 5.301 -17.172 2.223 1 97 72 THR B N 1
ATOM 3031 C CA . THR B 1 72 ? 4.848 -16.094 3.078 1 97 72 THR B CA 1
ATOM 3032 C C . THR B 1 72 ? 3.342 -16.172 3.307 1 97 72 THR B C 1
ATOM 3034 O O . THR B 1 72 ? 2.873 -16.047 4.441 1 97 72 THR B O 1
ATOM 3037 N N . VAL B 1 73 ? 2.588 -16.422 2.279 1 98.06 73 VAL B N 1
ATOM 3038 C CA . VAL B 1 73 ? 1.132 -16.469 2.367 1 98.06 73 VAL B CA 1
ATOM 3039 C C . VAL B 1 73 ? 0.705 -17.594 3.293 1 98.06 73 VAL B C 1
ATOM 3041 O O . VAL B 1 73 ? -0.088 -17.391 4.215 1 98.06 73 VAL B O 1
ATOM 3044 N N . MET B 1 74 ? 1.231 -18.781 3.133 1 97.25 74 MET B N 1
ATOM 3045 C CA . MET B 1 74 ? 0.827 -19.953 3.914 1 97.25 74 MET B CA 1
ATOM 3046 C C . MET B 1 74 ? 1.232 -19.797 5.375 1 97.25 74 MET B C 1
ATOM 3048 O O . MET B 1 74 ? 0.457 -20.125 6.277 1 97.25 74 MET B O 1
ATOM 3052 N N . SER B 1 75 ? 2.443 -19.281 5.555 1 96.88 75 SER B N 1
ATOM 3053 C CA . SER B 1 75 ? 2.904 -19.047 6.922 1 96.88 75 SER B CA 1
ATOM 3054 C C . SER B 1 75 ? 2.035 -18.031 7.637 1 96.88 75 SER B C 1
ATOM 3056 O O . SER B 1 75 ? 1.62 -18.25 8.781 1 96.88 75 SER B O 1
ATOM 3058 N N . MET B 1 76 ? 1.738 -16.922 6.977 1 95.5 76 MET B N 1
ATOM 3059 C CA . MET B 1 76 ? 0.963 -15.859 7.605 1 95.5 76 MET B CA 1
ATOM 3060 C C . MET B 1 76 ? -0.486 -16.281 7.809 1 95.5 76 MET B C 1
ATOM 3062 O O . MET B 1 76 ? -1.096 -15.961 8.828 1 95.5 76 MET B O 1
ATOM 3066 N N . MET B 1 77 ? -1.075 -17.016 6.852 1 93.69 77 MET B N 1
ATOM 3067 C CA . MET B 1 77 ? -2.447 -17.5 6.992 1 93.69 77 MET B CA 1
ATOM 3068 C C . MET B 1 77 ? -2.57 -18.453 8.172 1 93.69 77 MET B C 1
ATOM 3070 O O . MET B 1 77 ? -3.537 -18.406 8.93 1 93.69 77 MET B O 1
ATOM 3074 N N . LYS B 1 78 ? -1.604 -19.328 8.281 1 92.44 78 LYS B N 1
ATOM 3075 C CA . LYS B 1 78 ? -1.587 -20.25 9.406 1 92.44 78 LYS B CA 1
ATOM 3076 C C . LYS B 1 78 ? -1.519 -19.5 10.734 1 92.44 78 LYS B C 1
ATOM 3078 O O . LYS B 1 78 ? -2.311 -19.766 11.641 1 92.44 78 LYS B O 1
ATOM 3083 N N . GLU B 1 79 ? -0.57 -18.594 10.773 1 9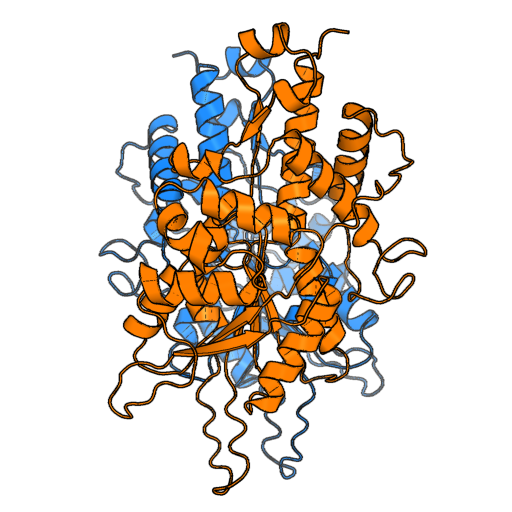2.19 79 GLU B N 1
ATOM 3084 C CA . GLU B 1 79 ? -0.416 -17.797 11.992 1 92.19 79 GLU B CA 1
ATOM 3085 C C . GLU B 1 79 ? -1.676 -17 12.281 1 92.19 79 GLU B C 1
ATOM 3087 O O . GLU B 1 79 ? -2.074 -16.859 13.438 1 92.19 79 GLU B O 1
ATOM 3092 N N . LEU B 1 80 ? -2.264 -16.438 11.25 1 89.31 80 LEU B N 1
ATOM 3093 C CA . LEU B 1 80 ? -3.471 -15.633 11.383 1 89.31 80 LEU B CA 1
ATOM 3094 C C . LEU B 1 80 ? -4.59 -16.438 12.039 1 89.31 80 LEU B C 1
ATOM 3096 O O . LEU B 1 80 ? -5.211 -15.984 13 1 89.31 80 LEU B O 1
ATOM 3100 N N . VAL B 1 81 ? -4.859 -17.609 11.602 1 85.06 81 VAL B N 1
ATOM 3101 C CA . VAL B 1 81 ? -5.969 -18.422 12.102 1 85.06 81 VAL B CA 1
ATOM 3102 C C . VAL B 1 81 ? -5.656 -18.906 13.508 1 85.06 81 VAL B C 1
ATOM 3104 O O . VAL B 1 81 ? -6.559 -19.047 14.336 1 85.06 81 VAL B O 1
ATOM 3107 N N . GLU B 1 82 ? -4.367 -19.109 13.766 1 86.06 82 GLU B N 1
ATOM 3108 C CA . GLU B 1 82 ? -3.957 -19.578 15.078 1 86.06 82 GLU B CA 1
ATOM 3109 C C . GLU B 1 82 ? -4.066 -18.484 16.125 1 86.06 82 GLU B C 1
ATOM 3111 O O . GLU B 1 82 ? -4.258 -18.75 17.312 1 86.06 82 GLU B O 1
ATOM 3116 N N . THR B 1 83 ? -3.951 -17.281 15.656 1 84.25 83 THR B N 1
ATOM 3117 C CA . THR B 1 83 ? -3.869 -16.188 16.625 1 84.25 83 THR B CA 1
ATOM 3118 C C . THR B 1 83 ? -5.168 -15.383 16.641 1 84.25 83 THR B C 1
ATOM 3120 O O . THR B 1 83 ? -5.277 -14.383 17.359 1 84.25 83 THR B O 1
ATOM 3123 N N . THR B 1 84 ? -6.059 -15.703 15.836 1 76.75 84 THR B N 1
ATOM 3124 C CA . THR B 1 84 ? -7.332 -14.992 15.82 1 76.75 84 THR B CA 1
ATOM 3125 C C . THR B 1 84 ? -8.43 -15.836 16.469 1 76.75 84 THR B C 1
ATOM 3127 O O . THR B 1 84 ? -8.617 -17 16.109 1 76.75 84 THR B O 1
ATOM 3130 N N . GLU B 1 85 ? -9.07 -15.219 17.422 1 69.5 85 GLU B N 1
ATOM 3131 C CA . GLU B 1 85 ? -10.031 -15.953 18.234 1 69.5 85 GLU B CA 1
ATOM 3132 C C . GLU B 1 85 ? -11.359 -16.141 17.5 1 69.5 85 GLU B C 1
ATOM 3134 O O . GLU B 1 85 ? -12.047 -17.141 17.672 1 69.5 85 GLU B O 1
ATOM 3139 N N . HIS B 1 86 ? -11.688 -15.117 16.703 1 68.06 86 HIS B N 1
ATOM 3140 C CA . HIS B 1 86 ? -12.992 -15.156 16.062 1 68.06 86 HIS B CA 1
ATOM 3141 C C . HIS B 1 86 ? -12.867 -14.898 14.562 1 68.06 86 HIS B C 1
ATOM 3143 O O . HIS B 1 86 ? -11.953 -14.203 14.117 1 68.06 86 HIS B O 1
ATOM 3149 N N . GLY B 1 87 ? -13.609 -15.688 13.836 1 69.69 87 GLY B N 1
ATOM 3150 C CA . GLY B 1 87 ? -13.695 -15.43 12.406 1 69.69 87 GLY B CA 1
ATOM 3151 C C . GLY B 1 87 ? -13.164 -16.562 11.562 1 69.69 87 GLY B C 1
ATOM 3152 O O . GLY B 1 87 ? -12.477 -17.453 12.07 1 69.69 87 GLY B O 1
ATOM 3153 N N . SER B 1 88 ? -13.594 -16.641 10.367 1 76.69 88 SER B N 1
ATOM 3154 C CA . SER B 1 88 ? -13.148 -17.625 9.391 1 76.69 88 SER B CA 1
ATOM 3155 C C . SER B 1 88 ? -12.562 -16.953 8.156 1 76.69 88 SER B C 1
ATOM 3157 O O . SER B 1 88 ? -12.875 -15.805 7.855 1 76.69 88 SER B O 1
ATOM 3159 N N . ALA B 1 89 ? -11.602 -17.609 7.656 1 85.06 89 ALA B N 1
ATOM 3160 C CA . ALA B 1 89 ? -10.977 -17.109 6.434 1 85.06 89 ALA B CA 1
ATOM 3161 C C . ALA B 1 89 ? -10.961 -18.188 5.348 1 85.06 89 ALA B C 1
ATOM 3163 O O . ALA B 1 89 ? -11 -19.391 5.648 1 85.06 89 ALA B O 1
ATOM 3164 N N . VAL B 1 90 ? -11.023 -17.719 4.133 1 92.94 90 VAL B N 1
ATOM 3165 C CA . VAL B 1 90 ? -10.93 -18.609 2.979 1 92.94 90 VAL B CA 1
ATOM 3166 C C . VAL B 1 90 ? -9.656 -18.312 2.197 1 92.94 90 VAL B C 1
ATOM 3168 O O . VAL B 1 90 ? -9.312 -17.156 1.958 1 92.94 90 VAL B O 1
ATOM 3171 N N . LEU B 1 91 ? -8.891 -19.328 1.93 1 96.44 91 LEU B N 1
ATOM 3172 C CA . LEU B 1 91 ? -7.719 -19.234 1.063 1 96.44 91 LEU B CA 1
ATOM 3173 C C . LEU B 1 91 ? -7.941 -20 -0.232 1 96.44 91 LEU B C 1
ATOM 3175 O O . LEU B 1 91 ? -8.25 -21.203 -0.203 1 96.44 91 LEU B O 1
ATOM 3179 N N . VAL B 1 92 ? -7.887 -19.344 -1.355 1 98.31 92 VAL B N 1
ATOM 3180 C CA . VAL B 1 92 ? -7.984 -20 -2.658 1 98.31 92 VAL B CA 1
ATOM 3181 C C . VAL B 1 92 ? -6.59 -20.172 -3.258 1 98.31 92 VAL B C 1
ATOM 3183 O O . VAL B 1 92 ? -5.875 -19.188 -3.465 1 98.31 92 VAL B O 1
ATOM 3186 N N . LEU B 1 93 ? -6.137 -21.391 -3.445 1 98.69 93 LEU B N 1
ATOM 3187 C CA . LEU B 1 93 ? -4.957 -21.672 -4.258 1 98.69 93 LEU B CA 1
ATOM 3188 C C . LEU B 1 93 ? -5.309 -21.672 -5.742 1 98.69 93 LEU B C 1
ATOM 3190 O O . LEU B 1 93 ? -6.133 -22.484 -6.188 1 98.69 93 LEU B O 1
ATOM 3194 N N . CYS B 1 94 ? -4.668 -20.812 -6.469 1 98.38 94 CYS B N 1
ATOM 3195 C CA . CYS B 1 94 ? -5.156 -20.516 -7.812 1 98.38 94 CYS B CA 1
ATOM 3196 C C . CYS B 1 94 ? -4.051 -20.703 -8.844 1 98.38 94 CYS B C 1
ATOM 3198 O O . CYS B 1 94 ? -2.939 -20.203 -8.664 1 98.38 94 CYS B O 1
ATOM 3200 N N . GLY B 1 95 ? -4.352 -21.422 -9.945 1 98.12 95 GLY B N 1
ATOM 3201 C CA . GLY B 1 95 ? -3.467 -21.531 -11.094 1 98.12 95 GLY B CA 1
ATOM 3202 C C . GLY B 1 95 ? -3.574 -22.875 -11.797 1 98.12 95 GLY B C 1
ATOM 3203 O O . GLY B 1 95 ? -3.385 -23.922 -11.18 1 98.12 95 GLY B O 1
ATOM 3204 N N . GLY B 1 96 ? -3.924 -22.938 -12.992 1 97.81 96 GLY B N 1
ATOM 3205 C CA . GLY B 1 96 ? -3.879 -24.125 -13.828 1 97.81 96 GLY B CA 1
ATOM 3206 C C . GLY B 1 96 ? -2.543 -24.328 -14.516 1 97.81 96 GLY B C 1
ATOM 3207 O O . GLY B 1 96 ? -1.488 -24.125 -13.914 1 97.81 96 GLY B O 1
ATOM 3208 N N . ILE B 1 97 ? -2.588 -24.828 -15.711 1 96.56 97 ILE B N 1
ATOM 3209 C CA . ILE B 1 97 ? -1.396 -25 -16.531 1 96.56 97 ILE B CA 1
ATOM 3210 C C . ILE B 1 97 ? -1.309 -23.859 -17.562 1 96.56 97 ILE B C 1
ATOM 3212 O O . ILE B 1 97 ? -2.172 -23.734 -18.422 1 96.56 97 ILE B O 1
ATOM 3216 N N . GLY B 1 98 ? -0.353 -23.016 -17.312 1 91.75 98 GLY B N 1
ATOM 3217 C CA . GLY B 1 98 ? -0.135 -21.906 -18.234 1 91.75 98 GLY B CA 1
ATOM 3218 C C . GLY B 1 98 ? 1.321 -21.734 -18.609 1 91.75 98 GLY B C 1
ATOM 3219 O O . GLY B 1 98 ? 2.113 -22.672 -18.531 1 91.75 98 GLY B O 1
ATOM 3220 N N . HIS B 1 99 ? 1.726 -20.625 -19.062 1 85.12 99 HIS B N 1
ATOM 3221 C CA . HIS B 1 99 ? 3.035 -20.328 -19.625 1 85.12 99 HIS B CA 1
ATOM 3222 C C . HIS B 1 99 ? 4.125 -20.391 -18.562 1 85.12 99 HIS B C 1
ATOM 3224 O O . HIS B 1 99 ? 5.289 -20.641 -18.875 1 85.12 99 HIS B O 1
ATOM 3230 N N . SER B 1 100 ? 3.723 -20.141 -17.344 1 86.56 100 SER B N 1
ATOM 3231 C CA . SER B 1 100 ? 4.734 -20.047 -16.297 1 86.56 100 SER B CA 1
ATOM 3232 C C . SER B 1 100 ? 4.801 -21.328 -15.469 1 86.56 100 SER B C 1
ATOM 3234 O O . SER B 1 100 ? 5.598 -21.422 -14.539 1 86.56 100 SER B O 1
ATOM 3236 N N . THR B 1 101 ? 4.008 -22.297 -15.844 1 94.56 101 THR B N 1
ATOM 3237 C CA . THR B 1 101 ? 3.914 -23.5 -15.039 1 94.56 101 THR B CA 1
ATOM 3238 C C . THR B 1 101 ? 5.258 -24.234 -14.992 1 94.56 101 THR B C 1
ATOM 3240 O O . THR B 1 101 ? 5.68 -24.703 -13.938 1 94.56 101 THR B O 1
ATOM 3243 N N . GLN B 1 102 ? 5.895 -24.266 -16.203 1 94.44 102 GLN B N 1
ATOM 3244 C CA . GLN B 1 102 ? 7.18 -24.953 -16.25 1 94.44 102 GLN B CA 1
ATOM 3245 C C . GLN B 1 102 ? 8.195 -24.266 -15.336 1 94.44 102 GLN B C 1
ATOM 3247 O O . GLN B 1 102 ? 9.008 -24.922 -14.688 1 94.44 102 GLN B O 1
ATOM 3252 N N . LEU B 1 103 ? 8.156 -22.984 -15.297 1 94.81 103 LEU B N 1
ATOM 3253 C CA . LEU B 1 103 ? 9.062 -22.25 -14.422 1 94.81 103 LEU B CA 1
ATOM 3254 C C . LEU B 1 103 ? 8.82 -22.609 -12.961 1 94.81 103 LEU B C 1
ATOM 3256 O O . LEU B 1 103 ? 9.758 -22.672 -12.164 1 94.81 103 LEU B O 1
ATOM 3260 N N . MET B 1 104 ? 7.574 -22.75 -12.594 1 96.12 104 MET B N 1
ATOM 3261 C CA . MET B 1 104 ? 7.258 -23.141 -11.227 1 96.12 104 MET B CA 1
ATOM 3262 C C . MET B 1 104 ? 7.766 -24.547 -10.93 1 96.12 104 MET B C 1
ATOM 3264 O O . MET B 1 104 ? 8.312 -24.812 -9.859 1 96.12 104 MET B O 1
ATOM 3268 N N . HIS B 1 105 ? 7.621 -25.516 -11.883 1 97.5 105 HIS B N 1
ATOM 3269 C CA . HIS B 1 105 ? 8.172 -26.859 -11.727 1 97.5 105 HIS B CA 1
ATOM 3270 C C . HIS B 1 105 ? 9.688 -26.812 -11.516 1 97.5 105 HIS B C 1
ATOM 3272 O O . HIS B 1 105 ? 10.219 -27.5 -10.648 1 97.5 105 HIS B O 1
ATOM 3278 N N . ASP B 1 106 ? 10.344 -25.984 -12.305 1 96.56 106 ASP B N 1
ATOM 3279 C CA . ASP B 1 106 ? 11.789 -25.828 -12.18 1 96.56 106 ASP B CA 1
ATOM 3280 C C . ASP B 1 106 ? 12.172 -25.266 -10.812 1 96.56 106 ASP B C 1
ATOM 3282 O O . ASP B 1 106 ? 13.141 -25.703 -10.203 1 96.56 106 ASP B O 1
ATOM 3286 N N . ALA B 1 107 ? 11.383 -24.266 -10.391 1 96.19 107 ALA B N 1
ATOM 3287 C CA . ALA B 1 107 ? 11.633 -23.656 -9.086 1 96.19 107 ALA B CA 1
ATOM 3288 C C . ALA B 1 107 ? 11.516 -24.688 -7.973 1 96.19 107 ALA B C 1
ATOM 3290 O O . ALA B 1 107 ? 12.336 -24.719 -7.051 1 96.19 107 ALA B O 1
ATOM 3291 N N . VAL B 1 108 ? 10.523 -25.547 -8.023 1 97.44 108 VAL B N 1
ATOM 3292 C CA . VAL B 1 108 ? 10.328 -26.594 -7.023 1 97.44 108 VAL B CA 1
ATOM 3293 C C . VAL B 1 108 ? 11.508 -27.562 -7.059 1 97.44 108 VAL B C 1
ATOM 3295 O O . VAL B 1 108 ? 12.07 -27.906 -6.012 1 97.44 108 VAL B O 1
ATOM 3298 N N . ALA B 1 109 ? 11.922 -27.922 -8.266 1 97.25 109 ALA B N 1
ATOM 3299 C CA . ALA B 1 109 ? 12.992 -28.891 -8.445 1 97.25 109 ALA B CA 1
ATOM 3300 C C . ALA B 1 109 ? 14.32 -28.344 -7.902 1 97.25 109 ALA B C 1
ATOM 3302 O O . ALA B 1 109 ? 15.148 -29.109 -7.402 1 97.25 109 ALA B O 1
ATOM 3303 N N . GLN B 1 110 ? 14.484 -27.094 -7.961 1 95.44 110 GLN B N 1
ATOM 3304 C CA . GLN B 1 110 ? 15.758 -26.484 -7.59 1 95.44 110 GLN B CA 1
ATOM 3305 C C . GLN B 1 110 ? 15.742 -26.031 -6.137 1 95.44 110 GLN B C 1
ATOM 3307 O O . GLN B 1 110 ? 16.797 -25.703 -5.57 1 95.44 110 GLN B O 1
ATOM 3312 N N . HIS B 1 111 ? 14.578 -26.016 -5.531 1 95.31 111 HIS B N 1
ATOM 3313 C CA . HIS B 1 111 ? 14.445 -25.516 -4.172 1 95.31 111 HIS B CA 1
ATOM 3314 C C . HIS B 1 111 ? 15.086 -26.453 -3.162 1 95.31 111 HIS B C 1
ATOM 3316 O O . HIS B 1 111 ? 14.93 -27.672 -3.258 1 95.31 111 HIS B O 1
ATOM 3322 N N . PRO B 1 112 ? 15.789 -25.906 -2.197 1 93.62 112 PRO B N 1
ATOM 3323 C CA . PRO B 1 112 ? 16.484 -26.766 -1.25 1 93.62 112 PRO B CA 1
ATOM 3324 C C . PRO B 1 112 ? 15.547 -27.641 -0.437 1 93.62 112 PRO B C 1
ATOM 3326 O O . PRO B 1 112 ? 15.906 -28.766 -0.061 1 93.62 112 PRO B O 1
ATOM 3329 N N . GLU B 1 113 ? 14.352 -27.25 -0.176 1 94.81 113 GLU B N 1
ATOM 3330 C CA . GLU B 1 113 ? 13.414 -27.984 0.658 1 94.81 113 GLU B CA 1
ATOM 3331 C C . GLU B 1 113 ? 12.32 -28.641 -0.188 1 94.81 113 GLU B C 1
ATOM 3333 O O . GLU B 1 113 ? 11.969 -29.797 0.032 1 94.81 113 GLU B O 1
ATOM 3338 N N . TYR B 1 114 ? 11.875 -27.953 -1.202 1 96.69 114 TYR B N 1
ATOM 3339 C CA . TYR B 1 114 ? 10.703 -28.422 -1.938 1 96.69 114 TYR B CA 1
ATOM 3340 C C . TYR B 1 114 ? 11.094 -29.406 -3.023 1 96.69 114 TYR B C 1
ATOM 3342 O O . TYR B 1 114 ? 10.227 -30.078 -3.6 1 96.69 114 TYR B O 1
ATOM 3350 N N . ASN B 1 115 ? 12.391 -29.547 -3.293 1 96.75 115 ASN B N 1
ATOM 3351 C CA . ASN B 1 115 ? 12.82 -30.484 -4.328 1 96.75 115 ASN B CA 1
ATOM 3352 C C . ASN B 1 115 ? 12.383 -31.906 -4.016 1 96.75 115 ASN B C 1
ATOM 3354 O O . ASN B 1 115 ? 12.266 -32.75 -4.922 1 96.75 115 ASN B O 1
ATOM 3358 N N . ARG B 1 116 ? 12.039 -32.219 -2.762 1 97.44 116 ARG B N 1
ATOM 3359 C CA . ARG B 1 116 ? 11.641 -33.562 -2.35 1 97.44 116 ARG B CA 1
ATOM 3360 C C . ARG B 1 116 ? 10.289 -33.938 -2.939 1 97.44 116 ARG B C 1
ATOM 3362 O O . ARG B 1 116 ? 9.945 -35.125 -3.016 1 97.44 116 ARG B O 1
ATOM 3369 N N . ILE B 1 117 ? 9.531 -32.906 -3.32 1 98 117 ILE B N 1
ATOM 3370 C CA . ILE B 1 117 ? 8.219 -33.219 -3.867 1 98 117 ILE B CA 1
ATOM 3371 C C . ILE B 1 117 ? 8.219 -33 -5.379 1 98 117 ILE B C 1
ATOM 3373 O O . ILE B 1 117 ? 7.164 -33 -6.02 1 98 117 ILE B O 1
ATOM 3377 N N . ALA B 1 118 ? 9.336 -32.75 -6.02 1 97.94 118 ALA B N 1
ATOM 3378 C CA . ALA B 1 118 ? 9.438 -32.406 -7.434 1 97.94 118 ALA B CA 1
ATOM 3379 C C . ALA B 1 118 ? 8.797 -33.469 -8.312 1 97.94 118 ALA B C 1
ATOM 3381 O O . ALA B 1 118 ? 8.031 -33.156 -9.227 1 97.94 118 ALA B O 1
ATOM 3382 N N . ASP B 1 119 ? 9.055 -34.719 -8.055 1 97.62 119 ASP B N 1
ATOM 3383 C CA . ASP B 1 119 ? 8.508 -35.812 -8.836 1 97.62 119 ASP B CA 1
ATOM 3384 C C . ASP B 1 119 ? 6.996 -35.938 -8.633 1 97.62 119 ASP B C 1
ATOM 3386 O O . ASP B 1 119 ? 6.258 -36.219 -9.578 1 97.62 119 ASP B O 1
ATOM 3390 N N . GLN B 1 120 ? 6.598 -35.75 -7.398 1 97.62 120 GLN B N 1
ATOM 3391 C CA . GLN B 1 120 ? 5.195 -35.875 -7.023 1 97.62 120 GLN B CA 1
ATOM 3392 C C . GLN B 1 120 ? 4.332 -34.875 -7.773 1 97.62 120 GLN B C 1
ATOM 3394 O O . GLN B 1 120 ? 3.195 -35.156 -8.148 1 97.62 120 GLN B O 1
ATOM 3399 N N . VAL B 1 121 ? 4.875 -33.656 -8.031 1 97.75 121 VAL B N 1
ATOM 3400 C CA . VAL B 1 121 ? 4.023 -32.594 -8.547 1 97.75 121 VAL B CA 1
ATOM 3401 C C . VAL B 1 121 ? 4.285 -32.406 -10.039 1 97.75 121 VAL B C 1
ATOM 3403 O O . VAL B 1 121 ? 3.732 -31.484 -10.656 1 97.75 121 VAL B O 1
ATOM 3406 N N . ARG B 1 122 ? 5.121 -33.219 -10.641 1 96.12 122 ARG B N 1
ATOM 3407 C CA . ARG B 1 122 ? 5.477 -33.062 -12.047 1 96.12 122 ARG B CA 1
ATOM 3408 C C . ARG B 1 122 ? 4.234 -33.062 -12.93 1 96.12 122 ARG B C 1
ATOM 3410 O O . ARG B 1 122 ? 3.367 -33.938 -12.797 1 96.12 122 ARG B O 1
ATOM 3417 N N . GLY B 1 123 ? 4.113 -32.031 -13.766 1 95.75 123 GLY B N 1
ATOM 3418 C CA . GLY B 1 123 ? 3.037 -31.953 -14.742 1 95.75 123 GLY B CA 1
ATOM 3419 C C . GLY B 1 123 ? 1.725 -31.484 -14.148 1 95.75 123 GLY B C 1
ATOM 3420 O O . GLY B 1 123 ? 0.741 -31.297 -14.867 1 95.75 123 GLY B O 1
ATOM 3421 N N . GLN B 1 124 ? 1.653 -31.281 -12.867 1 97.81 124 GLN B N 1
ATOM 3422 C CA . GLN B 1 124 ? 0.425 -30.859 -12.203 1 97.81 124 GLN B CA 1
ATOM 3423 C C . GLN B 1 124 ? 0.176 -29.375 -12.398 1 97.81 124 GLN B C 1
ATOM 3425 O O . GLN B 1 124 ? 1.112 -28.609 -12.641 1 97.81 124 GLN B O 1
ATOM 3430 N N . PRO B 1 125 ? -1.12 -28.969 -12.391 1 98.25 125 PRO B N 1
ATOM 3431 C CA . PRO B 1 125 ? -1.416 -27.531 -12.367 1 98.25 125 PRO B CA 1
ATOM 3432 C C . PRO B 1 125 ? -0.757 -26.812 -11.195 1 98.25 125 PRO B C 1
ATOM 3434 O O . PRO B 1 125 ? -0.444 -27.438 -10.18 1 98.25 125 PRO B O 1
ATOM 3437 N N . GLU B 1 126 ? -0.521 -25.547 -11.391 1 98.31 126 GLU B N 1
ATOM 3438 C CA . GLU B 1 126 ? 0.197 -24.734 -10.406 1 98.31 126 GLU B CA 1
ATOM 3439 C C . GLU B 1 126 ? -0.486 -24.781 -9.047 1 98.31 126 GLU B C 1
ATOM 3441 O O . GLU B 1 126 ? 0.181 -24.922 -8.016 1 98.31 126 GLU B O 1
ATOM 3446 N N . ALA B 1 127 ? -1.83 -24.719 -9 1 98.56 127 ALA B N 1
ATOM 3447 C CA . ALA B 1 127 ? -2.576 -24.734 -7.746 1 98.56 127 ALA B CA 1
ATOM 3448 C C . ALA B 1 127 ? -2.389 -26.047 -7.012 1 98.56 127 ALA B C 1
ATOM 3450 O O . ALA B 1 127 ? -2.387 -26.094 -5.777 1 98.56 127 ALA B O 1
ATOM 3451 N N . ARG B 1 128 ? -2.236 -27.141 -7.742 1 98.5 128 ARG B N 1
ATOM 3452 C CA . ARG B 1 128 ? -2.031 -28.453 -7.148 1 98.5 128 ARG B CA 1
ATOM 3453 C C . ARG B 1 128 ? -0.633 -28.578 -6.551 1 98.5 128 ARG B C 1
ATOM 3455 O O . ARG B 1 128 ? -0.44 -29.234 -5.535 1 98.5 128 ARG B O 1
ATOM 3462 N N . ILE B 1 129 ? 0.334 -27.969 -7.223 1 98.5 129 ILE B N 1
ATOM 3463 C CA . ILE B 1 129 ? 1.669 -27.875 -6.645 1 98.5 129 ILE B CA 1
ATOM 3464 C C . ILE B 1 129 ? 1.6 -27.156 -5.297 1 98.5 129 ILE B C 1
ATOM 3466 O O . ILE B 1 129 ? 2.143 -27.641 -4.301 1 98.5 129 ILE B O 1
ATOM 3470 N N . LEU B 1 130 ? 0.877 -25.969 -5.246 1 98.56 130 LEU B N 1
ATOM 3471 C CA . LEU B 1 130 ? 0.699 -25.219 -4.008 1 98.56 130 LEU B CA 1
ATOM 3472 C C . LEU B 1 130 ? 0.025 -26.078 -2.941 1 98.56 130 LEU B C 1
ATOM 3474 O O . LEU B 1 130 ? 0.376 -26 -1.763 1 98.56 130 LEU B O 1
ATOM 3478 N N . GLU B 1 131 ? -0.969 -26.891 -3.334 1 98.5 131 GLU B N 1
ATOM 3479 C CA . GLU B 1 131 ? -1.676 -27.766 -2.404 1 98.5 131 GLU B CA 1
ATOM 3480 C C . GLU B 1 131 ? -0.714 -28.734 -1.717 1 98.5 131 GLU B C 1
ATOM 3482 O O . GLU B 1 131 ? -0.783 -28.922 -0.501 1 98.5 131 GLU B O 1
ATOM 3487 N N . VAL B 1 132 ? 0.139 -29.344 -2.484 1 98.44 132 VAL B N 1
ATOM 3488 C CA . VAL B 1 132 ? 1.104 -30.281 -1.932 1 98.44 132 VAL B CA 1
ATOM 3489 C C . VAL B 1 132 ? 2.059 -29.547 -0.987 1 98.44 132 VAL B C 1
ATOM 3491 O O . VAL B 1 132 ? 2.355 -30.047 0.104 1 98.44 132 VAL B O 1
ATOM 3494 N N . ILE B 1 133 ? 2.549 -28.391 -1.403 1 98.25 133 ILE B N 1
ATOM 3495 C CA . ILE B 1 133 ? 3.43 -27.594 -0.544 1 98.25 133 ILE B CA 1
ATOM 3496 C C . ILE B 1 133 ? 2.713 -27.266 0.763 1 98.25 133 ILE B C 1
ATOM 3498 O O . ILE B 1 133 ? 3.279 -27.422 1.847 1 98.25 133 ILE B O 1
ATOM 3502 N N . ALA B 1 134 ? 1.437 -26.812 0.684 1 97.88 134 ALA B N 1
ATOM 3503 C CA . ALA B 1 134 ? 0.64 -26.469 1.856 1 97.88 134 ALA B CA 1
ATOM 3504 C C . ALA B 1 134 ? 0.525 -27.641 2.816 1 97.88 134 ALA B C 1
ATOM 3506 O O . ALA B 1 134 ? 0.734 -27.5 4.023 1 97.88 134 ALA B O 1
ATOM 3507 N N . ARG B 1 135 ? 0.261 -28.781 2.283 1 96.94 135 ARG B N 1
ATOM 3508 C CA . ARG B 1 135 ? 0.032 -29.984 3.082 1 96.94 135 ARG B CA 1
ATOM 3509 C C . ARG B 1 135 ? 1.333 -30.484 3.697 1 96.94 135 ARG B C 1
ATOM 3511 O O . ARG B 1 135 ? 1.405 -30.719 4.906 1 96.94 135 ARG B O 1
ATOM 3518 N N . GLU B 1 136 ? 2.342 -30.562 2.967 1 97.38 136 GLU B N 1
ATOM 3519 C CA . GLU B 1 136 ? 3.561 -31.25 3.369 1 97.38 136 GLU B CA 1
ATOM 3520 C C . GLU B 1 136 ? 4.453 -30.359 4.219 1 97.38 136 GLU B C 1
ATOM 3522 O O . GLU B 1 136 ? 5.211 -30.844 5.062 1 97.38 136 GLU B O 1
ATOM 3527 N N . PHE B 1 137 ? 4.395 -29.094 3.996 1 97.25 137 PHE B N 1
ATOM 3528 C CA . PHE B 1 137 ? 5.41 -28.266 4.621 1 97.25 137 PHE B CA 1
ATOM 3529 C C . PHE B 1 137 ? 4.77 -27.266 5.578 1 97.25 137 PHE B C 1
ATOM 3531 O O . PHE B 1 137 ? 5.453 -26.656 6.41 1 97.25 137 PHE B O 1
ATOM 3538 N N . PHE B 1 138 ? 3.412 -27.062 5.488 1 96.38 138 PHE B N 1
ATOM 3539 C CA . PHE B 1 138 ? 2.783 -26.062 6.34 1 96.38 138 PHE B CA 1
ATOM 3540 C C . PHE B 1 138 ? 1.644 -26.672 7.145 1 96.38 138 PHE B C 1
ATOM 3542 O O . PHE B 1 138 ? 0.994 -25.984 7.934 1 96.38 138 PHE B O 1
ATOM 3549 N N . ASP B 1 139 ? 1.312 -27.922 6.996 1 94.25 139 ASP B N 1
ATOM 3550 C CA . ASP B 1 139 ? 0.241 -28.625 7.699 1 94.25 139 ASP B CA 1
ATOM 3551 C C . ASP B 1 139 ? -1.109 -27.953 7.445 1 94.25 139 ASP B C 1
ATOM 3553 O O . ASP B 1 139 ? -1.886 -27.734 8.375 1 94.25 139 ASP B O 1
ATOM 3557 N N . LEU B 1 140 ? -1.28 -27.516 6.172 1 94.19 140 LEU B N 1
ATOM 3558 C CA . LEU B 1 140 ? -2.547 -26.953 5.719 1 94.19 140 LEU B CA 1
ATOM 3559 C C . LEU B 1 140 ? -3.227 -27.875 4.719 1 94.19 140 LEU B C 1
ATOM 3561 O O . LEU B 1 140 ? -2.613 -28.297 3.734 1 94.19 140 LEU B O 1
ATOM 3565 N N . LYS B 1 141 ? -4.457 -28.172 4.938 1 93.12 141 LYS B N 1
ATOM 3566 C CA . LYS B 1 141 ? -5.176 -29.125 4.098 1 93.12 141 LYS B CA 1
ATOM 3567 C C . LYS B 1 141 ? -6.324 -28.438 3.357 1 93.12 141 LYS B C 1
ATOM 3569 O O . LYS B 1 141 ? -7.051 -27.641 3.936 1 93.12 141 LYS B O 1
ATOM 3574 N N . VAL B 1 142 ? -6.398 -28.828 2.156 1 92.69 142 VAL B N 1
ATOM 3575 C CA . VAL B 1 142 ? -7.492 -28.344 1.33 1 92.69 142 VAL B CA 1
ATOM 3576 C C . VAL B 1 142 ? -8.82 -28.859 1.866 1 92.69 142 VAL B C 1
ATOM 3578 O O . VAL B 1 142 ? -8.922 -30.016 2.273 1 92.69 142 VAL B O 1
ATOM 3581 N N . GLY B 1 143 ? -9.805 -28 1.763 1 90.69 143 GLY B N 1
ATOM 3582 C CA . GLY B 1 143 ? -11.141 -28.344 2.238 1 90.69 143 GLY B CA 1
ATOM 3583 C C . GLY B 1 143 ? -11.578 -27.531 3.434 1 90.69 143 GLY B C 1
ATOM 3584 O O . GLY B 1 143 ? -10.859 -26.625 3.873 1 90.69 143 GLY B O 1
ATOM 3585 N N . ARG B 1 144 ? -12.828 -27.766 3.857 1 83.88 144 ARG B N 1
ATOM 3586 C CA . ARG B 1 144 ? -13.367 -27.094 5.043 1 83.88 144 ARG B CA 1
ATOM 3587 C C . ARG B 1 144 ? -12.836 -27.75 6.316 1 83.88 144 ARG B C 1
ATOM 3589 O O . ARG B 1 144 ? -12.57 -28.953 6.344 1 83.88 144 ARG B O 1
ATOM 3596 N N . PRO B 1 145 ? -12.703 -26.891 7.289 1 76 145 PRO B N 1
ATOM 3597 C CA . PRO B 1 145 ? -12.266 -27.5 8.547 1 76 145 PRO B CA 1
ATOM 3598 C C . PRO B 1 145 ? -13.25 -28.547 9.07 1 76 145 PRO B C 1
ATOM 3600 O O . PRO B 1 145 ? -14.469 -28.391 8.906 1 76 145 PRO B O 1
ATOM 3603 N N . THR B 1 146 ? -13.016 -29.891 9.172 1 61.84 146 THR B N 1
ATOM 3604 C CA . THR B 1 146 ? -13.883 -30.984 9.609 1 61.84 146 THR B CA 1
ATOM 3605 C C . THR B 1 146 ? -14.281 -30.797 11.07 1 61.84 146 THR B C 1
ATOM 3607 O O . THR B 1 146 ? -15.367 -31.203 11.477 1 61.84 146 THR B O 1
ATOM 3610 N N . ASP B 1 147 ? -13.398 -30.703 11.977 1 55.34 147 ASP B N 1
ATOM 3611 C CA . ASP B 1 147 ? -13.75 -30.828 13.391 1 55.34 147 ASP B CA 1
ATOM 3612 C C . ASP B 1 147 ? -14.242 -29.5 13.945 1 55.34 147 ASP B C 1
ATOM 3614 O O . ASP B 1 147 ? -13.578 -28.469 13.805 1 55.34 147 ASP B O 1
ATOM 3618 N N . SER B 1 148 ? -15.609 -29.547 14.156 1 50.72 148 SER B N 1
ATOM 3619 C CA . SER B 1 148 ? -16.281 -28.438 14.82 1 50.72 148 SER B CA 1
ATOM 3620 C C . SER B 1 148 ? -15.422 -27.844 15.93 1 50.72 148 SER B C 1
ATOM 3622 O O . SER B 1 148 ? -15.656 -26.719 16.375 1 50.72 148 SER B O 1
ATOM 3624 N N . THR B 1 149 ? -14.75 -28.766 16.422 1 49 149 THR B N 1
ATOM 3625 C CA . THR B 1 149 ? -13.906 -28.406 17.547 1 49 149 THR B CA 1
ATOM 3626 C C . THR B 1 149 ? -12.648 -27.688 17.078 1 49 149 THR B C 1
ATOM 3628 O O . THR B 1 149 ? -11.875 -27.172 17.891 1 49 149 THR B O 1
ATOM 3631 N N . SER B 1 150 ? -12.445 -28 15.906 1 48.75 150 SER B N 1
ATOM 3632 C CA . SER B 1 150 ? -11.156 -27.531 15.414 1 48.75 150 SER B CA 1
ATOM 3633 C C . SER B 1 150 ? -11.141 -26.016 15.266 1 48.75 150 SER B C 1
ATOM 3635 O O . SER B 1 150 ? -12.109 -25.422 14.797 1 48.75 150 SER B O 1
ATOM 3637 N N . LYS B 1 151 ? -10.398 -25.594 15.953 1 49.84 151 LYS B N 1
ATOM 3638 C CA . LYS B 1 151 ? -9.922 -24.219 15.93 1 49.84 151 LYS B CA 1
ATOM 3639 C C . LYS B 1 151 ? -9.625 -23.766 14.5 1 49.84 151 LYS B C 1
ATOM 3641 O O . LYS B 1 151 ? -9.211 -22.625 14.281 1 49.84 151 LYS B O 1
ATOM 3646 N N . GLN B 1 152 ? -9.766 -24.859 13.484 1 56.28 152 GLN B N 1
ATOM 3647 C CA . GLN B 1 152 ? -9.328 -24.438 12.156 1 56.28 152 GLN B CA 1
ATOM 3648 C C . GLN B 1 152 ? -10.414 -23.625 11.461 1 56.28 152 GLN B C 1
ATOM 3650 O O . GLN B 1 152 ? -11.531 -24.094 11.266 1 56.28 152 GLN B O 1
ATOM 3655 N N . ARG B 1 153 ? -10.266 -22.5 11.305 1 77.56 153 ARG B N 1
ATOM 3656 C CA . ARG B 1 153 ? -11.164 -21.453 10.82 1 77.56 153 ARG B CA 1
ATOM 3657 C C . ARG B 1 153 ? -10.75 -20.984 9.422 1 77.56 153 ARG B C 1
ATOM 3659 O O . ARG B 1 153 ? -11.188 -19.938 8.961 1 77.56 153 ARG B O 1
ATOM 3666 N N . LEU B 1 154 ? -9.859 -22.047 8.844 1 88.5 154 LEU B N 1
ATOM 3667 C CA . LEU B 1 154 ? -9.398 -21.719 7.504 1 88.5 154 LEU B CA 1
ATOM 3668 C C . LEU B 1 154 ? -9.922 -22.719 6.484 1 88.5 154 LEU B C 1
ATOM 3670 O O . LEU B 1 154 ? -9.664 -23.922 6.602 1 88.5 154 LEU B O 1
ATOM 3674 N N . THR B 1 155 ? -10.75 -22.297 5.602 1 92.38 155 THR B N 1
ATOM 3675 C CA . THR B 1 155 ? -11.148 -23.094 4.449 1 92.38 155 THR B CA 1
ATOM 3676 C C . THR B 1 155 ? -10.195 -22.859 3.279 1 92.38 155 THR B C 1
ATOM 3678 O O . THR B 1 155 ? -9.938 -21.719 2.898 1 92.38 155 THR B O 1
ATOM 3681 N N . ILE B 1 156 ? -9.633 -23.906 2.768 1 96.25 156 ILE B N 1
ATOM 3682 C CA . ILE B 1 156 ? -8.727 -23.797 1.632 1 96.25 156 ILE B CA 1
ATOM 3683 C C . ILE B 1 156 ? -9.375 -24.406 0.394 1 96.25 156 ILE B C 1
ATOM 3685 O O . ILE B 1 156 ? -9.797 -25.578 0.417 1 96.25 156 ILE B O 1
ATOM 3689 N N . LEU B 1 157 ? -9.531 -23.641 -0.639 1 97.81 157 LEU B N 1
ATOM 3690 C CA . LEU B 1 157 ? -10.102 -24.062 -1.912 1 97.81 157 LEU B CA 1
ATOM 3691 C C . LEU B 1 157 ? -9.031 -24.109 -2.998 1 97.81 157 LEU B C 1
ATOM 3693 O O . LEU B 1 157 ? -7.996 -23.453 -2.881 1 97.81 157 LEU B O 1
ATOM 3697 N N . VAL B 1 158 ? -9.242 -24.906 -4.074 1 98.38 158 VAL B N 1
ATOM 3698 C CA . VAL B 1 158 ? -8.289 -25.047 -5.172 1 98.38 158 VAL B CA 1
ATOM 3699 C C . VAL B 1 158 ? -8.953 -24.641 -6.488 1 98.38 158 VAL B C 1
ATOM 3701 O O . VAL B 1 158 ? -10.047 -25.109 -6.805 1 98.38 158 VAL B O 1
ATOM 3704 N N . GLU B 1 159 ? -8.453 -23.719 -7.148 1 98.56 159 GLU B N 1
ATOM 3705 C CA . GLU B 1 159 ? -8.773 -23.359 -8.531 1 98.56 159 GLU B CA 1
ATOM 3706 C C . GLU B 1 159 ? -7.625 -23.719 -9.469 1 98.56 159 GLU B C 1
ATOM 3708 O O . GLU B 1 159 ? -6.613 -23.016 -9.523 1 98.56 159 GLU B O 1
ATOM 3713 N N . ASP B 1 160 ? -7.707 -24.859 -10.234 1 98.31 160 ASP B N 1
ATOM 3714 C CA . ASP B 1 160 ? -6.551 -25.391 -10.953 1 98.31 160 ASP B CA 1
ATOM 3715 C C . ASP B 1 160 ? -6.785 -25.375 -12.461 1 98.31 160 ASP B C 1
ATOM 3717 O O . ASP B 1 160 ? -6.141 -26.125 -13.195 1 98.31 160 ASP B O 1
ATOM 3721 N N . THR B 1 161 ? -7.699 -24.5 -12.961 1 97.56 161 THR B N 1
ATOM 3722 C CA . THR B 1 161 ? -8.055 -24.594 -14.367 1 97.56 161 THR B CA 1
ATOM 3723 C C . THR B 1 161 ? -7.613 -23.344 -15.125 1 97.56 161 THR B C 1
ATOM 3725 O O . THR B 1 161 ? -7.516 -23.359 -16.359 1 97.56 161 THR B O 1
ATOM 3728 N N . SER B 1 162 ? -7.383 -22.25 -14.414 1 97.12 162 SER B N 1
ATOM 3729 C CA . SER B 1 162 ? -7.055 -20.984 -15.078 1 97.12 162 SER B CA 1
ATOM 3730 C C . SER B 1 162 ? -5.723 -21.078 -15.812 1 97.12 162 SER B C 1
ATOM 3732 O O . SER B 1 162 ? -4.785 -21.719 -15.328 1 97.12 162 SER B O 1
ATOM 3734 N N . THR B 1 163 ? -5.648 -20.406 -16.953 1 95 163 THR B N 1
ATOM 3735 C CA . THR B 1 163 ? -4.43 -20.5 -17.75 1 95 163 THR B CA 1
ATOM 3736 C C . THR B 1 163 ? -3.781 -19.125 -17.891 1 95 163 THR B C 1
ATOM 3738 O O . THR B 1 163 ? -2.709 -18.984 -18.484 1 95 163 THR B O 1
ATOM 3741 N N . ASN B 1 164 ? -4.445 -18.094 -17.5 1 92.69 164 ASN B N 1
ATOM 3742 C CA . ASN B 1 164 ? -3.9 -16.734 -17.531 1 92.69 164 ASN B CA 1
ATOM 3743 C C . ASN B 1 164 ? -4.465 -15.883 -16.391 1 92.69 164 ASN B C 1
ATOM 3745 O O . ASN B 1 164 ? -5.332 -16.328 -15.641 1 92.69 164 ASN B O 1
ATOM 3749 N N . CYS B 1 165 ? -3.977 -14.703 -16.25 1 92.62 165 CYS B N 1
ATOM 3750 C CA . CYS B 1 165 ? -4.285 -13.805 -15.133 1 92.62 165 CYS B CA 1
ATOM 3751 C C . CYS B 1 165 ? -5.777 -13.508 -15.07 1 92.62 165 CYS B C 1
ATOM 3753 O O . CYS B 1 165 ? -6.387 -13.586 -14.008 1 92.62 165 CYS B O 1
ATOM 3755 N N . ALA B 1 166 ? -6.414 -13.188 -16.219 1 94.5 166 ALA B N 1
ATOM 3756 C CA . ALA B 1 166 ? -7.844 -12.883 -16.266 1 94.5 166 ALA B CA 1
ATOM 3757 C C . ALA B 1 166 ? -8.68 -14.07 -15.797 1 94.5 166 ALA B C 1
ATOM 3759 O O . ALA B 1 166 ? -9.625 -13.906 -15.031 1 94.5 166 ALA B O 1
ATOM 3760 N N . LEU B 1 167 ? -8.242 -15.242 -16.234 1 96.69 167 LEU B N 1
ATOM 3761 C CA . LEU B 1 167 ? -8.977 -16.453 -15.883 1 96.69 167 LEU B CA 1
ATOM 3762 C C . LEU B 1 167 ? -8.727 -16.828 -14.422 1 96.69 167 LEU B C 1
ATOM 3764 O O . LEU B 1 167 ? -9.594 -17.422 -13.773 1 96.69 167 LEU B O 1
ATOM 3768 N N . ASN B 1 168 ? -7.539 -16.5 -13.867 1 97 168 ASN B N 1
ATOM 3769 C CA . ASN B 1 168 ? -7.336 -16.672 -12.438 1 97 168 ASN B CA 1
ATOM 3770 C C . ASN B 1 168 ? -8.438 -16 -11.625 1 97 168 ASN B C 1
ATOM 3772 O O . ASN B 1 168 ? -9.008 -16.609 -10.711 1 97 168 ASN B O 1
ATOM 3776 N N . ALA B 1 169 ? -8.766 -14.734 -12.016 1 97.88 169 ALA B N 1
ATOM 3777 C CA . ALA B 1 169 ? -9.773 -13.945 -11.305 1 97.88 169 ALA B CA 1
ATOM 3778 C C . ALA B 1 169 ? -11.172 -14.531 -11.508 1 97.88 169 ALA B C 1
ATOM 3780 O O . ALA B 1 169 ? -11.898 -14.781 -10.547 1 97.88 169 ALA B O 1
ATOM 3781 N N . LYS B 1 170 ? -11.492 -14.844 -12.75 1 97.88 170 LYS B N 1
ATOM 3782 C CA . LYS B 1 170 ? -12.82 -15.359 -13.094 1 97.88 170 LYS B CA 1
ATOM 3783 C C . LYS B 1 170 ? -13.062 -16.719 -12.445 1 97.88 170 LYS B C 1
ATOM 3785 O O . LYS B 1 170 ? -14.094 -16.922 -11.797 1 97.88 170 LYS B O 1
ATOM 3790 N N . ASN B 1 171 ? -12.117 -17.641 -12.633 1 98.5 171 ASN B N 1
ATOM 3791 C CA . ASN B 1 171 ? -12.281 -19 -12.117 1 98.5 171 ASN B CA 1
ATOM 3792 C C . ASN B 1 171 ? -12.258 -19.031 -10.594 1 98.5 171 ASN B C 1
ATOM 3794 O O . ASN B 1 171 ? -12.93 -19.859 -9.977 1 98.5 171 ASN B O 1
ATOM 3798 N N . SER B 1 172 ? -11.469 -18.141 -9.984 1 98.12 172 SER B N 1
ATOM 3799 C CA . SER B 1 172 ? -11.484 -18.031 -8.531 1 98.12 172 SER B CA 1
ATOM 3800 C C . SER B 1 172 ? -12.852 -17.609 -8.016 1 98.12 172 SER B C 1
ATOM 3802 O O . SER B 1 172 ? -13.344 -18.172 -7.027 1 98.12 172 SER B O 1
ATOM 3804 N N . ARG B 1 173 ? -13.438 -16.594 -8.664 1 97.12 173 ARG B N 1
ATOM 3805 C CA . ARG B 1 173 ? -14.789 -16.203 -8.273 1 97.12 173 ARG B CA 1
ATOM 3806 C C . ARG B 1 173 ? -15.758 -17.375 -8.391 1 97.12 173 ARG B C 1
ATOM 3808 O O . ARG B 1 173 ? -16.578 -17.594 -7.496 1 97.12 173 ARG B O 1
ATOM 3815 N N . GLU B 1 174 ? -15.656 -18.172 -9.461 1 97.75 174 GLU B N 1
ATOM 3816 C CA . GLU B 1 174 ? -16.531 -19.312 -9.672 1 97.75 174 GLU B CA 1
ATOM 3817 C C . GLU B 1 174 ? -16.359 -20.344 -8.562 1 97.75 174 GLU B C 1
ATOM 3819 O O . GLU B 1 174 ? -17.344 -20.891 -8.055 1 97.75 174 GLU B O 1
ATOM 3824 N N . VAL B 1 175 ? -15.125 -20.594 -8.227 1 97.69 175 VAL B N 1
ATOM 3825 C CA . VAL B 1 175 ? -14.836 -21.547 -7.156 1 97.69 175 VAL B CA 1
ATOM 3826 C C . VAL B 1 175 ? -15.422 -21.031 -5.844 1 97.69 175 VAL B C 1
ATOM 3828 O O . VAL B 1 175 ? -16.031 -21.797 -5.09 1 97.69 175 VAL B O 1
ATOM 3831 N N . LEU B 1 176 ? -15.258 -19.719 -5.555 1 95.5 176 LEU B N 1
ATOM 3832 C CA . LEU B 1 176 ? -15.812 -19.141 -4.34 1 95.5 176 LEU B CA 1
ATOM 3833 C C . LEU B 1 176 ? -17.328 -19.266 -4.316 1 95.5 176 LEU B C 1
ATOM 3835 O O . LEU B 1 176 ? -17.906 -19.75 -3.34 1 95.5 176 LEU B O 1
ATOM 3839 N N . GLU B 1 177 ? -17.969 -18.938 -5.391 1 94.31 177 GLU B N 1
ATOM 3840 C CA . GLU B 1 177 ? -19.422 -18.969 -5.469 1 94.31 177 GLU B CA 1
ATOM 3841 C C . GLU B 1 177 ? -19.953 -20.391 -5.348 1 94.31 177 GLU B C 1
ATOM 3843 O O . GLU B 1 177 ? -20.938 -20.641 -4.656 1 94.31 177 GLU B O 1
ATOM 3848 N N . SER B 1 178 ? -19.266 -21.297 -5.973 1 95.44 178 SER B N 1
ATOM 3849 C CA . SER B 1 178 ? -19.688 -22.703 -5.938 1 95.44 178 SER B CA 1
ATOM 3850 C C . SER B 1 178 ? -19.531 -23.281 -4.535 1 95.44 178 SER B C 1
ATOM 3852 O O . SER B 1 178 ? -20.125 -24.312 -4.223 1 95.44 178 SER B O 1
ATOM 3854 N N . ASN B 1 179 ? -18.781 -22.625 -3.691 1 93.19 179 ASN B N 1
ATOM 3855 C CA . ASN B 1 179 ? -18.578 -23.094 -2.32 1 93.19 179 ASN B CA 1
ATOM 3856 C C . ASN B 1 179 ? -19.328 -22.203 -1.32 1 93.19 179 ASN B C 1
ATOM 3858 O O . ASN B 1 179 ? -19.047 -22.266 -0.12 1 93.19 179 ASN B O 1
ATOM 3862 N N . GLY B 1 180 ? -20.141 -21.266 -1.798 1 89.69 180 GLY B N 1
ATOM 3863 C CA . GLY B 1 180 ? -21.047 -20.516 -0.941 1 89.69 180 GLY B CA 1
ATOM 3864 C C . GLY B 1 180 ? -20.531 -19.125 -0.599 1 89.69 180 GLY B C 1
ATOM 3865 O O . GLY B 1 180 ? -21.156 -18.422 0.197 1 89.69 180 GLY B O 1
ATOM 3866 N N . TYR B 1 181 ? -19.438 -18.781 -1.17 1 90.06 181 TYR B N 1
ATOM 3867 C CA . TYR B 1 181 ? -18.891 -17.453 -0.919 1 90.06 181 TYR B CA 1
ATOM 3868 C C . TYR B 1 181 ? -19.219 -16.516 -2.062 1 90.06 181 TYR B C 1
ATOM 3870 O O . TYR B 1 181 ? -18.375 -16.234 -2.922 1 90.06 181 TYR B O 1
ATOM 3878 N N . THR B 1 182 ? -20.391 -15.859 -1.982 1 88.31 182 THR B N 1
ATOM 3879 C CA . THR B 1 182 ? -20.922 -15.148 -3.139 1 88.31 182 THR B CA 1
ATOM 3880 C C . THR B 1 182 ? -20.688 -13.648 -3.006 1 88.31 182 THR B C 1
ATOM 3882 O O . THR B 1 182 ? -20.781 -12.914 -3.99 1 88.31 182 THR B O 1
ATOM 3885 N N . SER B 1 183 ? -20.453 -13.188 -1.816 1 82.56 183 SER B N 1
ATOM 3886 C CA . SER B 1 183 ? -20.312 -11.758 -1.592 1 82.56 183 SER B CA 1
ATOM 3887 C C . SER B 1 183 ? -19.188 -11.461 -0.614 1 82.56 183 SER B C 1
ATOM 3889 O O . SER B 1 183 ? -19.422 -10.914 0.469 1 82.56 183 SER B O 1
ATOM 3891 N N . PRO B 1 184 ? -18 -11.758 -1.114 1 85.69 184 PRO B N 1
ATOM 3892 C CA . PRO B 1 184 ? -16.906 -11.406 -0.214 1 85.69 184 PRO B CA 1
ATOM 3893 C C . PRO B 1 184 ? -16.797 -9.906 0.037 1 85.69 184 PRO B C 1
ATOM 3895 O O . PRO B 1 184 ? -17.031 -9.102 -0.871 1 85.69 184 PRO B O 1
ATOM 3898 N N . TYR B 1 185 ? -16.484 -9.539 1.281 1 79.69 185 TYR B N 1
ATOM 3899 C CA . TYR B 1 185 ? -16.281 -8.141 1.645 1 79.69 185 TYR B CA 1
ATOM 3900 C C . TYR B 1 185 ? -14.961 -7.621 1.076 1 79.69 185 TYR B C 1
ATOM 3902 O O . TYR B 1 185 ? -14.906 -6.5 0.559 1 79.69 185 TYR B O 1
ATOM 3910 N N . SER B 1 186 ? -13.992 -8.469 1.165 1 86.88 186 SER B N 1
ATOM 3911 C CA . SER B 1 186 ? -12.672 -8.125 0.657 1 86.88 186 SER B CA 1
ATOM 3912 C C . SER B 1 186 ? -11.992 -9.336 0.026 1 86.88 186 SER B C 1
ATOM 3914 O O . SER B 1 186 ? -12.281 -10.477 0.388 1 86.88 186 SER B O 1
ATOM 3916 N N . ILE B 1 187 ? -11.188 -9.078 -0.927 1 92.88 187 ILE B N 1
ATOM 3917 C CA . ILE B 1 187 ? -10.336 -10.086 -1.547 1 92.88 187 ILE B CA 1
ATOM 3918 C C . ILE B 1 187 ? -8.883 -9.625 -1.521 1 92.88 187 ILE B C 1
ATOM 3920 O O . ILE B 1 187 ? -8.539 -8.609 -2.135 1 92.88 187 ILE B O 1
ATOM 3924 N N . VAL B 1 188 ? -8.078 -10.273 -0.72 1 95.38 188 VAL B N 1
ATOM 3925 C CA . VAL B 1 188 ? -6.641 -10.031 -0.732 1 95.38 188 VAL B CA 1
ATOM 3926 C C . VAL B 1 188 ? -5.98 -10.891 -1.81 1 95.38 188 VAL B C 1
ATOM 3928 O O . VAL B 1 188 ? -6.074 -12.117 -1.775 1 95.38 188 VAL B O 1
ATOM 3931 N N . VAL B 1 189 ? -5.336 -10.266 -2.719 1 97.56 189 VAL B N 1
ATOM 3932 C CA . VAL B 1 189 ? -4.723 -10.969 -3.844 1 97.56 189 VAL B CA 1
ATOM 3933 C C . VAL B 1 189 ? -3.211 -11.062 -3.633 1 97.56 189 VAL B C 1
ATOM 3935 O O . VAL B 1 189 ? -2.506 -10.055 -3.676 1 97.56 189 VAL B O 1
ATOM 3938 N N . ALA B 1 190 ? -2.762 -12.258 -3.389 1 98.31 190 ALA B N 1
ATOM 3939 C CA . ALA B 1 190 ? -1.328 -12.539 -3.344 1 98.31 190 ALA B CA 1
ATOM 3940 C C . ALA B 1 190 ? -0.833 -13.086 -4.676 1 98.31 190 ALA B C 1
ATOM 3942 O O . ALA B 1 190 ? -1.356 -14.086 -5.176 1 98.31 190 ALA B O 1
ATOM 3943 N N . GLN B 1 191 ? 0.113 -12.469 -5.25 1 97.56 191 GLN B N 1
ATOM 3944 C CA . GLN B 1 191 ? 0.617 -12.789 -6.582 1 97.56 191 GLN B CA 1
ATOM 3945 C C . GLN B 1 191 ? 2.088 -12.406 -6.719 1 97.56 191 GLN B C 1
ATOM 3947 O O . GLN B 1 191 ? 2.637 -11.711 -5.863 1 97.56 191 GLN B O 1
ATOM 3952 N N . ASP B 1 192 ? 2.746 -12.992 -7.715 1 97.44 192 ASP B N 1
ATOM 3953 C CA . ASP B 1 192 ? 4.047 -12.492 -8.141 1 97.44 192 ASP B CA 1
ATOM 3954 C C . ASP B 1 192 ? 4.078 -10.961 -8.109 1 97.44 192 ASP B C 1
ATOM 3956 O O . ASP B 1 192 ? 3.229 -10.305 -8.719 1 97.44 192 ASP B O 1
ATOM 3960 N N . PRO B 1 193 ? 5.07 -10.383 -7.375 1 97.94 193 PRO B N 1
ATOM 3961 C CA . PRO B 1 193 ? 5.105 -8.93 -7.227 1 97.94 193 PRO B CA 1
ATOM 3962 C C . PRO B 1 193 ? 5.098 -8.195 -8.562 1 97.94 193 PRO B C 1
ATOM 3964 O O . PRO B 1 193 ? 4.613 -7.066 -8.656 1 97.94 193 PRO B O 1
ATOM 3967 N N . THR B 1 194 ? 5.57 -8.797 -9.656 1 97.69 194 THR B N 1
ATOM 3968 C CA . THR B 1 194 ? 5.684 -8.109 -10.938 1 97.69 194 THR B CA 1
ATOM 3969 C C . THR B 1 194 ? 4.336 -8.07 -11.648 1 97.69 194 THR B C 1
ATOM 3971 O O . THR B 1 194 ? 4.184 -7.387 -12.664 1 97.69 194 THR B O 1
ATOM 3974 N N . MET B 1 195 ? 3.332 -8.742 -11.078 1 96.88 195 MET B N 1
ATOM 3975 C CA . MET B 1 195 ? 2.037 -8.828 -11.75 1 96.88 195 MET B CA 1
ATOM 3976 C C . MET B 1 195 ? 0.905 -8.484 -10.781 1 96.88 195 MET B C 1
ATOM 3978 O O . MET B 1 195 ? -0.27 -8.609 -11.133 1 96.88 195 MET B O 1
ATOM 3982 N N . CYS B 1 196 ? 1.236 -8.125 -9.641 1 97.88 196 CYS B N 1
ATOM 3983 C CA . CYS B 1 196 ? 0.253 -8.07 -8.57 1 97.88 196 CYS B CA 1
ATOM 3984 C C . CYS B 1 196 ? -0.808 -7.016 -8.852 1 97.88 196 CYS B C 1
ATOM 3986 O O . CYS B 1 196 ? -2.004 -7.281 -8.734 1 97.88 196 CYS B O 1
ATOM 3988 N N . ARG B 1 197 ? -0.399 -5.844 -9.289 1 97.88 197 ARG B N 1
ATOM 3989 C CA . ARG B 1 197 ? -1.351 -4.77 -9.57 1 97.88 197 ARG B CA 1
ATOM 3990 C C . ARG B 1 197 ? -2.301 -5.16 -10.695 1 97.88 197 ARG B C 1
ATOM 3992 O O . ARG B 1 197 ? -3.502 -4.902 -10.625 1 97.88 197 ARG B O 1
ATOM 3999 N N . ARG B 1 198 ? -1.765 -5.734 -11.773 1 97.75 198 ARG B N 1
ATOM 4000 C CA . ARG B 1 198 ? -2.607 -6.168 -12.883 1 97.75 198 ARG B CA 1
ATOM 4001 C C . ARG B 1 198 ? -3.613 -7.219 -12.422 1 97.75 198 ARG B C 1
ATOM 4003 O O . ARG B 1 198 ? -4.77 -7.207 -12.852 1 97.75 198 ARG B O 1
ATOM 4010 N N . THR B 1 199 ? -3.148 -8.148 -11.547 1 97.94 199 THR B N 1
ATOM 4011 C CA . THR B 1 199 ? -4.031 -9.195 -11.047 1 97.94 199 THR B CA 1
ATOM 4012 C C . THR B 1 199 ? -5.152 -8.594 -10.203 1 97.94 199 THR B C 1
ATOM 4014 O O . THR B 1 199 ? -6.309 -9.016 -10.305 1 97.94 199 THR B O 1
ATOM 4017 N N . VAL B 1 200 ? -4.844 -7.625 -9.406 1 97.06 200 VAL B N 1
ATOM 4018 C CA . VAL B 1 200 ? -5.852 -6.902 -8.633 1 97.06 200 VAL B CA 1
ATOM 4019 C C . VAL B 1 200 ? -6.879 -6.285 -9.586 1 97.06 200 VAL B C 1
ATOM 4021 O O . VAL B 1 200 ? -8.086 -6.379 -9.344 1 97.06 200 VAL B O 1
ATOM 4024 N N . ALA B 1 201 ? -6.395 -5.676 -10.688 1 97.25 201 ALA B N 1
ATOM 4025 C CA . ALA B 1 201 ? -7.281 -5.062 -11.672 1 97.25 201 ALA B CA 1
ATOM 4026 C C . ALA B 1 201 ? -8.164 -6.113 -12.344 1 97.25 201 ALA B C 1
ATOM 4028 O O . ALA B 1 201 ? -9.312 -5.832 -12.703 1 97.25 201 ALA B O 1
ATOM 4029 N N . ALA B 1 202 ? -7.621 -7.328 -12.539 1 97.88 202 ALA B N 1
ATOM 4030 C CA . ALA B 1 202 ? -8.414 -8.414 -13.102 1 97.88 202 ALA B CA 1
ATOM 4031 C C . ALA B 1 202 ? -9.555 -8.805 -12.156 1 97.88 202 ALA B C 1
ATOM 4033 O O . ALA B 1 202 ? -10.688 -9 -12.594 1 97.88 202 ALA B O 1
ATOM 4034 N N . PHE B 1 203 ? -9.234 -8.906 -10.883 1 96.69 203 PHE B N 1
ATOM 4035 C CA . PHE B 1 203 ? -10.266 -9.234 -9.898 1 96.69 203 PHE B CA 1
ATOM 4036 C C . PHE B 1 203 ? -11.305 -8.125 -9.82 1 96.69 203 PHE B C 1
ATOM 4038 O O . PHE B 1 203 ? -12.5 -8.398 -9.695 1 96.69 203 PHE B O 1
ATOM 4045 N N . ALA B 1 204 ? -10.836 -6.898 -9.875 1 93.5 204 ALA B N 1
ATOM 4046 C CA . ALA B 1 204 ? -11.773 -5.777 -9.875 1 93.5 204 ALA B CA 1
ATOM 4047 C C . ALA B 1 204 ? -12.727 -5.855 -11.062 1 93.5 204 ALA B C 1
ATOM 4049 O O . ALA B 1 204 ? -13.922 -5.609 -10.922 1 93.5 204 ALA B O 1
ATOM 4050 N N . GLN B 1 205 ? -12.195 -6.184 -12.203 1 95.19 205 GLN B N 1
ATOM 4051 C CA . GLN B 1 205 ? -13 -6.297 -13.414 1 95.19 205 GLN B CA 1
ATOM 4052 C C . GLN B 1 205 ? -14.07 -7.379 -13.266 1 95.19 205 GLN B C 1
ATOM 4054 O O . GLN B 1 205 ? -15.219 -7.184 -13.664 1 95.19 205 GLN B O 1
ATOM 4059 N N . VAL B 1 206 ? -13.734 -8.5 -12.688 1 95.81 206 VAL B N 1
ATOM 4060 C CA . VAL B 1 206 ? -14.609 -9.656 -12.555 1 95.81 206 VAL B CA 1
ATOM 4061 C C . VAL B 1 206 ? -15.781 -9.32 -11.648 1 95.81 206 VAL B C 1
ATOM 4063 O O . VAL B 1 206 ? -16.891 -9.828 -11.836 1 95.81 206 VAL B O 1
ATOM 4066 N N . TYR B 1 207 ? -15.586 -8.422 -10.742 1 91.81 207 TYR B N 1
ATOM 4067 C CA . TYR B 1 207 ? -16.641 -8.109 -9.781 1 91.81 207 TYR B CA 1
ATOM 4068 C C . TYR B 1 207 ? -17.328 -6.793 -10.133 1 91.81 207 TYR B C 1
ATOM 4070 O O . TYR B 1 207 ? -18.109 -6.262 -9.336 1 91.81 207 TYR B O 1
ATOM 4078 N N . GLU B 1 208 ? -17.031 -6.25 -11.32 1 87.56 208 GLU B N 1
ATOM 4079 C CA . GLU B 1 208 ? -17.625 -4.996 -11.75 1 87.56 208 GLU B CA 1
ATOM 4080 C C . GLU B 1 208 ? -19.156 -5.121 -11.867 1 87.56 208 GLU B C 1
ATOM 4082 O O . GLU B 1 208 ? -19.875 -4.121 -11.797 1 87.56 208 GLU B O 1
ATOM 4087 N N . ASP B 1 209 ? -19.625 -6.328 -12.117 1 86.81 209 ASP B N 1
ATOM 4088 C CA . ASP B 1 209 ? -21.047 -6.574 -12.273 1 86.81 209 ASP B CA 1
ATOM 4089 C C . ASP B 1 209 ? -21.781 -6.398 -10.945 1 86.81 209 ASP B C 1
ATOM 4091 O O . ASP B 1 209 ? -23.016 -6.281 -10.922 1 86.81 209 ASP B O 1
ATOM 4095 N N . LYS B 1 210 ? -21.109 -6.484 -9.891 1 80.12 210 LYS B N 1
ATOM 4096 C CA . LYS B 1 210 ? -21.703 -6.285 -8.57 1 80.12 210 LYS B CA 1
ATOM 4097 C C . LYS B 1 210 ? -21.609 -4.824 -8.141 1 80.12 210 LYS B C 1
ATOM 4099 O O . LYS B 1 210 ? -21.016 -4.512 -7.105 1 80.12 210 LYS B O 1
ATOM 4104 N N . LYS B 1 211 ? -22.203 -3.965 -8.953 1 65.25 211 LYS B N 1
ATOM 4105 C CA . LYS B 1 211 ? -22.141 -2.529 -8.688 1 65.25 211 LYS B CA 1
ATOM 4106 C C . LYS B 1 211 ? -22.656 -2.207 -7.285 1 65.25 211 LYS B C 1
ATOM 4108 O O . LYS B 1 211 ? -23.719 -2.688 -6.883 1 65.25 211 LYS B O 1
ATOM 4113 N N . GLY B 1 212 ? -21.875 -1.563 -6.52 1 64.69 212 GLY B N 1
ATOM 4114 C CA . GLY B 1 212 ? -22.266 -1.157 -5.176 1 64.69 212 GLY B CA 1
ATOM 4115 C C . GLY B 1 212 ? -21.984 -2.219 -4.129 1 64.69 212 GLY B C 1
ATOM 4116 O O . GLY B 1 212 ? -22.062 -1.953 -2.93 1 64.69 212 GLY B O 1
ATOM 4117 N N . GLU B 1 213 ? -21.672 -3.488 -4.637 1 73.69 213 GLU B N 1
ATOM 4118 C CA . GLU B 1 213 ? -21.391 -4.562 -3.684 1 73.69 213 GLU B CA 1
ATOM 4119 C C . GLU B 1 213 ? -20.078 -5.258 -4 1 73.69 213 GLU B C 1
ATOM 4121 O O . GLU B 1 213 ? -19.828 -6.375 -3.543 1 73.69 213 GLU B O 1
ATOM 4126 N N . ALA B 1 214 ? -19.312 -4.625 -4.781 1 82.69 214 ALA B N 1
ATOM 4127 C CA . ALA B 1 214 ? -18.031 -5.238 -5.133 1 82.69 214 ALA B CA 1
ATOM 4128 C C . ALA B 1 214 ? -17.094 -5.262 -3.934 1 82.69 214 ALA B C 1
ATOM 4130 O O . ALA B 1 214 ? -17.094 -4.336 -3.121 1 82.69 214 ALA B O 1
ATOM 4131 N N . PRO B 1 215 ? -16.375 -6.32 -3.77 1 86.12 215 PRO B N 1
ATOM 4132 C CA . PRO B 1 215 ? -15.414 -6.379 -2.664 1 86.12 215 PRO B CA 1
ATOM 4133 C C . PRO B 1 215 ? -14.258 -5.391 -2.826 1 86.12 215 PRO B C 1
ATOM 4135 O O . PRO B 1 215 ? -13.914 -5.02 -3.951 1 86.12 215 PRO B O 1
ATOM 4138 N N . VAL B 1 216 ? -13.781 -4.938 -1.728 1 84.31 216 VAL B N 1
ATOM 4139 C CA . VAL B 1 216 ? -12.5 -4.246 -1.755 1 84.31 216 VAL B CA 1
ATOM 4140 C C . VAL B 1 216 ? -11.391 -5.227 -2.141 1 84.31 216 VAL B C 1
ATOM 4142 O O . VAL B 1 216 ? -11.25 -6.285 -1.521 1 84.31 216 VAL B O 1
ATOM 4145 N N . VAL B 1 217 ? -10.672 -4.977 -3.186 1 91.19 217 VAL B N 1
ATOM 4146 C CA . VAL B 1 217 ? -9.586 -5.844 -3.617 1 91.19 217 VAL B CA 1
ATOM 4147 C C . VAL B 1 217 ? -8.242 -5.242 -3.203 1 91.19 217 VAL B C 1
ATOM 4149 O O . VAL B 1 217 ? -7.957 -4.082 -3.514 1 91.19 217 VAL B O 1
ATOM 4152 N N . VAL B 1 218 ? -7.453 -6.004 -2.486 1 92.25 218 VAL B N 1
ATOM 4153 C CA . VAL B 1 218 ? -6.215 -5.508 -1.894 1 92.25 218 VAL B CA 1
ATOM 4154 C C . VAL B 1 218 ? -5.027 -6.293 -2.439 1 92.25 218 VAL B C 1
ATOM 4156 O O . VAL B 1 218 ? -5.102 -7.516 -2.59 1 92.25 218 VAL B O 1
ATOM 4159 N N . SER B 1 219 ? -3.943 -5.594 -2.68 1 96.19 219 SER B N 1
ATOM 4160 C CA . SER B 1 219 ? -2.738 -6.18 -3.26 1 96.19 219 SER B CA 1
ATOM 4161 C C . SER B 1 219 ? -1.787 -6.676 -2.176 1 96.19 219 SER B C 1
ATOM 4163 O O . SER B 1 219 ? -1.461 -5.938 -1.244 1 96.19 219 SER B O 1
ATOM 4165 N N . TRP B 1 220 ? -1.336 -7.902 -2.299 1 97.5 220 TRP B N 1
ATOM 4166 C CA . TRP B 1 220 ? -0.379 -8.492 -1.371 1 97.5 220 TRP B CA 1
ATOM 4167 C C . TRP B 1 220 ? 0.732 -9.219 -2.123 1 97.5 220 TRP B C 1
ATOM 4169 O O . TRP B 1 220 ? 0.746 -10.453 -2.188 1 97.5 220 TRP B O 1
ATOM 4179 N N . PRO B 1 221 ? 1.749 -8.453 -2.574 1 97.75 221 PRO B N 1
ATOM 4180 C CA . PRO B 1 221 ? 2.873 -9.07 -3.283 1 97.75 221 PRO B CA 1
ATOM 4181 C C . PRO B 1 221 ? 3.832 -9.805 -2.346 1 97.75 221 PRO B C 1
ATOM 4183 O O . PRO B 1 221 ? 4.707 -10.539 -2.807 1 97.75 221 PRO B O 1
ATOM 4186 N N . THR B 1 222 ? 3.74 -9.656 -1.047 1 96.44 222 THR B N 1
ATOM 4187 C CA . THR B 1 222 ? 4.516 -10.258 0.03 1 96.44 222 THR B CA 1
ATOM 4188 C C . THR B 1 222 ? 5.898 -9.617 0.126 1 96.44 222 THR B C 1
ATOM 4190 O O . THR B 1 222 ? 6.594 -9.781 1.13 1 96.44 222 THR B O 1
ATOM 4193 N N . PHE B 1 223 ? 6.418 -8.984 -0.897 1 95.12 223 PHE B N 1
ATOM 4194 C CA . PHE B 1 223 ? 7.598 -8.125 -0.904 1 95.12 223 PHE B CA 1
ATOM 4195 C C . PHE B 1 223 ? 7.621 -7.246 -2.148 1 95.12 223 PHE B C 1
ATOM 4197 O O . PHE B 1 223 ? 6.914 -7.516 -3.121 1 95.12 223 PHE B O 1
ATOM 4204 N N . VAL B 1 224 ? 8.312 -6.184 -2.07 1 95.75 224 VAL B N 1
ATOM 4205 C CA . VAL B 1 224 ? 8.539 -5.328 -3.227 1 95.75 224 VAL B CA 1
ATOM 4206 C C . VAL B 1 224 ? 9.984 -5.48 -3.707 1 95.75 224 VAL B C 1
ATOM 4208 O O . VAL B 1 224 ? 10.922 -5.074 -3.018 1 95.75 224 VAL B O 1
ATOM 4211 N N . PRO B 1 225 ? 10.18 -6.082 -4.898 1 96.81 225 PRO B N 1
ATOM 4212 C CA . PRO B 1 225 ? 11.555 -6.223 -5.379 1 96.81 225 PRO B CA 1
ATOM 4213 C C . PRO B 1 225 ? 12.242 -4.875 -5.586 1 96.81 225 PRO B C 1
ATOM 4215 O O . PRO B 1 225 ? 11.641 -3.947 -6.129 1 96.81 225 PRO B O 1
ATOM 4218 N N . LYS B 1 226 ? 13.414 -4.793 -5.109 1 94.62 226 LYS B N 1
ATOM 4219 C CA . LYS B 1 226 ? 14.289 -3.643 -5.348 1 94.62 226 LYS B CA 1
ATOM 4220 C C . LYS B 1 226 ? 15.633 -4.078 -5.922 1 94.62 226 LYS B C 1
ATOM 4222 O O . LYS B 1 226 ? 16.094 -5.195 -5.664 1 94.62 226 LYS B O 1
ATOM 4227 N N . VAL B 1 227 ? 16.172 -3.213 -6.707 1 95.88 227 VAL B N 1
ATOM 4228 C CA . VAL B 1 227 ? 17.5 -3.514 -7.25 1 95.88 227 VAL B CA 1
ATOM 4229 C C . VAL B 1 227 ? 18.469 -2.406 -6.867 1 95.88 227 VAL B C 1
ATOM 4231 O O . VAL B 1 227 ? 18.062 -1.3 -6.508 1 95.88 227 VAL B O 1
ATOM 4234 N N . ALA B 1 228 ? 19.703 -2.717 -6.848 1 92.81 228 ALA B N 1
ATOM 4235 C CA . ALA B 1 228 ? 20.812 -1.806 -6.637 1 92.81 228 ALA B CA 1
ATOM 4236 C C . ALA B 1 228 ? 21.969 -2.121 -7.59 1 92.81 228 ALA B C 1
ATOM 4238 O O . ALA B 1 228 ? 21.984 -3.186 -8.219 1 92.81 228 ALA B O 1
ATOM 4239 N N . SER B 1 229 ? 22.812 -1.122 -7.727 1 92.81 229 SER B N 1
ATOM 4240 C CA . SER B 1 229 ? 24.016 -1.324 -8.531 1 92.81 229 SER B CA 1
ATOM 4241 C C . SER B 1 229 ? 25 -2.273 -7.84 1 92.81 229 SER B C 1
ATOM 4243 O O . SER B 1 229 ? 25.188 -2.197 -6.625 1 92.81 229 SER B O 1
ATOM 4245 N N . LYS B 1 230 ? 25.562 -3.137 -8.586 1 91.38 230 LYS B N 1
ATOM 4246 C CA . LYS B 1 230 ? 26.703 -3.887 -8.07 1 91.38 230 LYS B CA 1
ATOM 4247 C C . LYS B 1 230 ? 27.906 -2.979 -7.848 1 91.38 230 LYS B C 1
ATOM 4249 O O . LYS B 1 230 ? 27.859 -1.79 -8.172 1 91.38 230 LYS B O 1
ATOM 4254 N N . GLU B 1 231 ? 28.891 -3.488 -7.289 1 86.19 231 GLU B N 1
ATOM 4255 C CA . GLU B 1 231 ? 30.109 -2.725 -7.039 1 86.19 231 GLU B CA 1
ATOM 4256 C C . GLU B 1 231 ? 30.719 -2.217 -8.344 1 86.19 231 GLU B C 1
ATOM 4258 O O . GLU B 1 231 ? 30.578 -2.85 -9.391 1 86.19 231 GLU B O 1
ATOM 4263 N N . SER B 1 232 ? 31.422 -1.109 -8.172 1 80.62 232 SER B N 1
ATOM 4264 C CA . SER B 1 232 ? 31.969 -0.404 -9.328 1 80.62 232 SER B CA 1
ATOM 4265 C C . SER B 1 232 ? 32.844 -1.318 -10.172 1 80.62 232 SER B C 1
ATOM 4267 O O . SER B 1 232 ? 32.844 -1.253 -11.398 1 80.62 232 SER B O 1
ATOM 4269 N N . THR B 1 233 ? 33.562 -2.104 -9.477 1 78.38 233 THR B N 1
ATOM 4270 C CA . THR B 1 233 ? 34.5 -2.982 -10.195 1 78.38 233 THR B CA 1
ATOM 4271 C C . THR B 1 233 ? 33.75 -3.908 -11.141 1 78.38 233 THR B C 1
ATOM 4273 O O . THR B 1 233 ? 34.219 -4.195 -12.242 1 78.38 233 THR B O 1
ATOM 4276 N N . PHE B 1 234 ? 32.562 -4.289 -10.734 1 77.81 234 PHE B N 1
ATOM 4277 C CA . PHE B 1 234 ? 31.734 -5.176 -11.547 1 77.81 234 PHE B CA 1
ATOM 4278 C C . PHE B 1 234 ? 31.078 -4.402 -12.688 1 77.81 234 PHE B C 1
ATOM 4280 O O . PHE B 1 234 ? 30.953 -4.91 -13.805 1 77.81 234 PHE B O 1
ATOM 4287 N N . VAL B 1 235 ? 30.75 -3.23 -12.383 1 81.31 235 VAL B N 1
ATOM 4288 C CA . VAL B 1 235 ? 30.078 -2.391 -13.367 1 81.31 235 VAL B CA 1
ATOM 4289 C C . VAL B 1 235 ? 31.031 -2.092 -14.523 1 81.31 235 VAL B C 1
ATOM 4291 O O . VAL B 1 235 ? 30.625 -2.127 -15.688 1 81.31 235 VAL B O 1
ATOM 4294 N N . GLU B 1 236 ? 32.25 -1.853 -14.219 1 81.25 236 GLU B N 1
ATOM 4295 C CA . GLU B 1 236 ? 33.25 -1.496 -15.227 1 81.25 236 GLU B CA 1
ATOM 4296 C C . GLU B 1 236 ? 33.531 -2.662 -16.172 1 81.25 236 GLU B C 1
ATOM 4298 O O . GLU B 1 236 ? 33.906 -2.457 -17.312 1 81.25 236 GLU B O 1
ATOM 4303 N N . GLN B 1 237 ? 33.281 -3.842 -15.656 1 81.12 237 GLN B N 1
ATOM 4304 C CA . GLN B 1 237 ? 33.562 -5.035 -16.438 1 81.12 237 GLN B CA 1
ATOM 4305 C C . GLN B 1 237 ? 32.312 -5.641 -17.031 1 81.12 237 GLN B C 1
ATOM 4307 O O . GLN B 1 237 ? 32.375 -6.664 -17.719 1 81.12 237 GLN B O 1
ATOM 4312 N N . ALA B 1 238 ? 31.234 -4.965 -16.781 1 83 238 ALA B N 1
ATOM 4313 C CA . ALA B 1 238 ? 29.953 -5.574 -17.141 1 83 238 ALA B CA 1
ATOM 4314 C C . ALA B 1 238 ? 29.719 -5.5 -18.641 1 83 238 ALA B C 1
ATOM 4316 O O . ALA B 1 238 ? 30.125 -4.539 -19.297 1 83 238 ALA B O 1
ATOM 4317 N N . SER B 1 239 ? 29 -6.539 -19.156 1 84.88 239 SER B N 1
ATOM 4318 C CA . SER B 1 239 ? 28.688 -6.641 -20.578 1 84.88 239 SER B CA 1
ATOM 4319 C C . SER B 1 239 ? 27.281 -6.145 -20.875 1 84.88 239 SER B C 1
ATOM 4321 O O . SER B 1 239 ? 26.922 -5.93 -22.047 1 84.88 239 SER B O 1
ATOM 4323 N N . SER B 1 240 ? 26.516 -6.078 -19.922 1 89.31 240 SER B N 1
ATOM 4324 C CA . SER B 1 240 ? 25.141 -5.625 -20.078 1 89.31 240 SER B CA 1
ATOM 4325 C C . SER B 1 240 ? 24.672 -4.852 -18.844 1 89.31 240 SER B C 1
ATOM 4327 O O . SER B 1 240 ? 25.266 -4.965 -17.781 1 89.31 240 SER B O 1
ATOM 4329 N N . LEU B 1 241 ? 23.688 -4.125 -19.047 1 91.81 241 LEU B N 1
ATOM 4330 C CA . LEU B 1 241 ? 23.125 -3.328 -17.969 1 91.81 241 LEU B CA 1
ATOM 4331 C C . LEU B 1 241 ? 22.641 -4.223 -16.828 1 91.81 241 LEU B C 1
ATOM 4333 O O . LEU B 1 241 ? 22.875 -3.932 -15.656 1 91.81 241 LEU B O 1
ATOM 4337 N N . THR B 1 242 ? 21.953 -5.332 -17.141 1 93.94 242 THR B N 1
ATOM 4338 C CA . THR B 1 242 ? 21.359 -6.203 -16.141 1 93.94 242 THR B CA 1
ATOM 4339 C C . THR B 1 242 ? 22.453 -6.875 -15.305 1 93.94 242 THR B C 1
ATOM 4341 O O . THR B 1 242 ? 22.234 -7.203 -14.133 1 93.94 242 THR B O 1
ATOM 4344 N N . SER B 1 243 ? 23.625 -7.008 -15.898 1 92.94 243 SER B N 1
ATOM 4345 C CA . SER B 1 243 ? 24.734 -7.621 -15.172 1 92.94 243 SER B CA 1
ATOM 4346 C C . SER B 1 243 ? 25.297 -6.676 -14.117 1 92.94 243 SER B C 1
ATOM 4348 O O . SER B 1 243 ? 26.062 -7.09 -13.25 1 92.94 243 SER B O 1
ATOM 4350 N N . CYS B 1 244 ? 24.891 -5.449 -14.227 1 94.75 244 CYS B N 1
ATOM 4351 C CA . CYS B 1 244 ? 25.375 -4.445 -13.281 1 94.75 244 CYS B CA 1
ATOM 4352 C C . CYS B 1 244 ? 24.438 -4.34 -12.078 1 94.75 244 CYS B C 1
ATOM 4354 O O . CYS B 1 244 ? 24.734 -3.621 -11.125 1 94.75 244 CYS B O 1
ATOM 4356 N N . LEU B 1 245 ? 23.359 -5.051 -12.117 1 95.38 245 LEU B N 1
ATOM 4357 C CA . LEU B 1 245 ? 22.312 -4.891 -11.102 1 95.38 245 LEU B CA 1
ATOM 4358 C C . LEU B 1 245 ? 22.219 -6.129 -10.219 1 95.38 245 LEU B C 1
ATOM 4360 O O . LEU B 1 245 ? 22.547 -7.234 -10.656 1 95.38 245 LEU B O 1
ATOM 4364 N N . ARG B 1 246 ? 21.828 -5.918 -9.031 1 94.19 246 ARG B N 1
ATOM 4365 C CA . ARG B 1 246 ? 21.531 -6.988 -8.078 1 94.19 246 ARG B CA 1
ATOM 4366 C C . ARG B 1 246 ? 20.234 -6.703 -7.316 1 94.19 246 ARG B C 1
ATOM 4368 O O . ARG B 1 246 ? 19.859 -5.543 -7.152 1 94.19 246 ARG B O 1
ATOM 4375 N N . PHE B 1 247 ? 19.531 -7.75 -6.887 1 95.06 247 PHE B N 1
ATOM 4376 C CA . PHE B 1 247 ? 18.391 -7.551 -6 1 95.06 247 PHE B CA 1
ATOM 4377 C C . PHE B 1 247 ? 18.844 -7.02 -4.645 1 95.06 247 PHE B C 1
ATOM 4379 O O . PHE B 1 247 ? 19.859 -7.477 -4.102 1 95.06 247 PHE B O 1
ATOM 4386 N N . ASP B 1 248 ? 18.188 -5.992 -4.277 1 91.62 248 ASP B N 1
ATOM 4387 C CA . ASP B 1 248 ? 18.438 -5.355 -2.992 1 91.62 248 ASP B CA 1
ATOM 4388 C C . ASP B 1 248 ? 17.297 -5.621 -2.01 1 91.62 248 ASP B C 1
ATOM 4390 O O . ASP B 1 248 ? 16.422 -4.773 -1.822 1 91.62 248 ASP B O 1
ATOM 4394 N N . LEU B 1 249 ? 17.281 -6.766 -1.392 1 88.38 249 LEU B N 1
ATOM 4395 C CA . LEU B 1 249 ? 16.266 -7.195 -0.432 1 88.38 249 LEU B CA 1
ATOM 4396 C C . LEU B 1 249 ? 16.891 -7.457 0.935 1 88.38 249 LEU B C 1
ATOM 4398 O O . LEU B 1 249 ? 17.469 -8.523 1.163 1 88.38 249 LEU B O 1
ATOM 4402 N N . SER B 1 250 ? 16.828 -6.434 1.784 1 77.38 250 SER B N 1
ATOM 4403 C CA . SER B 1 250 ? 17.453 -6.508 3.1 1 77.38 250 SER B CA 1
ATOM 4404 C C . SER B 1 250 ? 16.828 -7.605 3.949 1 77.38 250 SER B C 1
ATOM 4406 O O . SER B 1 250 ? 15.602 -7.758 3.971 1 77.38 250 SER B O 1
ATOM 4408 N N . GLY B 1 251 ? 17.641 -8.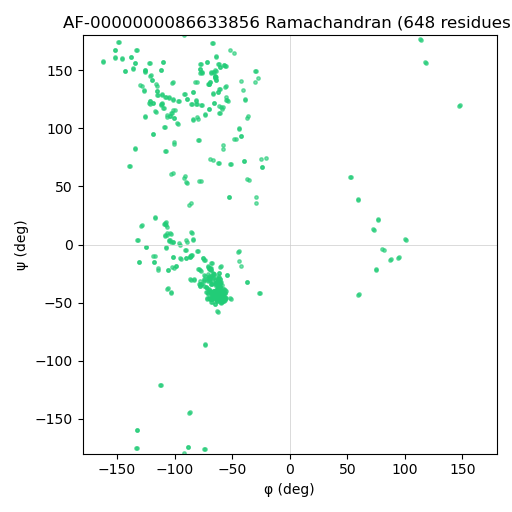43 4.547 1 75.88 251 GLY B N 1
ATOM 4409 C CA . GLY B 1 251 ? 17.203 -9.445 5.484 1 75.88 251 GLY B CA 1
ATOM 4410 C C . GLY B 1 251 ? 16.969 -10.797 4.836 1 75.88 251 GLY B C 1
ATOM 4411 O O . GLY B 1 251 ? 16.766 -11.797 5.527 1 75.88 251 GLY B O 1
ATOM 4412 N N . TRP B 1 252 ? 16.969 -10.789 3.492 1 86.31 252 TRP B N 1
ATOM 4413 C CA . TRP B 1 252 ? 16.766 -12.07 2.828 1 86.31 252 TRP B CA 1
ATOM 4414 C C . TRP B 1 252 ? 18.047 -12.875 2.771 1 86.31 252 TRP B C 1
ATOM 4416 O O . TRP B 1 252 ? 19.125 -12.328 2.502 1 86.31 252 TRP B O 1
ATOM 4426 N N . GLU B 1 253 ? 17.922 -14.133 2.986 1 85.19 253 GLU B N 1
ATOM 4427 C CA . GLU B 1 253 ? 19.047 -15.062 2.773 1 85.19 253 GLU B CA 1
ATOM 4428 C C . GLU B 1 253 ? 19.328 -15.25 1.286 1 85.19 253 GLU B C 1
ATOM 4430 O O . GLU B 1 253 ? 18.422 -15.086 0.454 1 85.19 253 GLU B O 1
ATOM 4435 N N . ASP B 1 254 ? 20.5 -15.633 0.987 1 82.88 254 ASP B N 1
ATOM 4436 C CA . ASP B 1 254 ? 20.906 -15.82 -0.4 1 82.88 254 ASP B CA 1
ATOM 4437 C C . ASP B 1 254 ? 20.078 -16.891 -1.085 1 82.88 254 ASP B C 1
ATOM 4439 O O . ASP B 1 254 ? 19.734 -16.781 -2.266 1 82.88 254 ASP B O 1
ATOM 4443 N N . SER B 1 255 ? 19.781 -17.938 -0.339 1 81.06 255 SER B N 1
ATOM 4444 C CA . SER B 1 255 ? 18.984 -19.016 -0.907 1 81.06 255 SER B CA 1
ATOM 4445 C C . SER B 1 255 ? 17.609 -18.531 -1.344 1 81.06 255 SER B C 1
ATOM 4447 O O . SER B 1 255 ? 17.062 -18.984 -2.35 1 81.06 255 SER B O 1
ATOM 4449 N N . ARG B 1 256 ? 17.094 -17.609 -0.624 1 85.12 256 ARG B N 1
ATOM 4450 C CA . ARG B 1 256 ? 15.789 -17.047 -0.959 1 85.12 256 ARG B CA 1
ATOM 4451 C C . ARG B 1 256 ? 15.891 -16.125 -2.174 1 85.12 256 ARG B C 1
ATOM 4453 O O . ARG B 1 256 ? 15 -16.109 -3.023 1 85.12 256 ARG B O 1
ATOM 4460 N N . LYS B 1 257 ? 16.969 -15.453 -2.234 1 88.38 257 LYS B N 1
ATOM 4461 C CA . LYS B 1 257 ? 17.188 -14.562 -3.369 1 88.38 257 LYS B CA 1
ATOM 4462 C C . LYS B 1 257 ? 17.406 -15.352 -4.656 1 88.38 257 LYS B C 1
ATOM 4464 O O . LYS B 1 257 ? 17 -14.914 -5.738 1 88.38 257 LYS B O 1
ATOM 4469 N N . ASP B 1 258 ? 17.984 -16.547 -4.492 1 87.38 258 ASP B N 1
ATOM 4470 C CA . ASP B 1 258 ? 18.25 -17.406 -5.648 1 87.38 258 ASP B CA 1
ATOM 4471 C C . ASP B 1 258 ? 16.953 -17.922 -6.266 1 87.38 258 ASP B C 1
ATOM 4473 O O . ASP B 1 258 ? 16.938 -18.328 -7.426 1 87.38 258 ASP B O 1
ATOM 4477 N N . GLY B 1 259 ? 15.898 -17.922 -5.48 1 91.81 259 GLY B N 1
ATOM 4478 C CA . GLY B 1 259 ? 14.609 -18.391 -5.961 1 91.81 259 GLY B CA 1
ATOM 4479 C C . GLY B 1 259 ? 13.82 -17.344 -6.711 1 91.81 259 GLY B C 1
ATOM 4480 O O . GLY B 1 259 ? 12.711 -17.609 -7.184 1 91.81 259 GLY B O 1
ATOM 4481 N N . LEU B 1 260 ? 14.477 -16.125 -6.895 1 94.94 260 LEU B N 1
ATOM 4482 C CA . LEU B 1 260 ? 13.82 -15.047 -7.613 1 94.94 260 LEU B CA 1
ATOM 4483 C C . LEU B 1 260 ? 14.086 -15.148 -9.109 1 94.94 260 LEU B C 1
ATOM 4485 O O . LEU B 1 260 ? 14.609 -16.156 -9.586 1 94.94 260 LEU B O 1
ATOM 4489 N N . TRP B 1 261 ? 13.688 -14.25 -9.859 1 94.12 261 TRP B N 1
ATOM 4490 C CA . TRP B 1 261 ? 13.922 -14.164 -11.289 1 94.12 261 TRP B CA 1
ATOM 4491 C C . TRP B 1 261 ? 15.398 -13.898 -11.586 1 94.12 261 TRP B C 1
ATOM 4493 O O . TRP B 1 261 ? 16.094 -13.289 -10.773 1 94.12 261 TRP B O 1
ATOM 4503 N N . SER B 1 262 ? 15.789 -14.469 -12.75 1 93.56 262 SER B N 1
ATOM 4504 C CA . SER B 1 262 ? 16.984 -13.812 -13.258 1 93.56 262 SER B CA 1
ATOM 4505 C C . SER B 1 262 ? 16.75 -12.32 -13.453 1 93.56 262 SER B C 1
ATOM 4507 O O . SER B 1 262 ? 15.625 -11.883 -13.656 1 93.56 262 SER B O 1
ATOM 4509 N N . MET B 1 263 ? 17.797 -11.578 -13.398 1 95.38 263 MET B N 1
ATOM 4510 C CA . MET B 1 263 ? 17.656 -10.133 -13.562 1 95.38 263 MET B CA 1
ATOM 4511 C C . MET B 1 263 ? 17.094 -9.797 -14.938 1 95.38 263 MET B C 1
ATOM 4513 O O . MET B 1 263 ? 16.25 -8.898 -15.062 1 95.38 263 MET B O 1
ATOM 4517 N N . ASP B 1 264 ? 17.516 -10.539 -15.984 1 94 264 ASP B N 1
ATOM 4518 C CA . ASP B 1 264 ? 16.984 -10.336 -17.328 1 94 264 ASP B CA 1
ATOM 4519 C C . ASP B 1 264 ? 15.484 -10.586 -17.375 1 94 264 ASP B C 1
ATOM 4521 O O . ASP B 1 264 ? 14.734 -9.797 -17.969 1 94 264 ASP B O 1
ATOM 4525 N N . ARG B 1 265 ? 15.062 -11.664 -16.781 1 93 265 ARG B N 1
ATOM 4526 C CA . ARG B 1 265 ? 13.641 -12 -16.766 1 93 265 ARG B CA 1
ATOM 4527 C C . ARG B 1 265 ? 12.852 -10.961 -15.969 1 93 265 ARG B C 1
ATOM 4529 O O . ARG B 1 265 ? 11.766 -10.547 -16.391 1 93 265 ARG B O 1
ATOM 4536 N N . PHE B 1 266 ? 13.414 -10.594 -14.836 1 96.88 266 PHE B N 1
ATOM 4537 C CA . PHE B 1 266 ? 12.773 -9.578 -14.008 1 96.88 266 PHE B CA 1
ATOM 4538 C C . PHE B 1 266 ? 12.539 -8.297 -14.797 1 96.88 266 PHE B C 1
ATOM 4540 O O . PHE B 1 266 ? 11.438 -7.75 -14.789 1 96.88 266 PHE B O 1
ATOM 4547 N N . MET B 1 267 ? 13.539 -7.859 -15.531 1 96 267 MET B N 1
ATOM 4548 C CA . MET B 1 267 ? 13.422 -6.652 -16.344 1 96 267 MET B CA 1
ATOM 4549 C C . MET B 1 267 ? 12.367 -6.824 -17.438 1 96 267 MET B C 1
ATOM 4551 O O . MET B 1 267 ? 11.57 -5.914 -17.672 1 96 267 MET B O 1
ATOM 4555 N N . SER B 1 268 ? 12.391 -7.938 -17.984 1 93.94 268 SER B N 1
ATOM 4556 C CA . SER B 1 268 ? 11.43 -8.211 -19.047 1 93.94 268 SER B CA 1
ATOM 4557 C C . SER B 1 268 ? 10 -8.172 -18.531 1 93.94 268 SER B C 1
ATOM 4559 O O . SER B 1 268 ? 9.102 -7.656 -19.203 1 93.94 268 SER B O 1
ATOM 4561 N N . LEU B 1 269 ? 9.766 -8.727 -17.359 1 94.94 269 LEU B N 1
ATOM 4562 C CA . LEU B 1 269 ? 8.445 -8.711 -16.75 1 94.94 269 LEU B CA 1
ATOM 4563 C C . LEU B 1 269 ? 7.992 -7.277 -16.469 1 94.94 269 LEU B C 1
ATOM 4565 O O . LEU B 1 269 ? 6.871 -6.898 -16.812 1 94.94 269 LEU B O 1
ATOM 4569 N N . LEU B 1 270 ? 8.883 -6.477 -15.914 1 96.81 270 LEU B N 1
ATOM 4570 C CA . LEU B 1 270 ? 8.539 -5.098 -15.586 1 96.81 270 LEU B CA 1
ATOM 4571 C C . LEU B 1 270 ? 8.195 -4.309 -16.844 1 96.81 270 LEU B C 1
ATOM 4573 O O . LEU B 1 270 ? 7.176 -3.617 -16.891 1 96.81 270 LEU B O 1
ATOM 4577 N N . VAL B 1 271 ? 9.031 -4.438 -17.812 1 95.94 271 VAL B N 1
ATOM 4578 C CA . VAL B 1 271 ? 8.859 -3.691 -19.062 1 95.94 271 VAL B CA 1
ATOM 4579 C C . VAL B 1 271 ? 7.566 -4.113 -19.75 1 95.94 271 VAL B C 1
ATOM 4581 O O . VAL B 1 271 ? 6.863 -3.283 -20.328 1 95.94 271 VAL B O 1
ATOM 4584 N N . GLY B 1 272 ? 7.234 -5.336 -19.641 1 95.31 272 GLY B N 1
ATOM 4585 C CA . GLY B 1 272 ? 6.047 -5.84 -20.312 1 95.31 272 GLY B CA 1
ATOM 4586 C C . GLY B 1 272 ? 4.762 -5.516 -19.578 1 95.31 272 GLY B C 1
ATOM 4587 O O . GLY B 1 272 ? 3.684 -5.496 -20.172 1 95.31 272 GLY B O 1
ATOM 4588 N N . GLU B 1 273 ? 4.867 -5.234 -18.281 1 96.69 273 GLU B N 1
ATOM 4589 C CA . GLU B 1 273 ? 3.678 -5.102 -17.453 1 96.69 273 GLU B CA 1
ATOM 4590 C C . GLU B 1 273 ? 2.988 -3.762 -17.688 1 96.69 273 GLU B C 1
ATOM 4592 O O . GLU B 1 273 ? 1.758 -3.68 -17.672 1 96.69 273 GLU B O 1
ATOM 4597 N N . ILE B 1 274 ? 3.764 -2.695 -17.969 1 97.31 274 ILE B N 1
ATOM 4598 C CA . ILE B 1 274 ? 3.205 -1.352 -18.078 1 97.31 274 ILE B CA 1
ATOM 4599 C C . ILE B 1 274 ? 2.295 -1.263 -19.297 1 97.31 274 ILE B C 1
ATOM 4601 O O . ILE B 1 274 ? 1.125 -0.89 -19.188 1 97.31 274 ILE B O 1
ATOM 4605 N N . PRO B 1 275 ? 2.738 -1.723 -20.531 1 96.94 275 PRO B N 1
ATOM 4606 C CA . PRO B 1 275 ? 1.824 -1.686 -21.672 1 96.94 275 PRO B CA 1
ATOM 4607 C C . PRO B 1 275 ? 0.58 -2.545 -21.469 1 96.94 275 PRO B C 1
ATOM 4609 O O . PRO B 1 275 ? -0.51 -2.18 -21.922 1 96.94 275 PRO B O 1
ATOM 4612 N N . ARG B 1 276 ? 0.722 -3.652 -20.797 1 96.5 276 ARG B N 1
ATOM 4613 C CA . ARG B 1 276 ? -0.421 -4.523 -20.547 1 96.5 276 ARG B CA 1
ATOM 4614 C C . ARG B 1 276 ? -1.476 -3.818 -19.703 1 96.5 276 ARG B C 1
ATOM 4616 O O . ARG B 1 276 ? -2.676 -3.984 -19.938 1 96.5 276 ARG B O 1
ATOM 4623 N N . MET B 1 277 ? -1.059 -2.982 -18.781 1 97.62 277 MET B N 1
ATOM 4624 C CA . MET B 1 277 ? -1.989 -2.357 -17.844 1 97.62 277 MET B CA 1
ATOM 4625 C C . MET B 1 277 ? -2.57 -1.074 -18.438 1 97.62 277 MET B C 1
ATOM 4627 O O . MET B 1 277 ? -3.521 -0.513 -17.891 1 97.62 277 MET B O 1
ATOM 4631 N N . ARG B 1 278 ? -2.027 -0.617 -19.531 1 97.06 278 ARG B N 1
ATOM 4632 C CA . ARG B 1 278 ? -2.543 0.607 -20.125 1 97.06 278 ARG B CA 1
ATOM 4633 C C . ARG B 1 278 ? -3.979 0.419 -20.609 1 97.06 278 ARG B C 1
ATOM 4635 O O . ARG B 1 278 ? -4.391 -0.697 -20.938 1 97.06 278 ARG B O 1
ATOM 4642 N N . ASP B 1 279 ? -4.77 1.48 -20.594 1 97 279 ASP B N 1
ATOM 4643 C CA . ASP B 1 279 ? -6.148 1.492 -21.062 1 97 279 ASP B CA 1
ATOM 4644 C C . ASP B 1 279 ? -6.242 2.15 -22.438 1 97 279 ASP B C 1
ATOM 4646 O O . ASP B 1 279 ? -6.863 3.205 -22.594 1 97 279 ASP B O 1
ATOM 4650 N N . ASP B 1 280 ? -5.605 1.606 -23.375 1 96 280 ASP B N 1
ATOM 4651 C CA . ASP B 1 280 ? -5.621 1.997 -24.781 1 96 280 ASP B CA 1
ATOM 4652 C C . ASP B 1 280 ? -5.812 0.783 -25.688 1 96 280 ASP B C 1
ATOM 4654 O O . ASP B 1 280 ? -6.094 -0.317 -25.203 1 96 280 ASP B O 1
ATOM 4658 N N . GLU B 1 281 ? -5.77 0.883 -26.906 1 96 281 GLU B N 1
ATOM 4659 C CA . GLU B 1 281 ? -6.125 -0.147 -27.875 1 96 281 GLU B CA 1
ATOM 4660 C C . GLU B 1 281 ? -5.227 -1.372 -27.734 1 96 281 GLU B C 1
ATOM 4662 O O . GLU B 1 281 ? -5.641 -2.49 -28.047 1 96 281 GLU B O 1
ATOM 4667 N N . ASN B 1 282 ? -4.043 -1.237 -27.219 1 94.75 282 ASN B N 1
ATOM 4668 C CA . ASN B 1 282 ? -3.086 -2.334 -27.125 1 94.75 282 ASN B CA 1
ATOM 4669 C C . ASN B 1 282 ? -3.037 -2.93 -25.719 1 94.75 282 ASN B C 1
ATOM 4671 O O . ASN B 1 282 ? -2.371 -3.939 -25.5 1 94.75 282 ASN B O 1
ATOM 4675 N N . GLY B 1 283 ? -3.654 -2.277 -24.781 1 96.56 283 GLY B N 1
ATOM 4676 C CA . GLY B 1 283 ? -3.592 -2.701 -23.391 1 96.56 283 GLY B CA 1
ATOM 4677 C C . GLY B 1 283 ? -4.723 -3.631 -22.984 1 96.56 283 GLY B C 1
ATOM 4678 O O . GLY B 1 283 ? -5.523 -4.035 -23.844 1 96.56 283 GLY B O 1
ATOM 4679 N N . TYR B 1 284 ? -4.711 -4.031 -21.75 1 96.88 284 TYR B N 1
ATOM 4680 C CA . TYR B 1 284 ? -5.676 -5 -21.25 1 96.88 284 TYR B CA 1
ATOM 4681 C C . TYR B 1 284 ? -6.855 -4.297 -20.578 1 96.88 284 TYR B C 1
ATOM 4683 O O . TYR B 1 284 ? -7.82 -4.945 -20.172 1 96.88 284 TYR B O 1
ATOM 4691 N N . GLY B 1 285 ? -6.902 -2.932 -20.531 1 96.12 285 GLY B N 1
ATOM 4692 C CA . GLY B 1 285 ? -7.98 -2.16 -19.938 1 96.12 285 GLY B CA 1
ATOM 4693 C C . GLY B 1 285 ? -9.242 -2.143 -20.781 1 96.12 285 GLY B C 1
ATOM 4694 O O . GLY B 1 285 ? -9.312 -2.822 -21.812 1 96.12 285 GLY B O 1
ATOM 4695 N N . PRO B 1 286 ? -10.25 -1.424 -20.391 1 96.5 286 PRO B N 1
ATOM 4696 C CA . PRO B 1 286 ? -11.555 -1.401 -21.047 1 96.5 286 PRO B CA 1
ATOM 4697 C C . PRO B 1 286 ? -11.469 -0.921 -22.5 1 96.5 286 PRO B C 1
ATOM 4699 O O . PRO B 1 286 ? -12.281 -1.33 -23.344 1 96.5 286 PRO B O 1
ATOM 4702 N N . ARG B 1 287 ? -10.578 -0.099 -22.875 1 96.94 287 ARG B N 1
ATOM 4703 C CA . ARG B 1 287 ? -10.461 0.409 -24.234 1 96.94 287 ARG B CA 1
ATOM 4704 C C . ARG B 1 287 ? -9.648 -0.544 -25.109 1 96.94 287 ARG B C 1
ATOM 4706 O O . ARG B 1 287 ? -9.484 -0.314 -26.312 1 96.94 287 ARG B O 1
ATOM 4713 N N . GLY B 1 288 ? -9.047 -1.52 -24.484 1 96.88 288 GLY B N 1
ATOM 4714 C CA . GLY B 1 288 ? -8.32 -2.566 -25.188 1 96.88 288 GLY B CA 1
ATOM 4715 C C . GLY B 1 288 ? -8.992 -3.926 -25.078 1 96.88 288 GLY B C 1
ATOM 4716 O O . GLY B 1 288 ? -10.156 -4.074 -25.453 1 96.88 288 GLY B O 1
ATOM 4717 N N . LYS B 1 289 ? -8.289 -4.938 -24.531 1 95.31 289 LYS B N 1
ATOM 4718 C CA . LYS B 1 289 ? -8.781 -6.312 -24.453 1 95.31 289 LYS B CA 1
ATOM 4719 C C . LYS B 1 289 ? -9.914 -6.434 -23.438 1 95.31 289 LYS B C 1
ATOM 4721 O O . LYS B 1 289 ? -10.672 -7.41 -23.469 1 95.31 289 LYS B O 1
ATOM 4726 N N . GLY B 1 290 ? -9.953 -5.566 -22.469 1 96 290 GLY B N 1
ATOM 4727 C CA . GLY B 1 290 ? -11.047 -5.551 -21.516 1 96 290 GLY B CA 1
ATOM 4728 C C . GLY B 1 290 ? -10.945 -6.652 -20.469 1 96 290 GLY B C 1
ATOM 4729 O O . GLY B 1 290 ? -11.953 -7.055 -19.891 1 96 290 GLY B O 1
ATOM 4730 N N . SER B 1 291 ? -9.727 -7.191 -20.266 1 96.5 291 SER B N 1
ATOM 4731 C CA . SER B 1 291 ? -9.539 -8.305 -19.344 1 96.5 291 SER B CA 1
ATOM 4732 C C . SER B 1 291 ? -9.234 -7.801 -17.938 1 96.5 291 SER B C 1
ATOM 4734 O O . SER B 1 291 ? -9.242 -8.578 -16.984 1 96.5 291 SER B O 1
ATOM 4736 N N . ILE B 1 292 ? -8.945 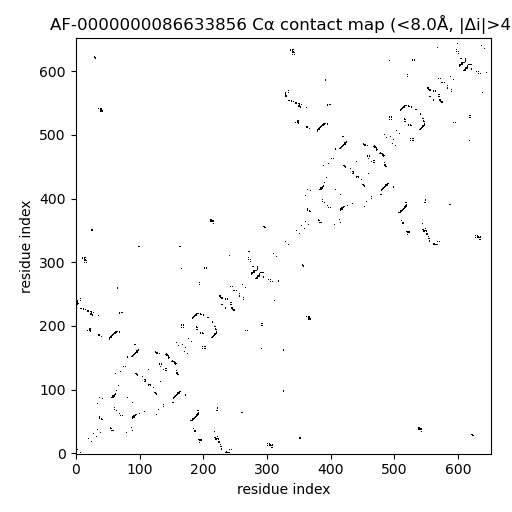-6.484 -17.766 1 97.06 292 ILE B N 1
ATOM 4737 C CA . ILE B 1 292 ? -8.75 -5.891 -16.453 1 97.06 292 ILE B CA 1
ATOM 4738 C C . ILE B 1 292 ? -9.508 -4.57 -16.359 1 97.06 292 ILE B C 1
ATOM 4740 O O . ILE B 1 292 ? -9.891 -3.992 -17.375 1 97.06 292 ILE B O 1
ATOM 4744 N N . ALA B 1 293 ? -9.852 -4.133 -15.125 1 95.25 293 ALA B N 1
ATOM 4745 C CA . ALA B 1 293 ? -10.398 -2.801 -14.898 1 95.25 293 ALA B CA 1
ATOM 4746 C C . ALA B 1 293 ? -9.383 -1.72 -15.242 1 95.25 293 ALA B C 1
ATOM 4748 O O . ALA B 1 293 ? -8.188 -2.004 -15.383 1 95.25 293 ALA B O 1
ATOM 4749 N N . HIS B 1 294 ? -9.828 -0.557 -15.422 1 95.81 294 HIS B N 1
ATOM 4750 C CA . HIS B 1 294 ? -8.961 0.575 -15.719 1 95.81 294 HIS B CA 1
ATOM 4751 C C . HIS B 1 294 ? -7.898 0.748 -14.633 1 95.81 294 HIS B C 1
ATOM 4753 O O . HIS B 1 294 ? -8.195 0.628 -13.445 1 95.81 294 HIS B O 1
ATOM 4759 N N . VAL B 1 295 ? -6.656 0.987 -15.031 1 96.56 295 VAL B N 1
ATOM 4760 C CA . VAL B 1 295 ? -5.543 1.312 -14.148 1 96.56 295 VAL B CA 1
ATOM 4761 C C . VAL B 1 295 ? -4.953 2.668 -14.531 1 96.56 295 VAL B C 1
ATOM 4763 O O . VAL B 1 295 ? -4.605 2.891 -15.695 1 96.56 295 VAL B O 1
ATOM 4766 N N . ASP B 1 296 ? -4.895 3.627 -13.57 1 96.44 296 ASP B N 1
ATOM 4767 C CA . ASP B 1 296 ? -4.164 4.871 -13.797 1 96.44 296 ASP B CA 1
ATOM 4768 C C . ASP B 1 296 ? -2.66 4.652 -13.664 1 96.44 296 ASP B C 1
ATOM 4770 O O . ASP B 1 296 ? -2.182 4.168 -12.641 1 96.44 296 ASP B O 1
ATOM 4774 N N . ILE B 1 297 ? -1.979 4.922 -14.688 1 97.12 297 ILE B N 1
ATOM 4775 C CA . ILE B 1 297 ? -0.523 4.855 -14.609 1 97.12 297 ILE B CA 1
ATOM 4776 C C . ILE B 1 297 ? 0.053 6.262 -14.492 1 97.12 297 ILE B C 1
ATOM 4778 O O . ILE B 1 297 ? -0.045 7.062 -15.43 1 97.12 297 ILE B O 1
ATOM 4782 N N . PRO B 1 298 ? 0.635 6.582 -13.367 1 94.44 298 PRO B N 1
ATOM 4783 C CA . PRO B 1 298 ? 1.179 7.926 -13.156 1 94.44 298 PRO B CA 1
ATOM 4784 C C . PRO B 1 298 ? 2.287 8.273 -14.148 1 94.44 298 PRO B C 1
ATOM 4786 O O . PRO B 1 298 ? 2.996 7.387 -14.625 1 94.44 298 PRO B O 1
ATOM 4789 N N . GLN B 1 299 ? 2.48 9.508 -14.375 1 93.19 299 GLN B N 1
ATOM 4790 C CA . GLN B 1 299 ? 3.449 9.984 -15.359 1 93.19 299 GLN B CA 1
ATOM 4791 C C . GLN B 1 299 ? 4.867 9.57 -14.977 1 93.19 299 GLN B C 1
ATOM 4793 O O . GLN B 1 299 ? 5.68 9.234 -15.836 1 93.19 299 GLN B O 1
ATOM 4798 N N . ASN B 1 300 ? 5.176 9.617 -13.703 1 92.56 300 ASN B N 1
ATOM 4799 C CA . ASN B 1 300 ? 6.52 9.234 -13.281 1 92.56 300 ASN B CA 1
ATOM 4800 C C . ASN B 1 300 ? 6.805 7.77 -13.586 1 92.56 300 ASN B C 1
ATOM 4802 O O . ASN B 1 300 ? 7.949 7.398 -13.859 1 92.56 300 ASN B O 1
ATOM 4806 N N . VAL B 1 301 ? 5.797 6.93 -13.516 1 96.31 301 VAL B N 1
ATOM 4807 C CA . VAL B 1 301 ? 5.945 5.516 -13.844 1 96.31 301 VAL B CA 1
ATOM 4808 C C . VAL B 1 301 ? 6.141 5.355 -15.352 1 96.31 301 VAL B C 1
ATOM 4810 O O . VAL B 1 301 ? 6.996 4.59 -15.797 1 96.31 301 VAL B O 1
ATOM 4813 N N . GLU B 1 302 ? 5.359 6.109 -16.156 1 96.44 302 GLU B N 1
ATOM 4814 C CA . GLU B 1 302 ? 5.531 6.102 -17.609 1 96.44 302 GLU B CA 1
ATOM 4815 C C . GLU B 1 302 ? 6.941 6.535 -18 1 96.44 302 GLU B C 1
ATOM 4817 O O . GLU B 1 302 ? 7.566 5.918 -18.859 1 96.44 302 GLU B O 1
ATOM 4822 N N . ASP B 1 303 ? 7.402 7.582 -17.375 1 96 303 ASP B N 1
ATOM 4823 C CA . ASP B 1 303 ? 8.742 8.086 -17.641 1 96 303 ASP B CA 1
ATOM 4824 C C . ASP B 1 303 ? 9.805 7.051 -17.281 1 96 303 ASP B C 1
ATOM 4826 O O . ASP B 1 303 ? 10.773 6.855 -18.031 1 96 303 ASP B O 1
ATOM 4830 N N . ALA B 1 304 ? 9.609 6.418 -16.125 1 96.69 304 ALA B N 1
ATOM 4831 C CA . ALA B 1 304 ? 10.531 5.363 -15.695 1 96.69 304 ALA B CA 1
ATOM 4832 C C . ALA B 1 304 ? 10.539 4.211 -16.703 1 96.69 304 ALA B C 1
ATOM 4834 O O . ALA B 1 304 ? 11.602 3.666 -17.016 1 96.69 304 ALA B O 1
ATOM 4835 N N . TRP B 1 305 ? 9.391 3.857 -17.156 1 97.44 305 TRP B N 1
ATOM 4836 C CA . TRP B 1 305 ? 9.266 2.781 -18.141 1 97.44 305 TRP B CA 1
ATOM 4837 C C . TRP B 1 305 ? 10.016 3.121 -19.422 1 97.44 305 TRP B C 1
ATOM 4839 O O . TRP B 1 305 ? 10.766 2.297 -19.953 1 97.44 305 TRP B O 1
ATOM 4849 N N . LYS B 1 306 ? 9.828 4.344 -19.922 1 96.81 306 LYS B N 1
ATOM 4850 C CA . LYS B 1 306 ? 10.523 4.789 -21.125 1 96.81 306 LYS B CA 1
ATOM 4851 C C . LYS B 1 306 ? 12.039 4.742 -20.938 1 96.81 306 LYS B C 1
ATOM 4853 O O . LYS B 1 306 ? 12.766 4.273 -21.812 1 96.81 306 LYS B O 1
ATOM 4858 N N . THR B 1 307 ? 12.469 5.23 -19.797 1 96.44 307 THR B N 1
ATOM 4859 C CA . THR B 1 307 ? 13.891 5.227 -19.484 1 96.44 307 THR B CA 1
ATOM 4860 C C . THR B 1 307 ? 14.445 3.805 -19.484 1 96.44 307 THR B C 1
ATOM 4862 O O . THR B 1 307 ? 15.492 3.541 -20.078 1 96.44 307 THR B O 1
ATOM 4865 N N . LEU B 1 308 ? 13.727 2.918 -18.812 1 96.5 308 LEU B N 1
ATOM 4866 C CA . LEU B 1 308 ? 14.188 1.538 -18.703 1 96.5 308 LEU B CA 1
ATOM 4867 C C . LEU B 1 308 ? 14.227 0.875 -20.078 1 96.5 308 LEU B C 1
ATOM 4869 O O . LEU B 1 308 ? 15.188 0.176 -20.406 1 96.5 308 LEU B O 1
ATOM 4873 N N . CYS B 1 309 ? 13.227 1.092 -20.891 1 95.62 309 CYS B N 1
ATOM 4874 C CA . CYS B 1 309 ? 13.188 0.552 -22.234 1 95.62 309 CYS B CA 1
ATOM 4875 C C . CYS B 1 309 ? 14.383 1.033 -23.062 1 95.62 309 CYS B C 1
ATOM 4877 O O . CYS B 1 309 ? 15.023 0.243 -23.75 1 95.62 309 CYS B O 1
ATOM 4879 N N . GLU B 1 310 ? 14.664 2.32 -22.953 1 94.31 310 GLU B N 1
ATOM 4880 C CA . GLU B 1 310 ? 15.797 2.906 -23.656 1 94.31 310 GLU B CA 1
ATOM 4881 C C . GLU B 1 310 ? 17.109 2.27 -23.234 1 94.31 310 GLU B C 1
ATOM 4883 O O . GLU B 1 310 ? 17.938 1.903 -24.078 1 94.31 310 GLU B O 1
ATOM 4888 N N . LEU B 1 311 ? 17.25 2.121 -22 1 93.88 311 LEU B N 1
ATOM 4889 C CA . LEU B 1 311 ? 18.516 1.62 -21.453 1 93.88 311 LEU B CA 1
ATOM 4890 C C . LEU B 1 311 ? 18.703 0.143 -21.781 1 93.88 311 LEU B C 1
ATOM 4892 O O . LEU B 1 311 ? 19.828 -0.332 -21.906 1 93.88 311 LEU B O 1
ATOM 4896 N N . LEU B 1 312 ? 17.562 -0.578 -21.922 1 93.06 312 LEU B N 1
ATOM 4897 C CA . LEU B 1 312 ? 17.625 -2.004 -22.219 1 93.06 312 LEU B CA 1
ATOM 4898 C C . LEU B 1 312 ? 17.641 -2.24 -23.734 1 93.06 312 LEU B C 1
ATOM 4900 O O . LEU B 1 312 ? 17.75 -3.383 -24.188 1 93.06 312 LEU B O 1
ATOM 4904 N N . GLY B 1 313 ? 17.672 -1.148 -24.516 1 85.06 313 GLY B N 1
ATOM 4905 C CA . GLY B 1 313 ? 17.703 -1.256 -25.969 1 85.06 313 GLY B CA 1
ATOM 4906 C C . GLY B 1 313 ? 16.391 -1.709 -26.562 1 85.06 313 GLY B C 1
ATOM 4907 O O . GLY B 1 313 ? 16.375 -2.336 -27.625 1 85.06 313 GLY B O 1
ATOM 4908 N N . GLN B 1 314 ? 15.328 -1.697 -25.812 1 72 314 GLN B N 1
ATOM 4909 C CA . GLN B 1 314 ? 14.016 -2.092 -26.312 1 72 314 GLN B CA 1
ATOM 4910 C C . GLN B 1 314 ? 13.266 -0.896 -26.891 1 72 314 GLN B C 1
ATOM 4912 O O . GLN B 1 314 ? 12.5 -0.238 -26.188 1 72 314 GLN B O 1
ATOM 4917 N N . ASN B 1 315 ? 13.875 -0.143 -27.859 1 54.16 315 ASN B N 1
ATOM 4918 C CA . ASN B 1 315 ? 13.281 1.032 -28.484 1 54.16 315 ASN B CA 1
ATOM 4919 C C . ASN B 1 315 ? 11.82 0.792 -28.844 1 54.16 315 ASN B C 1
ATOM 4921 O O . ASN B 1 315 ? 11.523 0.131 -29.844 1 54.16 315 ASN B O 1
ATOM 4925 N N . GLY B 1 316 ? 10.766 1.208 -28.094 1 48.88 316 GLY B N 1
ATOM 4926 C CA . GLY B 1 316 ? 9.32 1.374 -28.203 1 48.88 316 GLY B CA 1
ATOM 4927 C C . GLY B 1 316 ? 8.594 0.083 -28.516 1 48.88 316 GLY B C 1
ATOM 4928 O O . GLY B 1 316 ? 7.363 0.035 -28.484 1 48.88 316 GLY B O 1
ATOM 4929 N N . ARG B 1 317 ? 9.195 -0.685 -29.469 1 41.88 317 ARG B N 1
ATOM 4930 C CA . ARG B 1 317 ? 8.422 -1.804 -29.984 1 41.88 317 ARG B CA 1
ATOM 4931 C C . ARG B 1 317 ? 8.406 -2.967 -29 1 41.88 317 ARG B C 1
ATOM 4933 O O . ARG B 1 317 ? 9.391 -3.689 -28.875 1 41.88 317 ARG B O 1
ATOM 4940 N N . TRP B 1 318 ? 8.023 -2.689 -27.859 1 45.12 318 TRP B N 1
ATOM 4941 C CA . TRP B 1 318 ? 7.812 -3.9 -27.062 1 45.12 318 TRP B CA 1
ATOM 4942 C C . TRP B 1 318 ? 7.168 -4.992 -27.922 1 45.12 318 TRP B C 1
ATOM 4944 O O . TRP B 1 318 ? 6.02 -4.855 -28.344 1 45.12 318 TRP B O 1
ATOM 4954 N N . ASN B 1 319 ? 7.961 -5.492 -28.766 1 40.12 319 ASN B N 1
ATOM 4955 C CA . ASN B 1 319 ? 7.395 -6.727 -29.312 1 40.12 319 ASN B CA 1
ATOM 4956 C C . ASN B 1 319 ? 7.109 -7.742 -28.203 1 40.12 319 ASN B C 1
ATOM 4958 O O . ASN B 1 319 ? 7.996 -8.086 -27.422 1 40.12 319 ASN B O 1
ATOM 4962 N N . ALA B 1 320 ? 6.043 -7.637 -27.641 1 41.69 3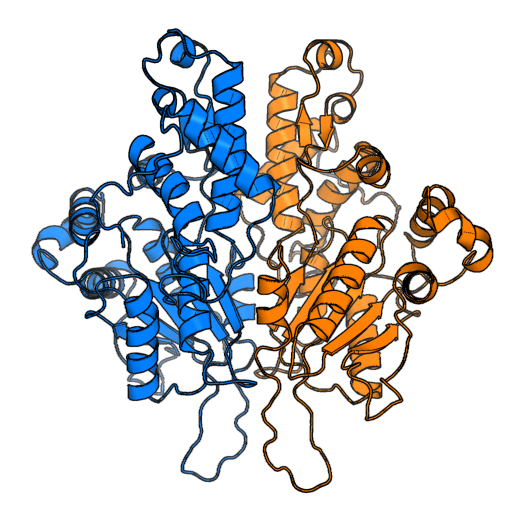20 ALA B N 1
ATOM 4963 C CA . ALA B 1 320 ? 5.668 -8.68 -26.688 1 41.69 320 ALA B CA 1
ATOM 4964 C C . ALA B 1 320 ? 6.375 -9.992 -27.016 1 41.69 320 ALA B C 1
ATOM 4966 O O . ALA B 1 320 ? 6.211 -10.539 -28.109 1 41.69 320 ALA B O 1
ATOM 4967 N N . PRO B 1 321 ? 7.672 -10.078 -26.734 1 38.03 321 PRO B N 1
ATOM 4968 C CA . PRO B 1 321 ? 8.016 -11.453 -27.109 1 38.03 321 PRO B CA 1
ATOM 4969 C C . PRO B 1 321 ? 6.828 -12.406 -27.016 1 38.03 321 PRO B C 1
ATOM 4971 O O . PRO B 1 321 ? 5.883 -12.148 -26.266 1 38.03 321 PRO B O 1
ATOM 4974 N N . LYS B 1 322 ? 6.836 -13.352 -28.031 1 35.84 322 LYS B N 1
ATOM 4975 C CA . LYS B 1 322 ? 5.891 -14.461 -28.031 1 35.84 322 LYS B CA 1
ATOM 4976 C C . LYS B 1 322 ? 5.781 -15.086 -26.641 1 35.84 322 LYS B C 1
ATOM 4978 O O . LYS B 1 322 ? 5.195 -16.156 -26.484 1 35.84 322 LYS B O 1
ATOM 4983 N N . TYR B 1 323 ? 6.754 -14.75 -25.703 1 34.88 323 TYR B N 1
ATOM 4984 C CA . TYR B 1 323 ? 6.477 -15.5 -24.484 1 34.88 323 TYR B CA 1
ATOM 4985 C C . TYR B 1 323 ? 5.164 -15.047 -23.844 1 34.88 323 TYR B C 1
ATOM 4987 O O . TYR B 1 323 ? 5.027 -13.883 -23.453 1 34.88 323 TYR B O 1
ATOM 4995 N N . ARG B 1 324 ? 4.098 -15.312 -24.312 1 40.41 324 ARG B N 1
ATOM 4996 C CA . ARG B 1 324 ? 2.752 -15.328 -23.75 1 40.41 324 ARG B CA 1
ATOM 4997 C C . ARG B 1 324 ? 2.795 -15.508 -22.234 1 40.41 324 ARG B C 1
ATOM 4999 O O . ARG B 1 324 ? 3.059 -16.609 -21.734 1 40.41 324 ARG B O 1
ATOM 5006 N N . TYR B 1 325 ? 3.305 -14.516 -21.625 1 40.84 325 TYR B N 1
ATOM 5007 C CA . TYR B 1 325 ? 3.443 -14.445 -20.172 1 40.84 325 TYR B CA 1
ATOM 5008 C C . TYR B 1 325 ? 2.113 -14.727 -19.484 1 40.84 325 TYR B C 1
ATOM 5010 O O . TYR B 1 325 ? 1.053 -14.641 -20.109 1 40.84 325 TYR B O 1
ATOM 5018 N N . LYS B 1 326 ? 2.076 -14.977 -18.109 1 41.22 326 LYS B N 1
ATOM 5019 C CA . LYS B 1 326 ? 0.937 -15.438 -17.328 1 41.22 326 LYS B CA 1
ATOM 5020 C C . LYS B 1 326 ? -0.228 -14.453 -17.406 1 41.22 326 LYS B C 1
ATOM 5022 O O . LYS B 1 326 ? -0.023 -13.242 -17.422 1 41.22 326 LYS B O 1
#

Secondary structure (DSSP, 8-state):
-PPPHHHHHHHHHHHHHHHHHHH-----SHHHHHHHHSSSTT------SS------EEEEEE--S-HHHHHHHHHHHHHHHHH-SS--EEEEEE--S-TTHHHHHHHHHH-TTGGGGTTTTTT--HHHHHHHHHHHHH---SB----TT----EEEEEE----SHHHHHHHHHHHHHHTT--S-SEEEEE--TTTHHHHHHHHHHHTTTSTTTPPEEEEE-SS---EEEPPHHHHHT-SSSGGGEEE--TT--HHHHHTS--HHHHHHHHHHHHHHH-SSTTSSSTTTT-SS------HHHHHHHHHHHHHTT--S-----S----/-PPPHHHHHHHHHHHHHHHHHHH-----SHHHHHHHHSSSTT------SS------EEEEEE--S-HHHHHHHHHHHHHHHHH-SS--EEEEEE--S-TTHHHHHHHHHH-TTGGGGTTTTTT--HHHHHHHHHHHHH---SB----TT----EEEEEE----SHHHHHHHHHHHHHHTT--S-SEEEEE--TTTHHHHHHHHHHHTTTSTTTPPEEEEE-SS---EEEPPHHHHHT-SSSGGGEEE--TT--HHHHHTS--HHHHHHHHHHHHHHH-SSTTSSSTTTT-SS------HHHHHHHHHHHHHTT--S-----S----

InterPro domains:
  IPR014729 Rossmann-like alpha/beta/alpha sandwich fold [G3DSA:3.40.50.620] (25-222)
  IPR051599 Cell Envelope Integrity and Synthesis Associated Protein [PTHR30336] (14-308)

pLDDT: mean 86.85, std 17.58, range [29.12, 98.75]

Foldseek 3Di:
DAQDPVLLVLLQVLLLLLLCVQLQAQDQDLVSVCCQFVVPFDPPPVDDPPQSLGQGGEEEEEFALLCVLLVLVLVSLVVNLVPDQDHAYEYEQFWADALGQVSNLVLLCPAPPSVVCSVVCPPGARSVSSQCCSCPPRVDHAADDPDPPDSHRYHYHYHHHDHDLLSRLQSSQVRCVVVSNNQHQEYEYEYQSLRQNQSLQSNCLNQVVVVPRGHHYHRHPNDRWGKDFDDPVQSRVDPASLSRIDTDDPPDDPSSSVSDDRSVVSLLSSLVNVQQQAQDCRHCDPNHVNSGHHDDDDPSSVVSSCSNCVRRVVNPCCPVPPSPDD/DAQDPVLLVLLQVLLLLLLCVQLQAQDQDLVSVCCQFVVPFDPPPVDDPPQSLGQGGEEEEEFALLCVLLVLVLVSLVVNLVPDQDAAYEYEQFWAAALGQVSNLVLLCPAPPSVVCSVVCPPGFRSVSSQCCSCPPRVDHAADDPDPPDSHRYHYHYHHHDHDLLSRLQSVQVRCVVVSNNQHQEYEYEYQSLRQNQSLQSNCLNQVVVVPRGHHYHRHPNDRWGKDFDDPVQSRVDPASLSRIDTDDPPDDPSSSVSDDRSVVSLLSSLVNVQQQAQDCRHCDPNHVNSGHHDDDDPSSVVSSCSNCVRRVVNPCPPVPPSPDD

Radius of gyration: 24.55 Å; Cα contacts (8 Å, |Δi|>4): 1330; chains: 2; bounding box: 73×72×58 Å

Nearest PDB structures (foldseek):
  3ca8-assembly2_B  TM=8.419E-01  e=2.336E-19  Escherichia coli K-12
  3kzb-assembly1_A-2  TM=3.175E-01  e=5.966E+00  Chromobacterium violaceum
  6ufn-assembly1_A  TM=2.032E-01  e=1.974E+00  Danio rerio
  3ca8-assembly2_B  TM=8.402E-01  e=1.455E-19  Escherichia coli K-12
  3kzb-assembly1_A-2  TM=3.175E-01  e=3.748E+00  Chromobacterium violaceum

Solvent-accessible surface area (backbone atoms only — not comparable to full-atom values): 33606 Å² total; per-residue (Å²): 130,79,62,47,72,64,57,49,52,50,43,34,52,18,48,34,49,43,33,48,59,29,6,39,56,54,29,85,39,68,49,46,44,46,42,56,37,52,17,50,38,47,66,68,61,80,47,66,91,77,74,65,67,57,40,37,17,34,36,39,39,42,59,52,38,47,53,65,44,57,50,50,50,53,52,47,52,52,50,46,43,72,70,43,92,71,66,52,41,36,38,33,31,25,24,7,66,38,67,48,38,63,52,28,53,51,40,32,49,68,31,93,75,48,32,82,46,32,77,81,39,60,92,51,28,34,14,54,43,51,48,51,50,32,40,76,75,64,74,40,63,78,38,67,57,80,51,90,78,43,72,55,35,50,31,28,46,77,31,51,73,24,49,35,50,48,38,38,32,48,45,42,50,50,52,34,40,76,70,62,46,74,55,38,55,20,37,38,37,29,26,52,27,67,46,13,39,58,45,42,26,12,40,51,38,64,37,54,82,39,69,22,53,22,43,35,70,42,27,27,14,70,52,68,70,32,53,36,72,49,56,65,74,49,32,72,68,32,90,46,73,57,68,23,46,39,80,51,61,82,88,61,53,68,74,62,57,67,48,48,69,56,59,64,55,47,50,49,45,52,64,53,40,57,56,40,43,32,58,36,75,83,10,28,3,68,61,28,72,47,52,21,37,69,50,72,75,55,66,61,43,52,51,22,50,52,51,39,29,55,75,69,66,44,72,85,60,72,61,71,59,83,68,62,66,85,130,80,61,48,71,65,56,49,52,51,41,33,53,18,47,36,49,42,34,47,57,30,7,38,56,55,30,85,39,68,48,46,44,46,43,58,36,52,17,50,37,48,65,68,63,81,52,67,93,76,74,66,67,57,40,36,15,34,37,38,39,42,59,52,39,47,53,65,44,58,51,52,50,53,52,47,52,52,50,47,44,73,70,43,91,70,68,52,40,37,38,33,31,24,23,7,67,39,66,48,36,63,51,28,54,50,41,32,50,68,32,92,74,48,31,81,47,31,78,80,41,60,90,50,28,35,14,54,41,49,47,50,50,30,39,76,76,64,76,40,64,78,37,67,57,78,50,89,78,42,72,54,33,51,30,29,46,76,32,51,73,23,48,37,50,48,38,39,32,47,48,42,51,49,52,34,41,75,71,61,45,76,55,35,57,20,36,39,37,28,26,50,28,67,45,15,39,58,45,41,25,11,40,50,39,65,37,54,82,38,70,21,53,22,43,35,70,43,27,27,14,72,52,66,71,31,52,35,73,49,56,66,76,49,32,71,68,33,89,45,72,56,70,23,47,39,81,50,60,82,88,60,53,66,73,61,58,67,48,47,69,55,58,66,56,46,50,50,45,53,64,52,39,56,55,41,43,31,58,37,75,84,10,28,3,66,61,28,72,48,51,20,35,68,50,72,75,54,67,62,45,54,51,23,49,52,50,39,28,54,74,70,67,45,73,84,59,73,62,68,59,84,69,62,68,87

Sequence (652 aa):
MAISQEEVRRAVDATNTISAFVAHECVSTLTDLRRCVFGSSTNTRQSSPSSAQASVDVVVLCASAVLSTAETVMSMMKELVETTEHGSAVLVLCGGIGHSTQLMHDAVAQHPEYNRIADQVRGQPEARILEVIAREFFDLKVGRPTDSTSKQRLTILVEDTSTNCALNAKNSREVLESNGYTSPYSIVVAQDPTMCRRTVAAFAQVYEDKKGEAPVVVSWPTFVPKVASKESTFVEQASSLTSCLRFDLSGWEDSRKDGLWSMDRFMSLLVGEIPRMRDDENGYGPRGKGSIAHVDIPQNVEDAWKTLCELLGQNGRWNAPKYRYKMAISQEEVRRAVDATNTISAFVAHECVSTLTDLRRCVFGSSTNTRQSSPSSAQASVDVVVLCASAVLSTAETVMSMMKELVETTEHGSAVLVLCGGIGHSTQLMHDAVAQHPEYNRIADQVRGQPEARILEVIAREFFDLKVGRPTDSTSKQRLTILVEDTSTNCALNAKNSREVLESNGYTSPYSIVVAQDPTMCRRTVAAFAQVYEDKKGEAPVVVSWPTFVPKVASKESTFVEQASSLTSCLRFDLSGWEDSRKDGLWSMDRFMSLLVGEIPRMRDDENGYGPRGKGSIAHVDIPQNVEDAWKTLCELLGQNGRWNAPKYRYK